Protein AF-0000000074579796 (afdb_homodimer)

Secondary structure (DSSP, 8-state):
----EEE---HHHHHHHHHHH-TT--HHHHHHHHHHHHHHHHHHHTTT--EEEEEEE-SS-EEEEEEE-SPEEEEEEEETTHHHHHHHHHHH-TT-EEEEEEEEE-TTT--EEEEEEE--S-GGGEEEEEE-SEESSSHHHHHHHHHHHHTT--EEEEEEEEE-HHHHHHHHHH-TT--EEEEEE-SEE-TT--EES--S-HHHHHHT--/----EEE---HHHHHHHHHHH-TT--HHHHHHHHHHHHHHHHHHHTTT--EEEEEEE-SS-EEEEEEE-SPEEEEEEEETTHHHHHHHHHHH-TT-EEEEEEEEE-TTT--EEEEEEE--S-GGGEEEEEE-SEESSSHHHHHHHHHHHHTT--EEEEEEEEE-HHHHHHHHHH-TT--EEEEEE-SEE-TT--EES--S-HHHHHHT--

Radius of gyration: 23.04 Å; Cα contacts (8 Å, |Δi|>4): 1011; chains: 2; bounding box: 49×74×50 Å

Organism: Dichelobacter nodosus (strain VCS1703A) (NCBI:txid246195)

InterPro domains:
  IPR000836 Phosphoribosyltransferase domain [PF14681] (9-209)
  IPR000836 Phosphoribosyltransferase domain [cd06223] (66-185)
  IPR005765 Uracil phosphoribosyl transferase [TIGR01091] (4-209)
  IPR029057 Phosphoribosyltransferase-like [G3DSA:3.40.50.2020] (1-210)
  IPR029057 Phosphoribosyltransferase-like [SSF53271] (5-208)
  IPR034332 Uracil phosphoribosyltransferase, bacterial-type [MF_01218_B] (4-210)
  IPR050054 Uracil phosphoribosyltransferase/Adenine phosphoribosyltransferase [PTHR32315] (7-188)

pLDDT: mean 94.68, std 7.66, range [44.38, 98.94]

Structure (mmCIF, N/CA/C/O backbone):
data_AF-0000000074579796-model_v1
#
loop_
_entity.id
_entity.type
_entity.pdbx_description
1 polymer 'Uracil phosphoribosyltransferase'
#
loop_
_atom_site.group_PDB
_atom_site.id
_atom_site.type_symbol
_atom_site.label_atom_id
_atom_site.label_alt_id
_atom_site.label_comp_id
_atom_site.label_asym_id
_atom_site.label_entity_id
_atom_site.label_seq_id
_atom_site.pdbx_PDB_ins_code
_atom_site.Cartn_x
_atom_site.Cartn_y
_atom_site.Cartn_z
_atom_site.occupancy
_atom_site.B_iso_or_equiv
_atom_site.auth_seq_id
_atom_site.auth_comp_id
_atom_site.auth_asym_id
_atom_site.auth_atom_id
_atom_site.pdbx_PDB_model_num
ATOM 1 N N . MET A 1 1 ? -7.875 8.625 27.797 1 44.38 1 MET A N 1
ATOM 2 C CA . MET A 1 1 ? -7.34 7.617 26.875 1 44.38 1 MET A CA 1
ATOM 3 C C . MET A 1 1 ? -6.348 8.234 25.906 1 44.38 1 MET A C 1
ATOM 5 O O . MET A 1 1 ? -6.512 9.383 25.484 1 44.38 1 MET A O 1
ATOM 9 N N . GLU A 1 2 ? -5.074 8.023 25.906 1 57.28 2 GLU A N 1
ATOM 10 C CA . GLU A 1 2 ? -4.059 8.641 25.062 1 57.28 2 GLU A CA 1
ATOM 11 C C . GLU A 1 2 ? -4.234 8.227 23.609 1 57.28 2 GLU A C 1
ATOM 13 O O . GLU A 1 2 ? -4.43 7.047 23.312 1 57.28 2 GLU A O 1
ATOM 18 N N . PRO A 1 3 ? -4.57 9.234 22.703 1 71.31 3 PRO A N 1
ATOM 19 C CA . PRO A 1 3 ? -4.703 8.883 21.281 1 71.31 3 PRO A CA 1
ATOM 20 C C . PRO A 1 3 ? -3.574 7.984 20.797 1 71.31 3 PRO A C 1
ATOM 22 O O . PRO A 1 3 ? -2.434 8.117 21.234 1 71.31 3 PRO A O 1
ATOM 25 N N . LYS A 1 4 ? -3.99 7.082 20.109 1 90.75 4 LYS A N 1
ATOM 26 C CA . LYS A 1 4 ? -2.994 6.184 19.531 1 90.75 4 LYS A CA 1
ATOM 27 C C . LYS A 1 4 ? -2.289 6.84 18.344 1 90.75 4 LYS A C 1
ATOM 29 O O . LYS A 1 4 ? -2.939 7.395 17.453 1 90.75 4 LYS A O 1
ATOM 34 N N . VAL A 1 5 ? -1.095 7.02 18.5 1 98.12 5 VAL A N 1
ATOM 35 C CA . VAL A 1 5 ? -0.278 7.543 17.422 1 98.12 5 VAL A CA 1
ATOM 36 C C . VAL A 1 5 ? 0.511 6.406 16.766 1 98.12 5 VAL A C 1
ATOM 38 O O . VAL A 1 5 ? 1.267 5.707 17.438 1 98.12 5 VAL A O 1
ATOM 41 N N . TYR A 1 6 ? 0.275 6.211 15.531 1 98.5 6 TYR A N 1
ATOM 42 C CA . TYR A 1 6 ? 0.993 5.215 14.742 1 98.5 6 TYR A CA 1
ATOM 43 C C . TYR A 1 6 ? 2.016 5.875 13.828 1 98.5 6 TYR A C 1
ATOM 45 O O . TYR A 1 6 ? 1.648 6.531 12.852 1 98.5 6 TYR A O 1
ATOM 53 N N . GLU A 1 7 ? 3.23 5.758 14.188 1 98.5 7 GLU A N 1
ATOM 54 C CA . GLU A 1 7 ? 4.305 6.203 13.305 1 98.5 7 GLU A CA 1
ATOM 55 C C . GLU A 1 7 ? 4.707 5.098 12.328 1 98.5 7 GLU A C 1
ATOM 57 O O . GLU A 1 7 ? 5.246 4.066 12.742 1 98.5 7 GLU A O 1
ATOM 62 N N . ILE A 1 8 ? 4.496 5.328 11.078 1 98.38 8 ILE A N 1
ATOM 63 C CA . ILE A 1 8 ? 4.746 4.32 10.055 1 98.38 8 ILE A CA 1
ATOM 64 C C . ILE A 1 8 ? 6.207 4.379 9.617 1 98.38 8 ILE A C 1
ATOM 66 O O . ILE A 1 8 ? 6.574 5.195 8.773 1 98.38 8 ILE A O 1
ATOM 70 N N . ASN A 1 9 ? 6.973 3.451 10.039 1 96.44 9 ASN A N 1
ATOM 71 C CA . ASN A 1 9 ? 8.414 3.465 9.836 1 96.44 9 ASN A CA 1
ATOM 72 C C . ASN A 1 9 ? 8.844 2.477 8.758 1 96.44 9 ASN A C 1
ATOM 74 O O . ASN A 1 9 ? 9.992 2.045 8.719 1 96.44 9 ASN A O 1
ATOM 78 N N . HIS A 1 10 ? 7.992 2.133 7.914 1 98.19 10 HIS A N 1
ATOM 79 C CA . HIS A 1 10 ? 8.336 1.27 6.789 1 98.19 10 HIS A CA 1
ATOM 80 C C . HIS A 1 10 ? 9.469 1.865 5.965 1 98.19 10 HIS A C 1
ATOM 82 O O . HIS A 1 10 ? 9.484 3.066 5.691 1 98.19 10 HIS A O 1
ATOM 88 N N . PRO A 1 11 ? 10.414 1.073 5.516 1 97.75 11 PRO A N 1
ATOM 89 C CA . PRO A 1 11 ? 11.586 1.584 4.793 1 97.75 11 PRO A CA 1
ATOM 90 C C . PRO A 1 11 ? 11.203 2.369 3.539 1 97.75 11 PRO A C 1
ATOM 92 O O . PRO A 1 11 ? 11.797 3.416 3.258 1 97.75 11 PRO A O 1
ATOM 95 N N . LEU A 1 12 ? 10.25 1.915 2.814 1 97.69 12 LEU A N 1
ATOM 96 C CA . LEU A 1 12 ? 9.836 2.621 1.608 1 97.69 12 LEU A CA 1
ATOM 97 C C . LEU A 1 12 ? 9.234 3.979 1.953 1 97.69 12 LEU A C 1
ATOM 99 O O . LEU A 1 12 ? 9.438 4.953 1.228 1 97.69 12 LEU A O 1
ATOM 103 N N . VAL A 1 13 ? 8.477 4.043 3.045 1 98.5 13 VAL A N 1
ATOM 104 C CA . VAL A 1 13 ? 7.898 5.301 3.496 1 98.5 13 VAL A CA 1
ATOM 105 C C . VAL A 1 13 ? 9.008 6.266 3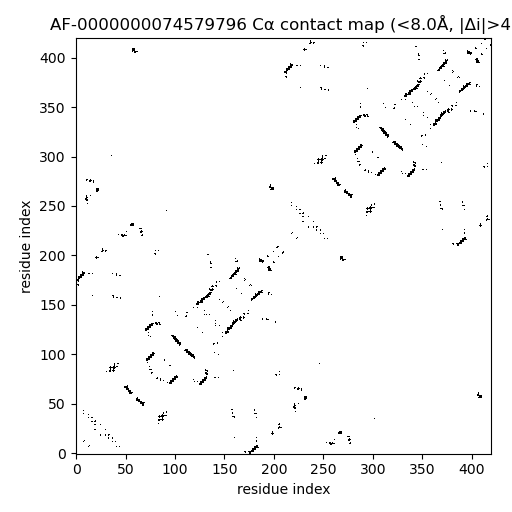.908 1 98.5 13 VAL A C 1
ATOM 107 O O . VAL A 1 13 ? 9 7.434 3.52 1 98.5 13 VAL A O 1
ATOM 110 N N . GLN A 1 14 ? 9.977 5.777 4.633 1 98.06 14 GLN A N 1
ATOM 111 C CA . GLN A 1 14 ? 11.086 6.609 5.086 1 98.06 14 GLN A CA 1
ATOM 112 C C . GLN A 1 14 ? 11.906 7.125 3.908 1 98.06 14 GLN A C 1
ATOM 114 O O . GLN A 1 14 ? 12.289 8.297 3.875 1 98.06 14 GLN A O 1
ATOM 119 N N . HIS A 1 15 ? 12.164 6.215 2.984 1 97.56 15 HIS A N 1
ATOM 120 C CA . HIS A 1 15 ? 12.898 6.605 1.784 1 97.56 15 HIS A CA 1
ATOM 121 C C . HIS A 1 15 ? 12.164 7.699 1.021 1 97.56 15 HIS A C 1
ATOM 123 O O . HIS A 1 15 ? 12.766 8.703 0.631 1 97.56 15 HIS A O 1
ATOM 129 N N . LYS A 1 16 ? 10.898 7.512 0.809 1 98.06 16 LYS A N 1
ATOM 130 C CA . LYS A 1 16 ? 10.07 8.469 0.079 1 98.06 16 LYS A CA 1
ATOM 131 C C . LYS A 1 16 ? 9.953 9.789 0.84 1 98.06 16 LYS A C 1
ATOM 133 O O . LYS A 1 16 ? 9.992 10.859 0.239 1 98.06 16 LYS A O 1
ATOM 138 N N . LEU A 1 17 ? 9.82 9.711 2.154 1 98.56 17 LEU A N 1
ATOM 139 C CA . LEU A 1 17 ? 9.75 10.914 2.977 1 98.56 17 LEU A CA 1
ATOM 140 C C . LEU A 1 17 ? 11.031 11.727 2.861 1 98.56 17 LEU A C 1
ATOM 142 O O . LEU A 1 17 ? 10.984 12.961 2.801 1 98.56 17 LEU A O 1
ATOM 146 N N . THR A 1 18 ? 12.164 11.055 2.85 1 98.44 18 THR A N 1
ATOM 147 C CA . THR A 1 18 ? 13.445 11.734 2.68 1 98.44 18 THR A CA 1
ATOM 148 C C . THR A 1 18 ? 13.469 12.531 1.381 1 98.44 18 THR A C 1
ATOM 150 O O . THR A 1 18 ? 13.938 13.672 1.355 1 98.44 18 THR A O 1
ATOM 153 N N . THR A 1 19 ? 12.961 11.922 0.329 1 97.94 19 THR A N 1
ATOM 154 C CA . THR A 1 19 ? 12.867 12.633 -0.943 1 97.94 19 THR A CA 1
ATOM 155 C C . THR A 1 19 ? 12.008 13.883 -0.807 1 97.94 19 THR A C 1
ATOM 157 O O . THR A 1 19 ? 12.359 14.945 -1.324 1 97.94 19 THR A O 1
ATOM 160 N N . LEU A 1 20 ? 10.945 13.844 -0.061 1 98.62 20 LEU A N 1
ATOM 161 C CA . LEU A 1 20 ? 10.047 14.977 0.138 1 98.62 20 LEU A CA 1
ATOM 162 C C . LEU A 1 20 ? 10.734 16.078 0.95 1 98.62 20 LEU A C 1
ATOM 164 O O . LEU A 1 20 ? 10.469 17.266 0.753 1 98.62 20 LEU A O 1
ATOM 168 N N . ARG A 1 21 ? 11.57 15.656 1.84 1 98.69 21 ARG A N 1
ATOM 169 C CA . ARG A 1 21 ? 12.242 16.594 2.73 1 98.69 21 ARG A CA 1
ATOM 170 C C . ARG A 1 21 ? 13.312 17.391 1.987 1 98.69 21 ARG A C 1
ATOM 172 O O . ARG A 1 21 ? 13.656 18.5 2.385 1 98.69 21 ARG A O 1
ATOM 179 N N . ARG A 1 22 ? 13.883 16.844 0.928 1 98.56 22 ARG A N 1
ATOM 180 C CA . ARG A 1 22 ? 14.914 17.531 0.156 1 98.56 22 ARG A CA 1
ATOM 181 C C . ARG A 1 22 ? 14.383 18.828 -0.425 1 98.56 22 ARG A C 1
ATOM 183 O O . ARG A 1 22 ? 13.367 18.844 -1.122 1 98.56 22 ARG A O 1
ATOM 190 N N . LYS A 1 23 ? 15.094 19.875 -0.191 1 97.62 23 LYS A N 1
ATOM 191 C CA . LYS A 1 23 ? 14.648 21.172 -0.68 1 97.62 23 LYS A CA 1
ATOM 192 C C . LYS A 1 23 ? 14.656 21.219 -2.205 1 97.62 23 LYS A C 1
ATOM 194 O O . LYS A 1 23 ? 13.914 22 -2.811 1 97.62 23 LYS A O 1
ATOM 199 N N . GLU A 1 24 ? 15.414 20.312 -2.859 1 97.19 24 GLU A N 1
ATOM 200 C CA . GLU A 1 24 ? 15.578 20.328 -4.309 1 97.19 24 GLU A CA 1
ATOM 201 C C . GLU A 1 24 ? 14.469 19.547 -5.004 1 97.19 24 GLU A C 1
ATOM 203 O O . GLU A 1 24 ? 14.352 19.578 -6.23 1 97.19 24 GLU A O 1
ATOM 208 N N . THR A 1 25 ? 13.664 18.781 -4.203 1 97.62 25 THR A N 1
ATOM 209 C CA . THR A 1 25 ? 12.594 18.016 -4.828 1 97.62 25 THR A CA 1
ATOM 210 C C . THR A 1 25 ? 11.602 18.938 -5.531 1 97.62 25 THR A C 1
ATOM 212 O O . THR A 1 25 ? 11.031 19.828 -4.906 1 97.62 25 THR A O 1
ATOM 215 N N . HIS A 1 26 ? 11.359 18.703 -6.797 1 96.44 26 HIS A N 1
ATOM 216 C CA . HIS A 1 26 ? 10.477 19.578 -7.578 1 96.44 26 HIS A CA 1
ATOM 217 C C . HIS A 1 26 ? 9.016 19.188 -7.387 1 96.44 26 HIS A C 1
ATOM 219 O O . HIS A 1 26 ? 8.711 18.094 -6.918 1 96.44 26 HIS A O 1
ATOM 225 N N . THR A 1 27 ? 8.164 20.047 -7.848 1 97 27 THR A N 1
ATOM 226 C CA . THR A 1 27 ? 6.727 19.984 -7.59 1 97 27 THR A CA 1
ATOM 227 C C . THR A 1 27 ? 6.145 18.656 -8.086 1 97 27 THR A C 1
ATOM 229 O O . THR A 1 27 ? 5.395 18 -7.371 1 97 27 THR A O 1
ATOM 232 N N . MET A 1 28 ? 6.5 18.281 -9.289 1 96.69 28 MET A N 1
ATOM 233 C CA . MET A 1 28 ? 5.953 17.047 -9.867 1 96.69 28 MET A CA 1
ATOM 234 C C . MET A 1 28 ? 6.32 15.836 -9.016 1 96.69 28 MET A C 1
ATOM 236 O O . MET A 1 28 ? 5.465 15.016 -8.703 1 96.69 28 MET A O 1
ATOM 240 N N . GLU A 1 29 ? 7.562 15.766 -8.68 1 97.31 29 GLU A N 1
ATOM 241 C CA . GLU A 1 29 ? 8.031 14.656 -7.855 1 97.31 29 GLU A CA 1
ATOM 242 C C . GLU A 1 29 ? 7.41 14.703 -6.461 1 97.31 29 GLU A C 1
ATOM 244 O O . GLU A 1 29 ? 7.043 13.672 -5.902 1 97.31 29 GLU A O 1
ATOM 249 N N . PHE A 1 30 ? 7.301 15.914 -5.898 1 98.19 30 PHE A N 1
ATOM 250 C CA . PHE A 1 30 ? 6.688 16.094 -4.59 1 98.19 30 PHE A CA 1
ATOM 251 C C . PHE A 1 30 ? 5.254 15.578 -4.59 1 98.19 30 PHE A C 1
ATOM 253 O O . PHE A 1 30 ? 4.855 14.836 -3.686 1 98.19 30 PHE A O 1
ATOM 260 N N . ARG A 1 31 ? 4.523 15.828 -5.633 1 97.62 31 ARG A N 1
ATOM 261 C CA . ARG A 1 31 ? 3.133 15.406 -5.754 1 97.62 31 ARG A CA 1
ATOM 262 C C . ARG A 1 31 ? 3.033 13.883 -5.867 1 97.62 31 ARG A C 1
ATOM 264 O O . ARG A 1 31 ? 2.205 13.258 -5.203 1 97.62 31 ARG A O 1
ATOM 271 N N . THR A 1 32 ? 3.877 13.367 -6.699 1 97.75 32 THR A N 1
ATOM 272 C CA . THR A 1 32 ? 3.863 11.93 -6.941 1 97.75 32 THR A CA 1
ATOM 273 C C . THR A 1 32 ? 4.16 11.164 -5.652 1 97.75 32 THR A C 1
ATOM 275 O O . THR A 1 32 ? 3.428 10.242 -5.293 1 97.75 32 THR A O 1
ATOM 278 N N . ILE A 1 33 ? 5.176 11.586 -4.992 1 98.19 33 ILE A N 1
ATOM 279 C CA . ILE A 1 33 ? 5.621 10.883 -3.795 1 98.19 33 ILE A CA 1
ATOM 280 C C . ILE A 1 33 ? 4.605 11.078 -2.67 1 98.19 33 ILE A C 1
ATOM 282 O O . ILE A 1 33 ? 4.348 10.156 -1.891 1 98.19 33 ILE A O 1
ATOM 286 N N . THR A 1 34 ? 4.016 12.273 -2.529 1 98.62 34 THR A N 1
ATOM 287 C CA . THR A 1 34 ? 2.977 12.516 -1.533 1 98.62 34 THR A CA 1
ATOM 288 C C . THR A 1 34 ? 1.798 11.57 -1.742 1 98.62 34 THR A C 1
ATOM 290 O O . THR A 1 34 ? 1.288 10.984 -0.784 1 98.62 34 THR A O 1
ATOM 293 N N . ARG A 1 35 ? 1.425 11.406 -2.99 1 98.06 35 ARG A N 1
ATOM 294 C CA . ARG A 1 35 ? 0.359 10.477 -3.346 1 98.06 35 ARG A CA 1
ATOM 295 C C . ARG A 1 35 ? 0.711 9.055 -2.928 1 98.06 35 ARG A C 1
ATOM 297 O O . ARG A 1 35 ? -0.113 8.352 -2.336 1 98.06 35 ARG A O 1
ATOM 304 N N . GLU A 1 36 ? 1.898 8.656 -3.207 1 98.12 36 GLU A N 1
ATOM 305 C CA . GLU A 1 36 ? 2.344 7.305 -2.879 1 98.12 36 GLU A CA 1
ATOM 306 C C . GLU A 1 36 ? 2.324 7.066 -1.373 1 98.12 36 GLU A C 1
ATOM 308 O O . GLU A 1 36 ? 1.849 6.027 -0.909 1 98.12 36 GLU A O 1
ATOM 313 N N . ILE A 1 37 ? 2.834 8 -0.606 1 98.62 37 ILE A N 1
ATOM 314 C CA . ILE A 1 37 ? 2.844 7.848 0.844 1 98.62 37 ILE A CA 1
ATOM 315 C C . ILE A 1 37 ? 1.412 7.844 1.374 1 98.62 37 ILE A C 1
ATOM 317 O O . ILE A 1 37 ? 1.092 7.105 2.309 1 98.62 37 ILE A O 1
ATOM 321 N N . GLY A 1 38 ? 0.537 8.703 0.749 1 98.62 38 GLY A N 1
ATOM 322 C CA . GLY A 1 38 ? -0.867 8.695 1.128 1 98.62 38 GLY A CA 1
ATOM 323 C C . GLY A 1 38 ? -1.51 7.324 1.016 1 98.62 38 GLY A C 1
ATOM 324 O O . GLY A 1 38 ? -2.248 6.902 1.908 1 98.62 38 GLY A O 1
ATOM 325 N N . LEU A 1 39 ? -1.219 6.672 -0.071 1 98.62 39 LEU A N 1
ATOM 326 C CA . LEU A 1 39 ? -1.728 5.32 -0.281 1 98.62 39 LEU A CA 1
ATOM 327 C C . LEU A 1 39 ? -1.242 4.383 0.818 1 98.62 39 LEU A C 1
ATOM 329 O O . LEU A 1 39 ? -2.035 3.633 1.394 1 98.62 39 LEU A O 1
ATOM 333 N N . LEU A 1 40 ? 0.022 4.426 1.167 1 98.75 40 LEU A N 1
ATOM 334 C CA . LEU A 1 40 ? 0.617 3.521 2.145 1 98.75 40 LEU A CA 1
ATOM 335 C C . LEU A 1 40 ? 0.104 3.824 3.549 1 98.75 40 LEU A C 1
ATOM 337 O O . LEU A 1 40 ? -0.139 2.906 4.336 1 98.75 40 LEU A O 1
ATOM 341 N N . LEU A 1 41 ? -0.086 5.09 3.877 1 98.81 41 LEU A N 1
ATOM 342 C CA . LEU A 1 41 ? -0.674 5.457 5.16 1 98.81 41 LEU A CA 1
ATOM 343 C C . LEU A 1 41 ? -2.102 4.934 5.273 1 98.81 41 LEU A C 1
ATOM 345 O O . LEU A 1 41 ? -2.504 4.438 6.328 1 98.81 41 LEU A O 1
ATOM 349 N N . ALA A 1 42 ? -2.844 5.094 4.199 1 98.69 42 ALA A N 1
ATOM 350 C CA . ALA A 1 42 ? -4.215 4.59 4.195 1 98.69 42 ALA A CA 1
ATOM 351 C C . ALA A 1 42 ? -4.242 3.08 4.414 1 98.69 42 ALA A C 1
ATOM 353 O O . ALA A 1 42 ? -5.098 2.566 5.141 1 98.69 42 ALA A O 1
ATOM 354 N N . TYR A 1 43 ? -3.32 2.396 3.799 1 98.75 43 TYR A N 1
ATOM 355 C CA . TYR A 1 43 ? -3.211 0.954 3.982 1 98.75 43 TYR A CA 1
ATOM 356 C C . TYR A 1 43 ? -3.016 0.605 5.453 1 98.75 43 TYR A C 1
ATOM 358 O O . TYR A 1 43 ? -3.658 -0.312 5.973 1 98.75 43 TYR A O 1
ATOM 366 N N . GLU A 1 44 ? -2.172 1.329 6.125 1 98.69 44 GLU A N 1
ATOM 367 C CA . GLU A 1 44 ? -1.928 1.119 7.547 1 98.69 44 GLU A CA 1
ATOM 368 C C . GLU A 1 44 ? -3.148 1.5 8.383 1 98.69 44 GLU A C 1
ATOM 370 O O . GLU A 1 44 ? -3.484 0.815 9.352 1 98.69 44 GLU A O 1
ATOM 375 N N . ALA A 1 45 ? -3.857 2.492 7.965 1 98.38 45 ALA A N 1
ATOM 376 C CA . ALA A 1 45 ? -4.984 3.025 8.727 1 98.38 45 ALA A CA 1
ATOM 377 C C . ALA A 1 45 ? -6.215 2.139 8.578 1 98.38 45 ALA A C 1
ATOM 379 O O . ALA A 1 45 ? -7.195 2.301 9.312 1 98.38 45 ALA A O 1
ATOM 380 N N . THR A 1 46 ? -6.18 1.181 7.691 1 97.88 46 THR A N 1
ATOM 381 C CA . THR A 1 46 ? -7.363 0.373 7.422 1 97.88 46 THR A CA 1
ATOM 382 C C . THR A 1 46 ? -7.133 -1.077 7.84 1 97.88 46 THR A C 1
ATOM 384 O O . THR A 1 46 ? -7.871 -1.972 7.418 1 97.88 46 THR A O 1
ATOM 387 N N . ARG A 1 47 ? -6.156 -1.339 8.625 1 97.38 47 ARG A N 1
ATOM 388 C CA . ARG A 1 47 ? -5.766 -2.686 9.023 1 97.38 47 ARG A CA 1
ATOM 389 C C . ARG A 1 47 ? -6.871 -3.355 9.844 1 97.38 47 ARG A C 1
ATOM 391 O O .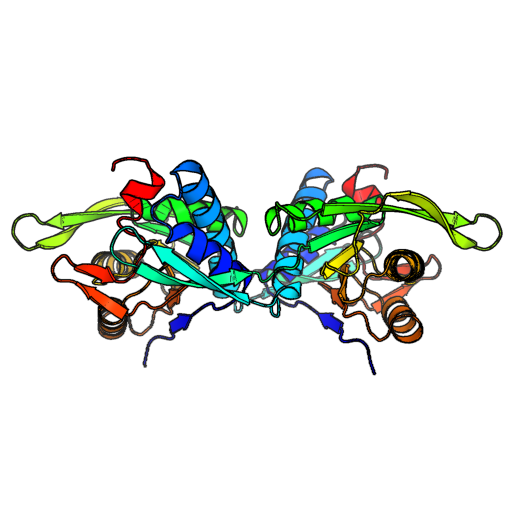 ARG A 1 47 ? -6.895 -4.582 9.977 1 97.38 47 ARG A O 1
ATOM 398 N N . ASP A 1 48 ? -7.781 -2.592 10.445 1 96.5 48 ASP A N 1
ATOM 399 C CA . ASP A 1 48 ? -8.789 -3.154 11.336 1 96.5 48 ASP A CA 1
ATOM 400 C C . ASP A 1 48 ? -10.195 -2.977 10.766 1 96.5 48 ASP A C 1
ATOM 402 O O . ASP A 1 48 ? -11.18 -3.066 11.492 1 96.5 48 ASP A O 1
ATOM 406 N N . PHE A 1 49 ? -10.25 -2.648 9.461 1 96.69 49 PHE A N 1
ATOM 407 C CA . PHE A 1 49 ? -11.562 -2.535 8.836 1 96.69 49 PHE A CA 1
ATOM 408 C C . PHE A 1 49 ? -12.383 -3.801 9.062 1 96.69 49 PHE A C 1
ATOM 410 O O . PHE A 1 49 ? -11.852 -4.91 8.977 1 96.69 49 PHE A O 1
ATOM 417 N N . PRO A 1 50 ? -13.594 -3.662 9.328 1 94.94 50 PRO A N 1
ATOM 418 C CA . PRO A 1 50 ? -14.438 -4.84 9.57 1 94.94 50 PRO A CA 1
ATOM 419 C C . PRO A 1 50 ? -14.781 -5.59 8.281 1 94.94 50 PRO A C 1
ATOM 421 O O . PRO A 1 50 ? -15.016 -4.969 7.246 1 94.94 50 PRO A O 1
ATOM 424 N N . LEU A 1 51 ? -14.781 -6.867 8.359 1 96.56 51 LEU A N 1
ATOM 425 C CA . LEU A 1 51 ? -15.164 -7.742 7.254 1 96.56 51 LEU A CA 1
ATOM 426 C C . LEU A 1 51 ? -16.453 -8.484 7.574 1 96.56 51 LEU A C 1
ATOM 428 O O . LEU A 1 51 ? -16.812 -8.648 8.742 1 96.56 51 LEU A O 1
ATOM 432 N N . GLN A 1 52 ? -17.188 -8.797 6.625 1 97 52 GLN A N 1
ATOM 433 C CA . GLN A 1 52 ? -18.359 -9.656 6.738 1 97 52 GLN A CA 1
ATOM 434 C C . GLN A 1 52 ? -18.297 -10.812 5.746 1 97 52 GLN A C 1
ATOM 436 O O . GLN A 1 52 ? -17.625 -10.711 4.715 1 97 52 GLN A O 1
ATOM 441 N N . ASP A 1 53 ? -19 -11.891 6.113 1 97.25 53 ASP A N 1
ATOM 442 C CA . ASP A 1 53 ? -19.047 -13.055 5.234 1 97.25 53 ASP A CA 1
ATOM 443 C C . ASP A 1 53 ? -19.984 -12.812 4.051 1 97.25 53 ASP A C 1
ATOM 445 O O . ASP A 1 53 ? -20.969 -12.086 4.168 1 97.25 53 ASP A O 1
ATOM 449 N N . CYS A 1 54 ? -19.594 -13.359 2.922 1 97.12 54 CYS A N 1
ATOM 450 C CA . CYS A 1 54 ? -20.453 -13.367 1.749 1 97.12 54 CYS A CA 1
ATOM 451 C C . CYS A 1 54 ? -20.297 -14.664 0.967 1 97.12 54 CYS A C 1
ATOM 453 O O . CYS A 1 54 ? -19.281 -15.344 1.083 1 97.12 54 CYS A O 1
ATOM 455 N N . GLU A 1 55 ? -21.328 -15.047 0.316 1 98.25 55 GLU A N 1
ATOM 456 C CA . GLU A 1 55 ? -21.281 -16.219 -0.556 1 98.25 55 GLU A CA 1
ATOM 457 C C . GLU A 1 55 ? -21 -15.82 -2.002 1 98.25 55 GLU A C 1
ATOM 459 O O . GLU A 1 55 ? -21.672 -14.938 -2.549 1 98.25 55 GLU A O 1
ATOM 464 N N . ILE A 1 56 ? -20.031 -16.484 -2.545 1 98.44 56 ILE A N 1
ATOM 465 C CA . ILE A 1 56 ? -19.719 -16.219 -3.941 1 98.44 56 ILE A CA 1
ATOM 466 C C . ILE A 1 56 ? -19.469 -17.531 -4.684 1 98.44 56 ILE A C 1
ATOM 468 O O . ILE A 1 56 ? -19.422 -18.594 -4.07 1 98.44 56 ILE A O 1
ATOM 472 N N . GLU A 1 57 ? -19.391 -17.391 -5.953 1 98.62 57 GLU A N 1
ATOM 473 C CA . GLU A 1 57 ? -19 -18.516 -6.805 1 98.62 57 GLU A CA 1
ATOM 474 C C . GLU A 1 57 ? -17.703 -18.203 -7.562 1 98.62 57 GLU A C 1
ATOM 476 O O . GLU A 1 57 ? -17.641 -17.203 -8.297 1 98.62 57 GLU A O 1
ATOM 481 N N . THR A 1 58 ? -16.719 -19.047 -7.297 1 98.5 58 THR A N 1
ATOM 482 C CA . THR A 1 58 ? -15.531 -18.969 -8.133 1 98.5 58 THR A CA 1
ATOM 483 C C . THR A 1 58 ? -15.742 -19.703 -9.453 1 98.5 58 THR A C 1
ATOM 485 O O . THR A 1 58 ? -16.766 -20.359 -9.648 1 98.5 58 THR A O 1
ATOM 488 N N . PRO A 1 59 ? -14.828 -19.594 -10.375 1 97.38 59 PRO A N 1
ATOM 489 C CA . PRO A 1 59 ? -14.953 -20.406 -11.586 1 97.38 59 PRO A CA 1
ATOM 490 C C . PRO A 1 59 ? -14.984 -21.906 -11.289 1 97.38 59 PRO A C 1
ATOM 492 O O . PRO A 1 59 ? -15.359 -22.703 -12.156 1 97.38 59 PRO A O 1
ATOM 495 N N . LEU A 1 60 ? -14.719 -22.359 -10.039 1 97.44 60 LEU A N 1
ATOM 496 C CA . LEU A 1 60 ? -14.523 -23.781 -9.758 1 97.44 60 LEU A CA 1
ATOM 497 C C . LEU A 1 60 ? -15.586 -24.281 -8.789 1 97.44 60 LEU A C 1
ATOM 499 O O . LEU A 1 60 ? -15.961 -25.469 -8.836 1 97.44 60 LEU A O 1
ATOM 503 N N . GLU A 1 61 ? -16.047 -23.391 -7.855 1 98.12 61 GLU A N 1
ATOM 504 C CA . GLU A 1 61 ? -17 -23.844 -6.848 1 98.12 61 GLU A CA 1
ATOM 505 C C . GLU A 1 61 ? -17.594 -22.672 -6.078 1 98.12 61 GLU A C 1
ATOM 507 O O . GLU A 1 61 ? -17.078 -21.547 -6.164 1 98.12 61 GLU A O 1
ATOM 512 N N . LYS A 1 62 ? -18.656 -22.938 -5.336 1 98.38 62 LYS A N 1
ATOM 513 C CA . LYS A 1 62 ? -19.25 -21.984 -4.406 1 98.38 62 LYS A CA 1
ATOM 514 C C . LYS A 1 62 ? -18.469 -21.953 -3.09 1 98.38 62 LYS A C 1
ATOM 516 O O . LYS A 1 62 ? -18.094 -23 -2.564 1 98.38 62 LYS A O 1
ATOM 521 N N . ILE A 1 63 ? -18.281 -20.719 -2.641 1 98.25 63 ILE A N 1
ATOM 522 C CA . ILE A 1 63 ? -17.547 -20.625 -1.389 1 98.25 63 ILE A CA 1
ATOM 523 C C . ILE A 1 63 ? -18.109 -19.469 -0.548 1 98.25 63 ILE A C 1
ATOM 525 O O . ILE A 1 63 ? -18.812 -18.609 -1.063 1 98.25 63 ILE A O 1
ATOM 529 N N . ARG A 1 64 ? -17.797 -19.531 0.744 1 97.69 64 ARG A N 1
ATOM 530 C CA . ARG A 1 64 ? -17.906 -18.359 1.612 1 97.69 64 ARG A CA 1
ATOM 531 C C . ARG A 1 64 ? -16.609 -17.562 1.639 1 97.69 64 ARG A C 1
ATOM 533 O O . ARG A 1 64 ? -15.523 -18.141 1.768 1 97.69 64 ARG A O 1
ATOM 540 N N . SER A 1 65 ? -16.672 -16.281 1.386 1 97.44 65 SER A N 1
ATOM 541 C CA . SER A 1 65 ? -15.523 -15.375 1.379 1 97.44 65 SER A CA 1
ATOM 542 C C . SER A 1 65 ? -15.773 -14.164 2.275 1 97.44 65 SER A C 1
ATOM 544 O O . SER A 1 65 ? -16.703 -14.172 3.092 1 97.44 65 SER A O 1
ATOM 546 N N . LYS A 1 66 ? -14.781 -13.289 2.277 1 97.19 66 LYS A N 1
ATOM 547 C CA . LYS A 1 66 ? -14.883 -12.102 3.127 1 97.19 66 LYS A CA 1
ATOM 548 C C . LYS A 1 66 ? -14.891 -10.828 2.293 1 97.19 66 LYS A C 1
ATOM 550 O O . LYS A 1 66 ? -14.156 -10.727 1.304 1 97.19 66 LYS A O 1
ATOM 555 N N . GLU A 1 67 ? -15.711 -9.938 2.578 1 96 67 GLU A N 1
ATOM 556 C CA . GLU A 1 67 ? -15.734 -8.609 1.978 1 96 67 GLU A CA 1
ATOM 557 C C . GLU A 1 67 ? -15.891 -7.523 3.041 1 96 67 GLU A C 1
ATOM 559 O O . GLU A 1 67 ? -16.281 -7.812 4.176 1 96 67 GLU A O 1
ATOM 564 N N . LEU A 1 68 ? -15.531 -6.344 2.748 1 94.94 68 LEU A N 1
ATOM 565 C CA . LEU A 1 68 ? -15.68 -5.238 3.691 1 94.94 68 LEU A CA 1
ATOM 566 C C . LEU A 1 68 ? -17.125 -5.109 4.152 1 94.94 68 LEU A C 1
ATOM 568 O O . LEU A 1 68 ? -18.047 -5.234 3.344 1 94.94 68 LEU A O 1
ATOM 572 N N . GLN A 1 69 ? -17.281 -4.938 5.367 1 91.19 69 GLN A N 1
ATOM 573 C CA . GLN A 1 69 ? -18.609 -4.812 5.953 1 91.19 69 GLN A CA 1
ATOM 574 C C . GLN A 1 69 ? -19.172 -3.408 5.742 1 91.19 69 GLN A C 1
ATOM 576 O O . GLN A 1 69 ? -18.562 -2.42 6.156 1 91.19 69 GLN A O 1
ATOM 581 N N . GLY A 1 70 ? -20.5 -3.57 5.215 1 65.19 70 GLY A N 1
ATOM 582 C CA . GLY A 1 70 ? -21.422 -2.445 5.324 1 65.19 70 GLY A CA 1
ATOM 583 C C . GLY A 1 70 ? -20.797 -1.129 4.895 1 65.19 70 GLY A C 1
ATOM 584 O O . GLY A 1 70 ? -21.297 -0.473 3.977 1 65.19 70 GLY A O 1
ATOM 585 N N . LYS A 1 71 ? -19.812 -0.701 5.742 1 63.12 71 LYS A N 1
ATOM 586 C CA . LYS A 1 71 ? -19.484 0.705 5.953 1 63.12 71 LYS A CA 1
ATOM 587 C C . LYS A 1 71 ? -18.719 1.276 4.766 1 63.12 71 LYS A C 1
ATOM 589 O O . LYS A 1 71 ? -17.766 0.67 4.289 1 63.12 71 LYS A O 1
ATOM 594 N N . LYS A 1 72 ? -19.25 2.396 4.395 1 85.31 72 LYS A N 1
ATOM 595 C CA . LYS A 1 72 ? -18.594 3.225 3.385 1 85.31 72 LYS A CA 1
ATOM 596 C C . LYS A 1 72 ? -17.484 4.082 4 1 85.31 72 LYS A C 1
ATOM 598 O O . LYS A 1 72 ? -17.391 4.184 5.227 1 85.31 72 LYS A O 1
ATOM 603 N N . THR A 1 73 ? -16.578 4.309 3.406 1 95.62 73 THR A N 1
ATOM 604 C CA . THR A 1 73 ? -15.484 5.188 3.822 1 95.62 73 THR A CA 1
ATOM 605 C C . THR A 1 73 ? -15.68 6.594 3.266 1 95.62 73 THR A C 1
ATOM 607 O O . THR A 1 73 ? -16.281 6.77 2.201 1 95.62 73 THR A O 1
ATOM 610 N N . CYS A 1 74 ? -15.352 7.512 4.074 1 96.75 74 CYS A N 1
ATOM 611 C CA . CYS A 1 74 ? -15.297 8.898 3.631 1 96.75 74 CYS A CA 1
ATOM 612 C C . CYS A 1 74 ? -13.922 9.5 3.887 1 96.75 74 CYS A C 1
ATOM 614 O O . CYS A 1 74 ? -13.297 9.219 4.91 1 96.75 74 CYS A O 1
ATOM 616 N N . ILE A 1 75 ? -13.422 10.211 2.916 1 98.5 75 ILE A N 1
ATOM 617 C CA . ILE A 1 75 ? -12.141 10.898 3.037 1 98.5 75 ILE A CA 1
ATOM 618 C C . ILE A 1 75 ? -12.367 12.406 3.062 1 98.5 75 ILE A C 1
ATOM 620 O O . ILE A 1 75 ? -13.008 12.961 2.168 1 98.5 75 ILE A O 1
ATOM 624 N N . ILE A 1 76 ? -11.906 13.047 4.074 1 98.62 76 ILE A N 1
ATOM 625 C CA . ILE A 1 76 ? -12.016 14.5 4.207 1 98.62 76 ILE A CA 1
ATOM 626 C C . ILE A 1 76 ? -10.656 15.148 3.971 1 98.62 76 ILE A C 1
ATOM 628 O O . ILE A 1 76 ? -9.719 14.93 4.738 1 98.62 76 ILE A O 1
ATOM 632 N N . SER A 1 77 ? -10.586 15.891 2.979 1 98.69 77 SER A N 1
ATOM 633 C CA . SER A 1 77 ? -9.352 16.594 2.646 1 98.69 77 SER A CA 1
ATOM 634 C C . SER A 1 77 ? -9.352 18 3.234 1 98.69 77 SER A C 1
ATOM 636 O O . SER A 1 77 ? -10.258 18.797 2.975 1 98.69 77 SER A O 1
ATOM 638 N N . ILE A 1 78 ? -8.398 18.297 4.055 1 97.88 78 ILE A N 1
ATOM 639 C CA . ILE A 1 78 ? -8.211 19.656 4.52 1 97.88 78 ILE A CA 1
ATOM 640 C C . ILE A 1 78 ? -7.426 20.453 3.48 1 97.88 78 ILE A C 1
ATOM 642 O O . ILE A 1 78 ? -6.23 20.219 3.291 1 97.88 78 ILE A O 1
ATOM 646 N N . LEU A 1 79 ? -8.039 21.344 2.859 1 95.06 79 LEU A N 1
ATOM 647 C CA . LEU A 1 79 ? -7.48 22.094 1.747 1 95.06 79 LEU A CA 1
ATOM 648 C C . LEU A 1 79 ? -6.41 23.062 2.236 1 95.06 79 LEU A C 1
ATOM 650 O O . LEU A 1 79 ? -6.52 23.625 3.332 1 95.06 79 LEU A O 1
ATOM 654 N N . ARG A 1 80 ? -5.363 23.266 1.325 1 92.94 80 ARG A N 1
ATOM 655 C CA . ARG A 1 80 ? -5.203 22.75 -0.031 1 92.94 80 ARG A CA 1
ATOM 656 C C . ARG A 1 80 ? -4.355 21.484 -0.039 1 92.94 80 ARG A C 1
ATOM 658 O O . ARG A 1 80 ? -4.637 20.547 -0.785 1 92.94 80 ARG A O 1
ATOM 665 N N . ALA A 1 81 ? -3.479 21.359 0.901 1 94.94 81 ALA A N 1
ATOM 666 C CA . ALA A 1 81 ? -2.414 20.359 0.856 1 94.94 81 ALA A CA 1
ATOM 667 C C . ALA A 1 81 ? -2.967 18.969 1.083 1 94.94 81 ALA A C 1
ATOM 669 O O . ALA A 1 81 ? -2.375 17.969 0.639 1 94.94 81 ALA A O 1
ATOM 670 N N . GLY A 1 82 ? -4.145 18.891 1.702 1 97.81 82 GLY A N 1
ATOM 671 C CA . GLY A 1 82 ? -4.754 17.578 1.936 1 97.81 82 GLY A CA 1
ATOM 672 C C . GLY A 1 82 ? -5 16.797 0.659 1 97.81 82 GLY A C 1
ATOM 673 O O . GLY A 1 82 ? -5.023 15.57 0.673 1 97.81 82 GLY A O 1
ATOM 674 N N . ASN A 1 83 ? -5.191 17.484 -0.473 1 97 83 ASN A N 1
ATOM 675 C CA . ASN A 1 83 ? -5.457 16.859 -1.761 1 97 83 ASN A CA 1
ATOM 676 C C . ASN A 1 83 ? -4.285 15.984 -2.211 1 97 83 ASN A C 1
ATOM 678 O O . ASN A 1 83 ? -4.477 14.992 -2.924 1 97 83 ASN A O 1
ATOM 682 N N . GLY A 1 84 ? -3.111 16.422 -1.802 1 97.19 84 GLY A N 1
ATOM 683 C CA . GLY A 1 84 ? -1.95 15.617 -2.145 1 97.19 84 GLY A CA 1
ATOM 684 C C . GLY A 1 84 ? -2.029 14.203 -1.614 1 97.19 84 GLY A C 1
ATOM 685 O O . GLY A 1 84 ? -1.623 13.258 -2.293 1 97.19 84 GLY A O 1
ATOM 686 N N . LEU A 1 85 ? -2.531 14.07 -0.413 1 98.56 85 LEU A N 1
ATOM 687 C CA . LEU A 1 85 ? -2.701 12.758 0.199 1 98.56 85 LEU A CA 1
ATOM 688 C C . LEU A 1 85 ? -3.971 12.086 -0.308 1 98.56 85 LEU A C 1
ATOM 690 O O . LEU A 1 85 ? -3.994 10.867 -0.502 1 98.56 85 LEU A O 1
ATOM 694 N N . LEU A 1 86 ? -4.988 12.891 -0.523 1 98.5 86 LEU A N 1
ATOM 695 C CA . LEU A 1 86 ? -6.305 12.406 -0.917 1 98.5 86 LEU A CA 1
ATOM 696 C C . LEU A 1 86 ? -6.207 11.484 -2.129 1 98.5 86 LEU A C 1
ATOM 698 O O . LEU A 1 86 ? -6.812 10.406 -2.148 1 98.5 86 LEU A O 1
ATOM 702 N N . ASP A 1 87 ? -5.414 11.867 -3.074 1 96.69 87 ASP A N 1
ATOM 703 C CA . ASP A 1 87 ? -5.305 11.102 -4.316 1 96.69 87 ASP A CA 1
ATOM 704 C C . ASP A 1 87 ? -4.805 9.688 -4.047 1 96.69 87 ASP A C 1
ATOM 706 O O . ASP A 1 87 ? -5.324 8.727 -4.613 1 96.69 87 ASP A O 1
ATOM 710 N N . GLY A 1 88 ? -3.83 9.578 -3.232 1 97.75 88 GLY A N 1
ATOM 711 C CA . GLY A 1 88 ? -3.307 8.266 -2.881 1 97.75 88 GLY A CA 1
ATOM 712 C C . GLY A 1 88 ? -4.293 7.418 -2.102 1 97.75 88 GLY A C 1
ATOM 713 O O . GLY A 1 88 ? -4.418 6.215 -2.346 1 97.75 88 GLY A O 1
ATOM 714 N N . VAL A 1 89 ? -4.992 8.039 -1.192 1 98.62 89 VAL A N 1
ATOM 715 C CA . VAL A 1 89 ? -5.984 7.328 -0.386 1 98.62 89 VAL A CA 1
ATOM 716 C C . VAL A 1 89 ? -7.109 6.82 -1.281 1 98.62 89 VAL A C 1
ATOM 718 O O . VAL A 1 89 ? -7.566 5.688 -1.133 1 98.62 89 VAL A O 1
ATOM 721 N N . LEU A 1 90 ? -7.523 7.609 -2.277 1 97.25 90 LEU A N 1
ATOM 722 C CA . LEU A 1 90 ? -8.609 7.254 -3.189 1 97.25 90 LEU A CA 1
ATOM 723 C C . LEU A 1 90 ? -8.203 6.082 -4.078 1 97.25 90 LEU A C 1
ATOM 725 O O . LEU A 1 90 ? -9.055 5.273 -4.465 1 97.25 90 LEU A O 1
ATOM 729 N N . GLU A 1 91 ? -6.965 6.027 -4.391 1 95.12 91 GLU A N 1
ATOM 730 C CA . GLU A 1 91 ? -6.496 4.887 -5.176 1 9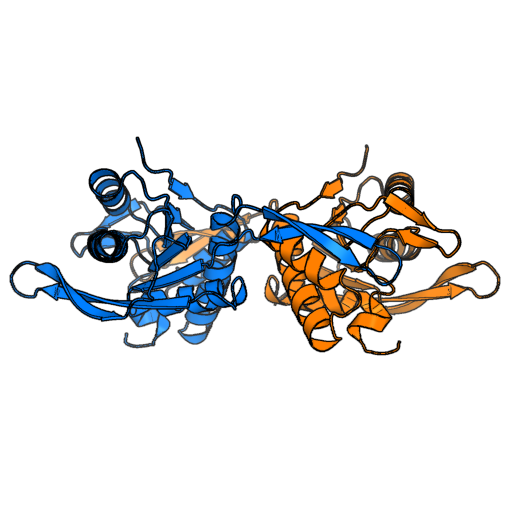5.12 91 GLU A CA 1
ATOM 731 C C . GLU A 1 91 ? -6.734 3.574 -4.438 1 95.12 91 GLU A C 1
ATOM 733 O O . GLU A 1 91 ? -7.066 2.559 -5.055 1 95.12 91 GLU A O 1
ATOM 738 N N . LEU A 1 92 ? -6.535 3.615 -3.178 1 95.94 92 LEU A N 1
ATOM 739 C CA . LEU A 1 92 ? -6.73 2.43 -2.352 1 95.94 92 LEU A CA 1
ATOM 740 C C . LEU A 1 92 ? -8.211 2.184 -2.096 1 95.94 92 LEU A C 1
ATOM 742 O O . LEU A 1 92 ? -8.648 1.035 -1.999 1 95.94 92 LEU A O 1
ATOM 746 N N . LEU A 1 93 ? -8.984 3.277 -1.966 1 96.19 93 LEU A N 1
ATOM 747 C CA . LEU A 1 93 ? -10.406 3.246 -1.646 1 96.19 93 LEU A CA 1
ATOM 748 C C . LEU A 1 93 ? -11.219 4.012 -2.689 1 96.19 93 LEU A C 1
ATOM 750 O O . LEU A 1 93 ? -11.82 5.039 -2.383 1 96.19 93 LEU A O 1
ATOM 754 N N . PRO A 1 94 ? -11.367 3.461 -3.838 1 92.56 94 PRO A N 1
ATOM 755 C CA . PRO A 1 94 ? -11.93 4.219 -4.961 1 92.56 94 PRO A CA 1
ATOM 756 C C . PRO A 1 94 ? -13.414 4.523 -4.781 1 92.56 94 PRO A C 1
ATOM 758 O O . PRO A 1 94 ? -13.93 5.461 -5.395 1 92.56 94 PRO A O 1
ATOM 761 N N . ALA A 1 95 ? -14.102 3.848 -3.961 1 91.81 95 ALA A N 1
ATOM 762 C CA . ALA A 1 95 ? -15.539 4.039 -3.791 1 91.81 95 ALA A CA 1
ATOM 763 C C . ALA A 1 95 ? -15.836 5.023 -2.664 1 91.81 95 ALA A C 1
ATOM 765 O O . ALA A 1 95 ? -17 5.348 -2.4 1 91.81 95 ALA A O 1
ATOM 766 N N . ALA A 1 96 ? -14.797 5.496 -1.973 1 95.5 96 ALA A N 1
ATOM 767 C CA . ALA A 1 96 ? -14.984 6.379 -0.823 1 95.5 96 ALA A CA 1
ATOM 768 C C . ALA A 1 96 ? -15.609 7.703 -1.244 1 95.5 96 ALA A C 1
ATOM 770 O O . ALA A 1 96 ? -15.273 8.25 -2.297 1 95.5 96 ALA A O 1
ATOM 771 N N . LYS A 1 97 ? -16.484 8.227 -0.432 1 96.19 97 LYS A N 1
ATOM 772 C CA . LYS A 1 97 ? -16.969 9.594 -0.607 1 96.19 97 LYS A CA 1
ATOM 773 C C . LYS A 1 97 ? -15.906 10.602 -0.17 1 96.19 97 LYS A C 1
ATOM 775 O O . LYS A 1 97 ? -15.078 10.312 0.694 1 96.19 97 LYS A O 1
ATOM 780 N N . VAL A 1 98 ? -16 11.734 -0.8 1 97.69 98 VAL A N 1
ATOM 781 C CA . VAL A 1 98 ? -14.969 12.727 -0.516 1 97.69 98 VAL A CA 1
ATOM 782 C C . VAL A 1 98 ? -15.617 14.023 -0.032 1 97.69 98 VAL A C 1
ATOM 784 O O . VAL A 1 98 ? -16.641 14.453 -0.569 1 97.69 98 VAL A O 1
ATOM 787 N N . GLY A 1 99 ? -15.125 14.555 1.02 1 97.81 99 GLY A N 1
ATOM 788 C CA . GLY A 1 99 ? -15.461 15.891 1.497 1 97.81 99 GLY A CA 1
ATOM 789 C C . GLY A 1 99 ? -14.25 16.812 1.591 1 97.81 99 GLY A C 1
ATOM 790 O O . GLY A 1 99 ? -13.109 16.344 1.594 1 97.81 99 GLY A O 1
ATOM 791 N N . TYR A 1 100 ? -14.547 18.078 1.666 1 98.06 100 TYR A N 1
ATOM 792 C CA . TYR A 1 100 ? -13.492 19.078 1.703 1 98.06 100 TYR A CA 1
ATOM 793 C C . TYR A 1 100 ? -13.742 20.094 2.809 1 98.06 100 TYR A C 1
ATOM 795 O O . TYR A 1 100 ? -14.883 20.516 3.023 1 98.06 100 TYR A O 1
ATOM 803 N N . ILE A 1 101 ? -12.68 20.422 3.465 1 97.56 101 ILE A N 1
ATOM 804 C CA . ILE A 1 101 ? -12.711 21.531 4.41 1 97.56 101 ILE A CA 1
ATOM 805 C C . ILE A 1 101 ? -11.555 22.5 4.133 1 97.56 101 ILE A C 1
ATOM 807 O O . ILE A 1 101 ? -10.391 22.109 4.215 1 97.56 101 ILE A O 1
ATOM 811 N N . GLY A 1 102 ? -11.914 23.719 3.801 1 95.81 102 GLY A N 1
ATOM 812 C CA . GLY A 1 102 ? -10.922 24.781 3.678 1 95.81 102 GLY A CA 1
ATOM 813 C C . GLY A 1 102 ? -10.711 25.547 4.965 1 95.81 102 GLY A C 1
ATOM 814 O O . GLY A 1 102 ? -11.656 26.109 5.516 1 95.81 102 GLY A O 1
ATOM 815 N N . MET A 1 103 ? -9.516 25.562 5.418 1 91.25 103 MET A N 1
ATOM 816 C CA . MET A 1 103 ? -9.203 26.219 6.684 1 91.25 103 MET A CA 1
ATOM 817 C C . MET A 1 103 ? -8.281 27.422 6.465 1 91.25 103 MET A C 1
ATOM 819 O O . MET A 1 103 ? -7.367 27.359 5.641 1 91.25 103 MET A O 1
ATOM 823 N N . GLU A 1 104 ? -8.547 28.469 7.07 1 85.88 104 GLU A N 1
ATOM 824 C CA . GLU A 1 104 ? -7.672 29.641 7.094 1 85.88 104 GLU A CA 1
ATOM 825 C C . GLU A 1 104 ? -7.559 30.219 8.508 1 85.88 104 GLU A C 1
ATOM 827 O O . GLU A 1 104 ? -8.383 29.906 9.375 1 85.88 104 GLU A O 1
ATOM 832 N N . ARG A 1 105 ? -6.465 30.828 8.695 1 77.88 105 ARG A N 1
ATOM 833 C CA . ARG A 1 105 ? -6.328 31.5 9.992 1 77.88 105 ARG A CA 1
ATOM 834 C C . ARG A 1 105 ? -6.945 32.906 9.961 1 77.88 105 ARG A C 1
ATOM 836 O O . ARG A 1 105 ? -6.805 33.625 8.977 1 77.88 105 ARG A O 1
ATOM 843 N N . ASP A 1 106 ? -7.703 33 11 1 76.19 106 ASP A N 1
ATOM 844 C CA . ASP A 1 106 ? -8.242 34.344 11.117 1 76.19 106 ASP A CA 1
ATOM 845 C C . ASP A 1 106 ? -7.117 35.375 11.281 1 76.19 106 ASP A C 1
ATOM 847 O O . ASP A 1 106 ? -6.203 35.188 12.086 1 76.19 106 ASP A O 1
ATOM 851 N N . GLU A 1 107 ? -7.082 36.375 10.484 1 69.88 107 GLU A N 1
ATOM 852 C CA . GLU A 1 107 ? -6.02 37.406 10.492 1 69.88 107 GLU A CA 1
ATOM 853 C C . GLU A 1 107 ? -5.938 38.094 11.844 1 69.88 107 GLU A C 1
ATOM 855 O O . GLU A 1 107 ? -4.871 38.562 12.242 1 69.88 107 GLU A O 1
ATOM 860 N N . VAL A 1 108 ? -7.008 38.25 12.602 1 73.81 108 VAL A N 1
ATOM 861 C CA . VAL A 1 108 ? -7.082 39 13.844 1 73.81 108 VAL A CA 1
ATOM 862 C C . VAL A 1 108 ? -6.855 38.062 15.031 1 73.81 108 VAL A C 1
ATOM 864 O O . VAL A 1 108 ? -5.938 38.281 15.828 1 73.81 108 VAL A O 1
ATOM 867 N N . THR A 1 109 ? -7.551 36.969 15.156 1 73.5 109 THR A N 1
ATOM 868 C CA . THR A 1 109 ? -7.551 36.094 16.328 1 73.5 109 THR A CA 1
ATOM 869 C C . THR A 1 109 ? -6.547 34.938 16.156 1 73.5 109 THR A C 1
ATOM 871 O O . THR A 1 109 ? -6.191 34.281 17.109 1 73.5 109 THR A O 1
ATOM 874 N N . HIS A 1 110 ? -6.176 34.719 14.961 1 72.75 110 HIS A N 1
ATOM 875 C CA . HIS A 1 110 ? -5.234 33.688 14.578 1 72.75 110 HIS A CA 1
ATOM 876 C C . HIS A 1 110 ? -5.836 32.312 14.773 1 72.75 110 HIS A C 1
ATOM 878 O O . HIS A 1 110 ? -5.133 31.297 14.68 1 72.75 110 HIS A O 1
ATOM 884 N N . LYS A 1 111 ? -7.195 32.375 15.016 1 77 111 LYS A N 1
ATOM 885 C CA . LYS A 1 111 ? -7.887 31.094 15.156 1 77 111 LYS A CA 1
ATOM 886 C C . LYS A 1 111 ? -8.289 30.531 13.797 1 77 111 LYS A C 1
ATOM 888 O O . LYS A 1 111 ? -8.633 31.281 12.883 1 77 111 LYS A O 1
ATOM 893 N N . PRO A 1 112 ? -8.227 29.172 13.75 1 82.19 112 PRO A N 1
ATOM 894 C CA . PRO A 1 112 ? -8.633 28.562 12.477 1 82.19 112 PRO A CA 1
ATOM 895 C C . PRO A 1 112 ? -10.117 28.766 12.18 1 82.19 112 PRO A C 1
ATOM 897 O O . PRO A 1 112 ? -10.945 28.719 13.086 1 82.19 112 PRO A O 1
ATOM 900 N N . ARG A 1 113 ? -10.414 29.203 10.938 1 84.44 113 ARG A N 1
ATOM 901 C CA . ARG A 1 113 ? -11.773 29.344 10.43 1 84.44 113 ARG A CA 1
ATOM 902 C C . ARG A 1 113 ? -11.945 28.625 9.102 1 84.44 113 ARG A C 1
ATOM 904 O O . ARG A 1 113 ? -11.07 28.703 8.227 1 84.44 113 ARG A O 1
ATOM 911 N N . ALA A 1 114 ? -13.062 27.984 8.992 1 87.94 114 ALA A N 1
ATOM 912 C CA . ALA A 1 114 ? -13.336 27.297 7.734 1 87.94 114 ALA A CA 1
ATOM 913 C C . ALA A 1 114 ? -13.875 28.266 6.684 1 87.94 114 ALA A C 1
ATOM 915 O O . ALA A 1 114 ? -14.883 28.938 6.91 1 87.94 114 ALA A O 1
ATOM 916 N N . TYR A 1 115 ? -13.211 28.391 5.586 1 88.69 115 TYR A N 1
ATOM 917 C CA . TYR A 1 115 ? -13.711 29.234 4.504 1 88.69 115 TYR A CA 1
ATOM 918 C C . TYR A 1 115 ? -14.523 28.406 3.508 1 88.69 115 TYR A C 1
ATOM 920 O O . TYR A 1 115 ? -15.227 28.969 2.666 1 88.69 115 TYR A O 1
ATOM 928 N N . TYR A 1 116 ? -14.398 27.094 3.605 1 90.38 116 TYR A N 1
ATOM 929 C CA . TYR A 1 116 ? -15.094 26.141 2.752 1 90.38 116 TYR A CA 1
ATOM 930 C C . TYR A 1 116 ? -15.375 24.844 3.502 1 90.38 116 TYR A C 1
ATOM 932 O O . TYR A 1 116 ? -14.531 24.375 4.266 1 90.38 116 TYR A O 1
ATOM 940 N N . CYS A 1 117 ? -16.562 24.312 3.365 1 94.25 117 CYS A N 1
ATOM 941 C CA . CYS A 1 117 ? -16.922 23.062 4.02 1 94.25 117 CYS A CA 1
ATOM 942 C C . CYS A 1 117 ? -18.016 22.328 3.232 1 94.25 117 CYS A C 1
ATOM 944 O O . CYS A 1 117 ? -19.156 22.781 3.184 1 94.25 117 CYS A O 1
ATOM 946 N N . LYS A 1 118 ? -17.641 21.344 2.531 1 95.44 118 LYS A N 1
ATOM 947 C CA . LYS A 1 118 ? -18.547 20.438 1.827 1 95.44 118 LYS A CA 1
ATOM 948 C C . LYS A 1 118 ? -18.281 18.984 2.215 1 95.44 118 LYS A C 1
ATOM 950 O O . LYS A 1 118 ? -17.266 18.406 1.816 1 95.44 118 LYS A O 1
ATOM 955 N N . LEU A 1 119 ? -19.203 18.469 2.936 1 95.19 119 LEU A N 1
ATOM 956 C CA . LEU A 1 119 ? -19.031 17.141 3.514 1 95.19 119 LEU A CA 1
ATOM 957 C C . LEU A 1 119 ? -20.125 16.188 3.061 1 95.19 119 LEU A C 1
ATOM 959 O O . LEU A 1 119 ? -21.25 16.625 2.77 1 95.19 119 LEU A O 1
ATOM 963 N N . PRO A 1 120 ? -19.828 14.914 3.016 1 92.62 120 PRO A N 1
ATOM 964 C CA . PRO A 1 120 ? -20.859 13.938 2.664 1 92.62 120 PRO A CA 1
ATOM 965 C C . PRO A 1 120 ? -21.938 13.812 3.729 1 92.62 120 PRO A C 1
ATOM 967 O O . PRO A 1 120 ? -21.781 14.328 4.836 1 92.62 120 PRO A O 1
ATOM 970 N N . LYS A 1 121 ? -22.969 13.148 3.264 1 89.69 121 LYS A N 1
ATOM 971 C CA . LYS A 1 121 ? -24.062 12.867 4.191 1 89.69 121 LYS A CA 1
ATOM 972 C C . LYS A 1 121 ? -23.844 11.539 4.91 1 89.69 121 LYS A C 1
ATOM 974 O O . LYS A 1 121 ? -22.969 10.75 4.527 1 89.69 121 LYS A O 1
ATOM 979 N N . ALA A 1 122 ? -24.5 11.289 6.004 1 89.12 122 ALA A N 1
ATOM 980 C CA . ALA A 1 122 ? -24.547 10.031 6.738 1 89.12 122 ALA A CA 1
ATOM 981 C C . ALA A 1 122 ? -23.156 9.633 7.234 1 89.12 122 ALA A C 1
ATOM 983 O O . ALA A 1 122 ? -22.719 8.5 7.027 1 89.12 122 ALA A O 1
ATOM 984 N N . MET A 1 123 ? -22.516 10.539 7.832 1 90.94 123 MET A N 1
ATOM 985 C CA . MET A 1 123 ? -21.156 10.336 8.305 1 90.94 123 MET A CA 1
ATOM 986 C C . MET A 1 123 ? -21.109 9.32 9.438 1 90.94 123 MET A C 1
ATOM 988 O O . MET A 1 123 ? -20.078 8.719 9.703 1 90.94 123 MET A O 1
ATOM 992 N N . ASP A 1 124 ? -22.219 9.07 10.062 1 90.56 124 ASP A N 1
ATOM 993 C CA . ASP A 1 124 ? -22.312 8.125 11.172 1 90.56 124 ASP A CA 1
ATOM 994 C C . ASP A 1 124 ? -22.203 6.684 10.68 1 90.56 124 ASP A C 1
ATOM 996 O O . ASP A 1 124 ? -21.938 5.77 11.461 1 90.56 124 ASP A O 1
ATOM 1000 N N . GLU A 1 125 ? -22.344 6.531 9.438 1 89.94 125 GLU A N 1
ATOM 1001 C CA . GLU A 1 125 ? -22.312 5.188 8.859 1 89.94 125 GLU A CA 1
ATOM 1002 C C . GLU A 1 125 ? -20.969 4.898 8.195 1 89.94 125 GLU A C 1
ATOM 1004 O O . GLU A 1 125 ? -20.797 3.848 7.582 1 89.94 125 GLU A O 1
ATOM 1009 N N . ARG A 1 126 ? -20.016 5.801 8.367 1 92.19 126 ARG A N 1
ATOM 1010 C CA . ARG A 1 126 ? -18.781 5.703 7.605 1 92.19 126 ARG A CA 1
ATOM 1011 C C . ARG A 1 126 ? -17.562 5.824 8.516 1 92.19 126 ARG A C 1
ATOM 1013 O O . ARG A 1 126 ? -17.578 6.555 9.508 1 92.19 126 ARG A O 1
ATOM 1020 N N . ILE A 1 127 ? -16.562 5.09 8.164 1 95.88 127 ILE A N 1
ATOM 1021 C CA . ILE A 1 127 ? -15.242 5.391 8.719 1 95.88 127 ILE A CA 1
ATOM 1022 C C . ILE A 1 127 ? -14.648 6.602 8.008 1 95.88 127 ILE A C 1
ATOM 1024 O O . ILE A 1 127 ? -14.617 6.656 6.773 1 95.88 127 ILE A O 1
ATOM 1028 N N . THR A 1 128 ? -14.172 7.574 8.781 1 97.81 128 THR A N 1
ATOM 1029 C CA . THR A 1 128 ? -13.742 8.844 8.203 1 97.81 128 THR A CA 1
ATOM 1030 C C . THR A 1 128 ? -12.227 9 8.32 1 97.81 128 THR A C 1
ATOM 1032 O O . THR A 1 128 ? -11.68 9.008 9.422 1 97.81 128 THR A O 1
ATOM 1035 N N . LEU A 1 129 ? -11.602 9.117 7.184 1 98.62 129 LEU A N 1
ATOM 1036 C CA . LEU A 1 129 ? -10.18 9.445 7.125 1 98.62 129 LEU A CA 1
ATOM 1037 C C . LEU A 1 129 ? -9.977 10.922 6.832 1 98.62 129 LEU A C 1
ATOM 1039 O O . LEU A 1 129 ? -10.359 11.406 5.762 1 98.62 129 LEU A O 1
ATOM 1043 N N . VAL A 1 130 ? -9.445 11.641 7.781 1 98.88 130 VAL A N 1
ATOM 1044 C CA . VAL A 1 130 ? -9.109 13.047 7.586 1 98.88 130 VAL A CA 1
ATOM 1045 C C . VAL A 1 130 ? -7.641 13.188 7.203 1 98.88 130 VAL A C 1
ATOM 1047 O O . VAL A 1 130 ? -6.762 12.656 7.887 1 98.88 130 VAL A O 1
ATOM 1050 N N . VAL A 1 131 ? -7.414 13.945 6.102 1 98.88 131 VAL A N 1
ATOM 1051 C CA . VAL A 1 131 ? -6.047 13.961 5.594 1 98.88 131 VAL A CA 1
ATOM 1052 C C . VAL A 1 131 ? -5.543 15.398 5.504 1 98.88 131 VAL A C 1
ATOM 1054 O O . VAL A 1 131 ? -6.25 16.281 5.02 1 98.88 131 VAL A O 1
ATOM 1057 N N . ASP A 1 132 ? -4.367 15.617 5.984 1 98.44 132 ASP A N 1
ATOM 1058 C CA . ASP A 1 132 ? -3.58 16.844 5.91 1 98.44 132 ASP A CA 1
ATOM 1059 C C . ASP A 1 132 ? -2.09 16.547 6.074 1 98.44 132 ASP A C 1
ATOM 1061 O O . ASP A 1 132 ? -1.657 16.078 7.129 1 98.44 132 ASP A O 1
ATOM 1065 N N . PRO A 1 133 ? -1.275 16.906 5.117 1 98.5 133 PRO A N 1
ATOM 1066 C CA . PRO A 1 133 ? 0.125 16.484 5.16 1 98.5 133 PRO A CA 1
ATOM 1067 C C . PRO A 1 133 ? 0.824 16.875 6.461 1 98.5 133 PRO A C 1
ATOM 1069 O O . PRO A 1 133 ? 1.699 16.141 6.938 1 98.5 133 PRO A O 1
ATOM 1072 N N . MET A 1 134 ? 0.421 17.969 7.016 1 97.94 134 MET A N 1
ATOM 1073 C CA . MET A 1 134 ? 1.188 18.516 8.141 1 97.94 134 MET A CA 1
ATOM 1074 C C . MET A 1 134 ? 0.316 18.641 9.383 1 97.94 134 MET A C 1
ATOM 1076 O O . MET A 1 134 ? -0.721 19.297 9.352 1 97.94 134 MET A O 1
ATOM 1080 N N . LEU A 1 135 ? 0.707 18 10.438 1 98.06 135 LEU A N 1
ATOM 1081 C CA . LEU A 1 135 ? 0.143 18.25 11.758 1 98.06 135 LEU A CA 1
ATOM 1082 C C . LEU A 1 135 ? 1.085 19.094 12.602 1 98.06 135 LEU A C 1
ATOM 1084 O O . LEU A 1 135 ? 1.778 18.578 13.477 1 98.06 135 LEU A O 1
ATOM 1088 N N . ALA A 1 136 ? 1.011 20.344 12.328 1 96.5 136 ALA A N 1
ATOM 1089 C CA . ALA A 1 136 ? 1.897 21.297 12.992 1 96.5 136 ALA A CA 1
ATOM 1090 C C . ALA A 1 136 ? 1.339 21.703 14.344 1 96.5 136 ALA A C 1
ATOM 1092 O O . ALA A 1 136 ? 1.593 21.047 15.359 1 96.5 136 ALA A O 1
ATOM 1093 N N . THR A 1 137 ? 0.566 22.797 14.367 1 94.69 137 THR A N 1
ATOM 1094 C CA . THR A 1 137 ? -0.022 23.25 15.625 1 94.69 137 THR A CA 1
ATOM 1095 C C . THR A 1 137 ? -1.219 22.375 16 1 94.69 137 THR A C 1
ATOM 1097 O O . THR A 1 137 ? -1.599 22.312 17.172 1 94.69 137 THR A O 1
ATOM 1100 N N . GLY A 1 138 ? -1.829 21.781 15.023 1 95.31 138 GLY A N 1
ATOM 1101 C CA . GLY A 1 138 ? -2.971 20.906 15.219 1 95.31 138 GLY A CA 1
ATOM 1102 C C . GLY A 1 138 ? -4.301 21.609 15.062 1 95.31 138 GLY A C 1
ATOM 1103 O O . GLY A 1 138 ? -5.348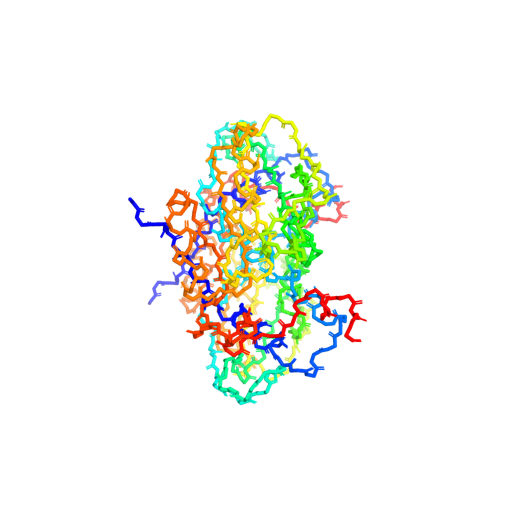 20.969 14.977 1 95.31 138 GLY A O 1
ATOM 1104 N N . PHE A 1 139 ? -4.32 22.891 14.898 1 93.25 139 PHE A N 1
ATOM 1105 C CA . PHE A 1 139 ? -5.555 23.656 14.953 1 93.25 139 PHE A CA 1
ATOM 1106 C C . PHE A 1 139 ? -6.445 23.344 13.758 1 93.25 139 PHE A C 1
ATOM 1108 O O . PHE A 1 139 ? -7.656 23.188 13.906 1 93.25 139 PHE A O 1
ATOM 1115 N N . SER A 1 140 ? -5.848 23.281 12.547 1 94.19 140 SER A N 1
ATOM 1116 C CA . SER A 1 140 ? -6.645 22.953 11.367 1 94.19 140 SER A CA 1
ATOM 1117 C C . SER A 1 140 ? -7.293 21.578 11.508 1 94.19 140 SER A C 1
ATOM 1119 O O . SER A 1 140 ? -8.477 21.406 11.203 1 94.19 140 SER A O 1
ATOM 1121 N N . ALA A 1 141 ? -6.504 20.625 11.953 1 96.81 141 ALA A N 1
ATOM 1122 C CA . ALA A 1 141 ? -7.008 19.266 12.141 1 96.81 141 ALA A CA 1
ATOM 1123 C C . ALA A 1 141 ? -8.117 19.234 13.188 1 96.81 141 ALA A C 1
ATOM 1125 O O . ALA A 1 141 ? -9.172 18.641 12.969 1 96.81 141 ALA A O 1
ATOM 1126 N N . ILE A 1 142 ? -7.895 19.875 14.312 1 97.31 142 ILE A N 1
ATOM 1127 C CA . ILE A 1 142 ? -8.82 19.859 15.438 1 97.31 142 ILE A CA 1
ATOM 1128 C C . ILE A 1 142 ? -10.164 20.453 15 1 97.31 142 ILE A C 1
ATOM 1130 O O . ILE A 1 142 ? -11.211 19.844 15.211 1 97.31 142 ILE A O 1
ATOM 1134 N N . GLU A 1 143 ? -10.109 21.641 14.391 1 96.31 143 GLU A N 1
ATOM 1135 C CA . GLU A 1 143 ? -11.336 22.281 13.945 1 96.31 143 GLU A CA 1
ATOM 1136 C C . GLU A 1 143 ? -12.062 21.438 12.906 1 96.31 143 GLU A C 1
ATOM 1138 O O . GLU A 1 143 ? -13.297 21.344 12.93 1 96.31 143 GLU A O 1
ATOM 1143 N N . SER A 1 144 ? -11.344 20.828 11.992 1 97.19 144 SER A N 1
ATOM 1144 C CA . SER A 1 144 ? -11.945 19.984 10.969 1 97.19 144 SER A CA 1
ATOM 1145 C C . SER A 1 144 ? -12.633 18.766 11.586 1 97.19 144 SER A C 1
ATOM 1147 O O . SER A 1 144 ? -13.742 18.406 11.188 1 97.19 144 SER A O 1
ATOM 1149 N N . ILE A 1 145 ? -11.977 18.172 12.516 1 97.75 145 ILE A N 1
ATOM 1150 C CA . ILE A 1 145 ? -12.523 16.969 13.148 1 97.75 145 ILE A CA 1
ATOM 1151 C C . ILE A 1 145 ? -13.758 17.344 13.969 1 97.75 145 ILE A C 1
ATOM 1153 O O . ILE A 1 145 ? -14.734 16.578 14.008 1 97.75 145 ILE A O 1
ATOM 1157 N N . TYR A 1 146 ? -13.719 18.547 14.625 1 96.94 146 TYR A N 1
ATOM 1158 C CA . TYR A 1 146 ? -14.938 19.016 15.281 1 96.94 146 TYR A CA 1
ATOM 1159 C C . TYR A 1 146 ? -16.094 19.094 14.297 1 96.94 146 TYR A C 1
ATOM 1161 O O . TYR A 1 146 ? -17.219 18.688 14.617 1 96.94 146 TYR A O 1
ATOM 1169 N N . LYS A 1 147 ? -15.852 19.625 13.133 1 95.38 147 LYS A N 1
ATOM 1170 C CA . LYS A 1 147 ? -16.891 19.781 12.117 1 95.38 147 LYS A CA 1
ATOM 1171 C C . LYS A 1 147 ? -17.422 18.422 11.664 1 95.38 147 LYS A C 1
ATOM 1173 O O . LYS A 1 147 ? -18.625 18.234 11.492 1 95.38 147 LYS A O 1
ATOM 1178 N N . VAL A 1 148 ? -16.516 17.5 11.469 1 96.25 148 VAL A N 1
ATOM 1179 C CA . VAL A 1 148 ? -16.891 16.172 11.016 1 96.25 148 VAL A CA 1
ATOM 1180 C C . VAL A 1 148 ? -17.688 15.453 12.109 1 96.25 148 VAL A C 1
ATOM 1182 O O . VAL A 1 148 ? -18.672 14.766 11.828 1 96.25 148 VAL A O 1
ATOM 1185 N N . LYS A 1 149 ? -17.297 15.625 13.344 1 97.06 149 LYS A N 1
ATOM 1186 C CA . LYS A 1 149 ? -18.016 15.039 14.477 1 97.06 149 LYS A CA 1
ATOM 1187 C C . LYS A 1 149 ? -19.406 15.633 14.625 1 97.06 149 LYS A C 1
ATOM 1189 O O . LYS A 1 149 ? -20.359 14.93 14.977 1 97.06 149 LYS A O 1
ATOM 1194 N N . ALA A 1 150 ? -19.484 16.906 14.383 1 95.19 150 ALA A N 1
ATOM 1195 C CA . ALA A 1 150 ? -20.781 17.594 14.484 1 95.19 150 ALA A CA 1
ATOM 1196 C C . ALA A 1 150 ? -21.781 17 13.5 1 95.19 150 ALA A C 1
ATOM 1198 O O . ALA A 1 150 ? -23 17.078 13.719 1 95.19 150 ALA A O 1
ATOM 1199 N N . LEU A 1 151 ? -21.297 16.328 12.453 1 93.88 151 LEU A N 1
ATOM 1200 C CA . LEU A 1 151 ? -22.156 15.727 11.445 1 93.88 151 LEU A CA 1
ATOM 1201 C C . LEU A 1 151 ? -22.375 14.242 11.727 1 93.88 151 LEU A C 1
ATOM 1203 O O . LEU A 1 151 ? -22.984 13.539 10.922 1 93.88 151 LEU A O 1
ATOM 1207 N N . GLY A 1 152 ? -21.797 13.773 12.828 1 95.06 152 GLY A N 1
ATOM 1208 C CA . GLY A 1 152 ? -22.156 12.438 13.297 1 95.06 152 GLY A CA 1
ATOM 1209 C C . GLY A 1 152 ? -21.031 11.422 13.109 1 95.06 152 GLY A C 1
ATOM 1210 O O . GLY A 1 152 ? -21.203 10.25 13.445 1 95.06 152 GLY A O 1
ATOM 1211 N N . ALA A 1 153 ? -19.906 11.859 12.602 1 95.88 153 ALA A N 1
ATOM 1212 C CA . ALA A 1 153 ? -18.812 10.906 12.406 1 95.88 153 ALA A CA 1
ATOM 1213 C C . ALA A 1 153 ? -18.359 10.312 13.734 1 95.88 153 ALA A C 1
ATOM 1215 O O . ALA A 1 153 ? -18.172 11.039 14.711 1 95.88 153 ALA A O 1
ATOM 1216 N N . ILE A 1 154 ? -18.172 9.062 13.742 1 95 154 ILE A N 1
ATOM 1217 C CA . ILE A 1 154 ? -17.812 8.359 14.977 1 95 154 ILE A CA 1
ATOM 1218 C C . ILE A 1 154 ? -16.391 7.812 14.875 1 95 154 ILE A C 1
ATOM 1220 O O . ILE A 1 154 ? -15.555 8.094 15.734 1 95 154 ILE A O 1
ATOM 1224 N N . ASP A 1 155 ? -16.109 7.016 13.836 1 96.25 155 ASP A N 1
ATOM 1225 C CA . ASP A 1 155 ? -14.773 6.469 13.609 1 96.25 155 ASP A CA 1
ATOM 1226 C C . ASP A 1 155 ? -13.945 7.387 12.711 1 96.25 155 ASP A C 1
ATOM 1228 O O . ASP A 1 155 ? -14.055 7.324 11.484 1 96.25 155 ASP A O 1
ATOM 1232 N N . ILE A 1 156 ? -13.141 8.211 13.352 1 98.06 156 ILE A N 1
ATOM 1233 C CA . ILE A 1 156 ? -12.312 9.188 12.641 1 98.06 156 ILE A CA 1
ATOM 1234 C C . ILE A 1 156 ? -10.836 8.836 12.812 1 98.06 156 ILE A C 1
ATOM 1236 O O . ILE A 1 156 ? -10.398 8.5 13.914 1 98.06 156 ILE A O 1
ATOM 1240 N N . ARG A 1 157 ? -10.109 8.914 11.75 1 98.56 157 ARG A N 1
ATOM 1241 C CA . ARG A 1 157 ? -8.672 8.68 11.734 1 98.56 157 ARG A CA 1
ATOM 1242 C C . ARG A 1 157 ? -7.949 9.797 10.977 1 98.56 157 ARG A C 1
ATOM 1244 O O . ARG A 1 157 ? -8.406 10.227 9.914 1 98.56 157 ARG A O 1
ATOM 1251 N N . PHE A 1 158 ? -6.887 10.266 11.547 1 98.81 158 PHE A N 1
ATOM 1252 C CA . PHE A 1 158 ? -6.152 11.375 10.938 1 98.81 158 PHE A CA 1
ATOM 1253 C C . PHE A 1 158 ? -4.852 10.883 10.312 1 98.81 158 PHE A C 1
ATOM 1255 O O . PHE A 1 158 ? -4.074 10.18 10.961 1 98.81 158 PHE A O 1
ATOM 1262 N N . LEU A 1 159 ? -4.621 11.18 9.023 1 98.94 159 LEU A N 1
ATOM 1263 C CA . LEU A 1 159 ? -3.426 10.781 8.281 1 98.94 159 LEU A CA 1
ATOM 1264 C C . LEU A 1 159 ? -2.602 12.008 7.895 1 98.94 159 LEU A C 1
ATOM 1266 O O . LEU A 1 159 ? -3.145 12.984 7.379 1 98.94 159 LEU A O 1
ATOM 1270 N N . CYS A 1 160 ? -1.299 11.938 8.102 1 98.88 160 CYS A N 1
ATOM 1271 C CA . CYS A 1 160 ? -0.432 13.039 7.703 1 98.88 160 CYS A CA 1
ATOM 1272 C C . CYS A 1 160 ? 0.975 12.547 7.391 1 98.88 160 CYS A C 1
ATOM 1274 O O . CYS A 1 160 ? 1.325 11.414 7.727 1 98.88 160 CYS A O 1
ATOM 1276 N N . LEU A 1 161 ? 1.741 13.359 6.719 1 98.75 161 LEU A N 1
ATOM 1277 C CA . LEU A 1 161 ? 3.143 13.055 6.453 1 98.75 161 LEU A CA 1
ATOM 1278 C C . LEU A 1 161 ? 3.994 13.273 7.699 1 98.75 161 LEU A C 1
ATOM 1280 O O . LEU A 1 161 ? 4.75 12.391 8.109 1 98.75 161 LEU A O 1
ATOM 1284 N N . LEU A 1 162 ? 3.84 14.469 8.281 1 98.75 162 LEU A N 1
ATOM 1285 C CA . LEU A 1 162 ? 4.66 14.867 9.414 1 98.75 162 LEU A CA 1
ATOM 1286 C C . LEU A 1 162 ? 3.795 15.367 10.57 1 98.75 162 LEU A C 1
ATOM 1288 O O . LEU A 1 162 ? 2.799 16.062 10.344 1 98.75 162 LEU A O 1
ATOM 1292 N N . SER A 1 163 ? 4.227 15.086 11.695 1 98.62 163 SER A N 1
ATOM 1293 C CA . SER A 1 163 ? 3.617 15.641 12.898 1 98.62 163 SER A CA 1
ATOM 1294 C C . SER A 1 163 ? 4.672 16.234 13.828 1 98.62 163 SER A C 1
ATOM 1296 O O . SER A 1 163 ? 5.824 15.797 13.828 1 98.62 163 SER A O 1
ATOM 1298 N N . ALA A 1 164 ? 4.305 17.219 14.492 1 98.5 164 ALA A N 1
ATOM 1299 C CA . ALA A 1 164 ? 5.117 17.797 15.562 1 98.5 164 ALA A CA 1
ATOM 1300 C C . ALA A 1 164 ? 4.543 17.438 16.938 1 98.5 164 ALA A C 1
ATOM 1302 O O . ALA A 1 164 ? 3.334 17.25 17.078 1 98.5 164 ALA A O 1
ATOM 1303 N N . PRO A 1 165 ? 5.391 17.328 17.969 1 98.31 165 PRO A N 1
ATOM 1304 C CA . PRO A 1 165 ? 4.895 17.031 19.312 1 98.31 165 PRO A CA 1
ATOM 1305 C C . PRO A 1 165 ? 3.783 17.984 19.75 1 98.31 165 PRO A C 1
ATOM 1307 O O . PRO A 1 165 ? 2.834 17.562 20.422 1 98.31 165 PRO A O 1
ATOM 1310 N N . GLU A 1 166 ? 3.883 19.234 19.422 1 97.56 166 GLU A N 1
ATOM 1311 C CA . GLU A 1 166 ? 2.871 20.219 19.766 1 97.56 166 GLU A CA 1
ATOM 1312 C C . GLU A 1 166 ? 1.517 19.875 19.156 1 97.56 166 GLU A C 1
ATOM 1314 O O . GLU A 1 166 ? 0.489 19.938 19.844 1 97.56 166 GLU A O 1
ATOM 1319 N N . GLY A 1 167 ? 1.543 19.5 17.875 1 97.69 167 GLY A N 1
ATOM 1320 C CA . GLY A 1 167 ? 0.312 19.094 17.219 1 97.69 167 GLY A CA 1
ATOM 1321 C C . GLY A 1 167 ? -0.282 17.828 17.812 1 97.69 167 GLY A C 1
ATOM 1322 O O . GLY A 1 167 ? -1.499 17.719 17.984 1 97.69 167 GLY A O 1
ATOM 1323 N N . LEU A 1 168 ? 0.562 16.859 18.062 1 98.38 168 LEU A N 1
ATOM 1324 C CA . LEU A 1 168 ? 0.116 15.617 18.672 1 98.38 168 LEU A CA 1
ATOM 1325 C C . LEU A 1 168 ? -0.52 15.867 20.031 1 98.38 168 LEU A C 1
ATOM 1327 O O . LEU A 1 168 ? -1.561 15.289 20.344 1 98.38 168 LEU A O 1
ATOM 1331 N N . LYS A 1 169 ? 0.111 16.688 20.812 1 97.62 169 LYS A N 1
ATOM 1332 C CA . LYS A 1 169 ? -0.429 17.031 22.109 1 97.62 169 LYS A CA 1
ATOM 1333 C C . LYS A 1 169 ? -1.796 17.703 21.984 1 97.62 169 LYS A C 1
ATOM 1335 O O . LYS A 1 169 ? -2.727 17.375 22.719 1 97.62 169 LYS A O 1
ATOM 1340 N N . ALA A 1 170 ? -1.866 18.688 21.094 1 96.56 170 ALA A N 1
ATOM 1341 C CA . ALA A 1 170 ? -3.131 19.375 20.859 1 96.56 170 ALA A CA 1
ATOM 1342 C C . ALA A 1 170 ? -4.23 18.406 20.469 1 96.56 170 ALA A C 1
ATOM 1344 O O . ALA A 1 170 ? -5.352 18.484 20.984 1 96.56 170 ALA A O 1
ATOM 1345 N N . MET A 1 171 ? -3.936 17.484 19.578 1 97.81 171 MET A N 1
ATOM 1346 C CA . MET A 1 171 ? -4.898 16.484 19.141 1 97.81 171 MET A CA 1
ATOM 1347 C C . MET A 1 171 ? -5.328 15.602 20.312 1 97.81 171 MET A C 1
ATOM 1349 O O . MET A 1 171 ? -6.508 15.258 20.438 1 97.81 171 MET A O 1
ATOM 1353 N N . ARG A 1 172 ? -4.395 15.211 21.094 1 97.12 172 ARG A N 1
ATOM 1354 C CA . ARG A 1 172 ? -4.691 14.383 22.25 1 97.12 172 ARG A CA 1
ATOM 1355 C C . ARG A 1 172 ? -5.648 15.094 23.203 1 97.12 172 ARG A C 1
ATOM 1357 O O . ARG A 1 172 ? -6.531 14.461 23.781 1 97.12 172 ARG A O 1
ATOM 1364 N N . GLU A 1 173 ? -5.477 16.328 23.391 1 97.19 173 GLU A N 1
ATOM 1365 C CA . GLU A 1 173 ? -6.289 17.125 24.312 1 97.19 173 GLU A CA 1
ATOM 1366 C C . GLU A 1 173 ? -7.707 17.312 23.781 1 97.19 173 GLU A C 1
ATOM 1368 O O . GLU A 1 173 ? -8.672 17.281 24.547 1 97.19 173 GLU A O 1
ATOM 1373 N N . HIS A 1 174 ? -7.824 17.484 22.547 1 97.19 174 HIS A N 1
ATOM 1374 C CA . HIS A 1 174 ? -9.117 17.859 21.984 1 97.19 174 HIS A CA 1
ATOM 1375 C C . HIS A 1 174 ? -9.852 16.656 21.406 1 97.19 174 HIS A C 1
ATOM 1377 O O . HIS A 1 174 ? -11.078 16.625 21.391 1 97.19 174 HIS A O 1
ATOM 1383 N N . HIS A 1 175 ? -9.125 15.758 20.812 1 97.88 175 HIS A N 1
ATOM 1384 C CA . HIS A 1 175 ? -9.703 14.57 20.188 1 97.88 175 HIS A CA 1
ATOM 1385 C C . HIS A 1 175 ? -8.93 13.312 20.562 1 97.88 175 HIS A C 1
ATOM 1387 O O . HIS A 1 175 ? -8.359 12.641 19.703 1 97.88 175 HIS A O 1
ATOM 1393 N N . PRO A 1 176 ? -8.984 12.922 21.844 1 97.31 176 PRO A N 1
ATOM 1394 C CA . PRO A 1 176 ? -8.227 11.758 22.312 1 97.31 176 PRO A CA 1
ATOM 1395 C C . PRO A 1 176 ? -8.688 10.453 21.656 1 97.31 176 PRO A C 1
ATOM 1397 O O . PRO A 1 176 ? -7.992 9.438 21.734 1 97.31 176 PRO A O 1
ATOM 1400 N N . ASP A 1 177 ? -9.805 10.492 21.047 1 97.31 177 ASP A N 1
ATOM 1401 C CA . ASP A 1 177 ? -10.414 9.297 20.469 1 97.31 177 ASP A CA 1
ATOM 1402 C C . ASP A 1 177 ? -9.984 9.109 19.016 1 97.31 177 ASP A C 1
ATOM 1404 O O . ASP A 1 177 ? -10.344 8.117 18.375 1 97.31 177 ASP A O 1
ATOM 1408 N N . VAL A 1 178 ? -9.211 10.008 18.453 1 98.19 178 VAL A N 1
ATOM 1409 C CA . VAL A 1 178 ? -8.859 9.969 17.031 1 98.19 178 VAL A CA 1
ATOM 1410 C C . VAL A 1 178 ? -7.422 9.469 16.875 1 98.19 178 VAL A C 1
ATOM 1412 O O . VAL A 1 178 ? -6.469 10.164 17.234 1 98.19 178 VAL A O 1
ATOM 1415 N N . PRO A 1 179 ? -7.254 8.266 16.375 1 98.56 179 PRO A N 1
ATOM 1416 C CA . PRO A 1 179 ? -5.891 7.809 16.094 1 98.56 179 PRO A CA 1
ATOM 1417 C C . PRO A 1 179 ? -5.215 8.617 14.984 1 98.56 179 PRO A C 1
ATOM 1419 O O . PRO A 1 179 ? -5.887 9.094 14.07 1 98.56 179 PRO A O 1
ATOM 1422 N N . ILE A 1 180 ? -3.936 8.734 15.125 1 98.75 180 ILE A N 1
ATOM 1423 C CA . ILE A 1 180 ? -3.135 9.484 14.164 1 98.75 180 ILE A CA 1
ATOM 1424 C C . ILE A 1 180 ? -2.141 8.555 13.484 1 98.75 180 ILE A C 1
ATOM 1426 O O . ILE A 1 180 ? -1.428 7.801 14.148 1 98.75 180 ILE A O 1
ATOM 1430 N N . PHE A 1 181 ? -2.148 8.555 12.18 1 98.88 181 PHE A N 1
ATOM 1431 C CA . PHE A 1 181 ? -1.172 7.852 11.352 1 98.88 181 PHE A CA 1
ATOM 1432 C C . PHE A 1 181 ? -0.236 8.836 10.664 1 98.88 181 PHE A C 1
ATOM 1434 O O . PHE A 1 181 ? -0.681 9.68 9.875 1 98.88 181 PHE A O 1
ATOM 1441 N N . THR A 1 182 ? 1.023 8.75 11.023 1 98.88 182 THR A N 1
ATOM 1442 C CA . THR A 1 182 ? 1.997 9.711 10.516 1 98.88 182 THR A CA 1
ATOM 1443 C C . THR A 1 182 ? 3.25 9 10.016 1 98.88 182 THR A C 1
ATOM 1445 O O . THR A 1 182 ? 3.66 7.984 10.578 1 98.88 182 THR A O 1
ATOM 1448 N N . ALA A 1 183 ? 3.834 9.555 8.93 1 98.69 183 ALA A N 1
ATOM 1449 C CA . ALA A 1 183 ? 5.059 8.953 8.414 1 98.69 183 ALA A CA 1
ATOM 1450 C C . ALA A 1 183 ? 6.254 9.289 9.297 1 98.69 183 ALA A C 1
ATOM 1452 O O . ALA A 1 183 ? 7.238 8.547 9.328 1 98.69 183 ALA A O 1
ATOM 1453 N N . ALA A 1 184 ? 6.145 10.453 10.039 1 98.69 184 ALA A N 1
ATOM 1454 C CA . ALA A 1 184 ? 7.227 10.812 10.953 1 98.69 184 ALA A CA 1
ATOM 1455 C C . ALA A 1 184 ? 6.754 11.812 12 1 98.69 184 ALA A C 1
ATOM 1457 O O . ALA A 1 184 ? 5.852 12.609 11.742 1 98.69 184 ALA A O 1
ATOM 1458 N N . ILE A 1 185 ? 7.355 11.75 13.125 1 98.62 185 ILE A N 1
ATOM 1459 C CA . ILE A 1 185 ? 7.223 12.758 14.172 1 98.62 185 ILE A CA 1
ATOM 1460 C C . ILE A 1 185 ? 8.508 13.578 14.258 1 98.62 185 ILE A C 1
ATOM 1462 O O . ILE A 1 185 ? 9.555 13.07 14.648 1 98.62 185 ILE A O 1
ATOM 1466 N N . ASP A 1 186 ? 8.383 14.805 13.906 1 98.56 186 ASP A N 1
ATOM 1467 C CA . ASP A 1 186 ? 9.555 15.672 13.883 1 98.56 186 ASP A CA 1
ATOM 1468 C C . ASP A 1 186 ? 9.781 16.328 15.242 1 98.56 186 ASP A C 1
ATOM 1470 O O . ASP A 1 186 ? 9.008 16.109 16.172 1 98.56 186 ASP A O 1
ATOM 1474 N N . ARG A 1 187 ? 10.773 17.109 15.297 1 98.44 187 ARG A N 1
ATOM 1475 C CA . ARG A 1 187 ? 11.367 17.531 16.562 1 98.44 187 ARG A CA 1
ATOM 1476 C C . ARG A 1 187 ? 10.469 18.547 17.266 1 98.44 187 ARG A C 1
ATOM 1478 O O . ARG A 1 187 ? 10.281 18.469 18.484 1 98.44 187 ARG A O 1
ATOM 1485 N N . GLU A 1 188 ? 10.039 19.562 16.516 1 98.31 188 GLU A N 1
ATOM 1486 C CA . GLU A 1 188 ? 9.359 20.672 17.156 1 98.31 188 GLU A CA 1
ATOM 1487 C C . GLU A 1 188 ? 8.742 21.609 16.109 1 98.31 188 GLU A C 1
ATOM 1489 O O . GLU A 1 188 ? 8.961 21.453 14.914 1 98.31 188 GLU A O 1
ATOM 1494 N N . LEU A 1 189 ? 8.023 22.578 16.641 1 97.69 189 LEU A N 1
ATOM 1495 C CA . LEU A 1 189 ? 7.645 23.766 15.867 1 97.69 189 LEU A CA 1
ATOM 1496 C C . LEU A 1 189 ? 8.602 24.922 16.141 1 97.69 189 LEU A C 1
ATOM 1498 O O . LEU A 1 189 ? 9.031 25.125 17.266 1 97.69 189 LEU A O 1
ATOM 1502 N N . ASP A 1 190 ? 8.906 25.625 15.148 1 96.69 190 ASP A N 1
ATOM 1503 C CA . ASP A 1 190 ? 9.727 26.812 15.367 1 96.69 190 ASP A CA 1
ATOM 1504 C C . ASP A 1 190 ? 8.852 28.031 15.641 1 96.69 190 ASP A C 1
ATOM 1506 O O . ASP A 1 190 ? 7.645 27.906 15.867 1 96.69 190 ASP A O 1
ATOM 1510 N N . GLU A 1 191 ? 9.43 29.172 15.664 1 94.5 191 GLU A N 1
ATOM 1511 C CA . GLU A 1 191 ? 8.742 30.406 16.062 1 94.5 191 GLU A CA 1
ATOM 1512 C C . GLU A 1 191 ? 7.648 30.766 15.062 1 94.5 191 GLU A C 1
ATOM 1514 O O . GLU A 1 191 ? 6.684 31.453 15.406 1 94.5 191 GLU A O 1
ATOM 1519 N N . ASN A 1 192 ? 7.793 30.312 13.836 1 92.31 192 ASN A N 1
ATOM 1520 C CA . ASN A 1 192 ? 6.805 30.578 12.797 1 92.31 192 ASN A CA 1
ATOM 1521 C C . ASN A 1 192 ? 5.824 29.422 12.648 1 92.31 192 ASN A C 1
ATOM 1523 O O . ASN A 1 192 ? 5.086 29.344 11.664 1 92.31 192 ASN A O 1
ATOM 1527 N N . ALA A 1 193 ? 5.883 28.375 13.531 1 92.69 193 ALA A N 1
ATOM 1528 C CA . ALA A 1 193 ? 4.992 27.219 13.57 1 92.69 193 ALA A CA 1
ATOM 1529 C C . ALA A 1 193 ? 5.281 26.25 12.414 1 92.69 193 ALA A C 1
ATOM 1531 O O . ALA A 1 193 ? 4.387 25.547 11.953 1 92.69 193 ALA A O 1
ATOM 1532 N N . TYR A 1 194 ? 6.48 26.406 11.883 1 95.62 194 TYR A N 1
ATOM 1533 C CA . TYR A 1 194 ? 6.938 25.375 10.953 1 95.62 194 TYR A CA 1
ATOM 1534 C C . TYR A 1 194 ? 7.438 24.141 11.703 1 95.62 194 TYR A C 1
ATOM 1536 O O . TYR A 1 194 ? 8.086 24.266 12.742 1 95.62 194 TYR A O 1
ATOM 1544 N N . ILE A 1 195 ? 7.105 23.047 11.117 1 97.88 195 ILE A N 1
ATOM 1545 C CA . ILE A 1 195 ? 7.648 21.812 11.664 1 97.88 195 ILE A CA 1
ATOM 1546 C C . ILE A 1 195 ? 9.133 21.703 11.336 1 97.88 195 ILE A C 1
ATOM 1548 O O . ILE A 1 195 ? 9.539 21.891 10.188 1 97.88 195 ILE A O 1
ATOM 1552 N N . ARG A 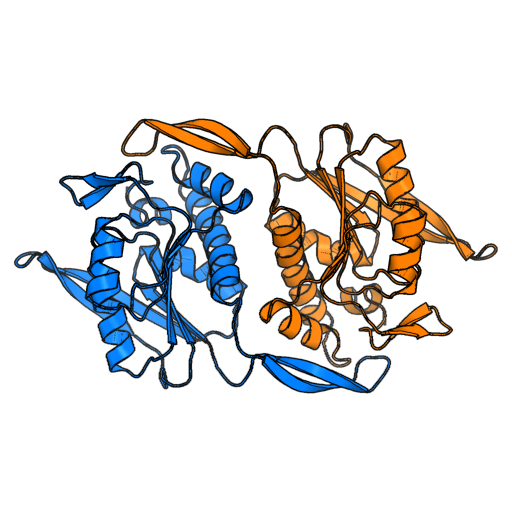1 196 ? 9.945 21.469 12.32 1 98.31 196 ARG A N 1
ATOM 1553 C CA . ARG A 1 196 ? 11.383 21.281 12.148 1 98.31 196 ARG A CA 1
ATOM 1554 C C . ARG A 1 196 ? 11.781 19.828 12.438 1 98.31 196 ARG A C 1
ATOM 1556 O O . ARG A 1 196 ? 11.383 19.266 13.461 1 98.31 196 ARG A O 1
ATOM 1563 N N . PRO A 1 197 ? 12.672 19.172 11.547 1 98.31 197 PRO A N 1
ATOM 1564 C CA . PRO A 1 197 ? 13.312 19.734 10.359 1 98.31 197 PRO A CA 1
ATOM 1565 C C . PRO A 1 197 ? 12.352 19.891 9.188 1 98.31 197 PRO A C 1
ATOM 1567 O O . PRO A 1 197 ? 12.617 20.672 8.266 1 98.31 197 PRO A O 1
ATOM 1570 N N . GLY A 1 198 ? 11.25 19.141 9.273 1 98.06 198 GLY A N 1
ATOM 1571 C CA . GLY A 1 198 ? 10.117 19.312 8.383 1 98.06 198 GLY A CA 1
ATOM 1572 C C . GLY A 1 198 ? 10.484 19.156 6.918 1 98.06 198 GLY A C 1
ATOM 1573 O O . GLY A 1 198 ? 11.461 18.484 6.582 1 98.06 198 GLY A O 1
ATOM 1574 N N . LEU A 1 199 ? 9.578 19.641 6.051 1 97.94 199 LEU A N 1
ATOM 1575 C CA . LEU A 1 199 ? 9.766 19.578 4.605 1 97.94 199 LEU A CA 1
ATOM 1576 C C . LEU A 1 199 ? 9.328 20.875 3.949 1 97.94 199 LEU A C 1
ATOM 1578 O O . LEU A 1 199 ? 9.109 20.922 2.738 1 97.94 199 LEU A O 1
ATOM 1582 N N . GLY A 1 200 ? 9.18 21.922 4.797 1 95.31 200 GLY A N 1
ATOM 1583 C CA . GLY A 1 200 ? 8.672 23.188 4.289 1 95.31 200 GLY A CA 1
ATOM 1584 C C . GLY A 1 200 ? 7.16 23.25 4.234 1 95.31 200 GLY A C 1
ATOM 1585 O O . GLY A 1 200 ? 6.477 22.516 4.949 1 95.31 200 GLY A O 1
ATOM 1586 N N . ASP A 1 201 ? 6.609 24.219 3.502 1 94.5 201 ASP A N 1
ATOM 1587 C CA . ASP A 1 201 ? 5.168 24.344 3.309 1 94.5 201 ASP A CA 1
ATOM 1588 C C . ASP A 1 201 ? 4.66 23.344 2.281 1 94.5 201 ASP A C 1
ATOM 1590 O O . ASP A 1 201 ? 4.91 23.484 1.082 1 94.5 201 ASP A O 1
ATOM 1594 N N . ALA A 1 202 ? 3.932 22.391 2.723 1 95.75 202 ALA A N 1
ATOM 1595 C CA . ALA A 1 202 ? 3.48 21.297 1.858 1 95.75 202 ALA A CA 1
ATOM 1596 C C . ALA A 1 202 ? 2.613 21.828 0.719 1 95.75 202 ALA A C 1
ATOM 1598 O O . ALA A 1 202 ? 2.721 21.359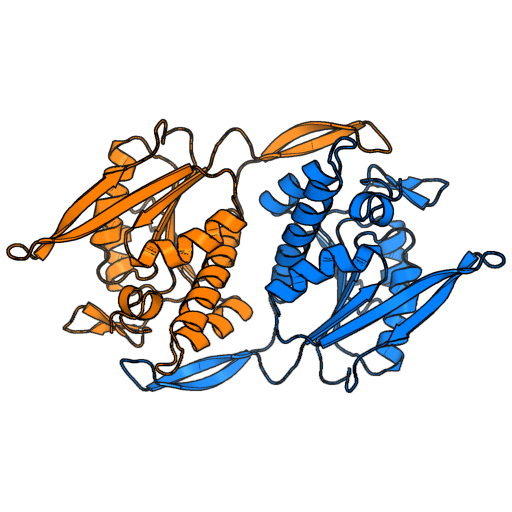 -0.418 1 95.75 202 ALA A O 1
ATOM 1599 N N . GLY A 1 203 ? 1.719 22.766 1.022 1 94.88 203 GLY A N 1
ATOM 1600 C CA . GLY A 1 203 ? 0.883 23.328 -0.024 1 94.88 203 GLY A CA 1
ATOM 1601 C C . GLY A 1 203 ? 1.682 23.969 -1.141 1 94.88 203 GLY A C 1
ATOM 1602 O O . GLY A 1 203 ? 1.42 23.734 -2.32 1 94.88 203 GLY A O 1
ATOM 1603 N N . ASP A 1 204 ? 2.643 24.766 -0.766 1 95 204 ASP A N 1
ATOM 1604 C CA . ASP A 1 204 ? 3.473 25.453 -1.75 1 95 204 ASP A CA 1
ATOM 1605 C C . ASP A 1 204 ? 4.281 24.453 -2.578 1 95 204 ASP A C 1
ATOM 1607 O O . ASP A 1 204 ? 4.453 24.641 -3.785 1 95 204 ASP A O 1
ATOM 1611 N N . ARG A 1 205 ? 4.754 23.438 -1.957 1 96.5 205 ARG A N 1
ATOM 1612 C CA . ARG A 1 205 ? 5.582 22.453 -2.643 1 96.5 205 ARG A CA 1
ATOM 1613 C C . ARG A 1 205 ? 4.742 21.594 -3.576 1 96.5 205 ARG A C 1
ATOM 1615 O O . ARG A 1 205 ? 5.219 21.156 -4.629 1 96.5 205 ARG A O 1
ATOM 1622 N N . LEU A 1 206 ? 3.506 21.359 -3.188 1 96.69 206 LEU A N 1
ATOM 1623 C CA . LEU A 1 206 ? 2.596 20.547 -3.984 1 96.69 206 LEU A CA 1
ATOM 1624 C C . LEU A 1 206 ? 2.139 21.297 -5.23 1 96.69 206 LEU A C 1
ATOM 1626 O O . LEU A 1 206 ? 1.966 20.688 -6.293 1 96.69 206 LEU A O 1
ATOM 1630 N N . TYR A 1 207 ? 1.979 22.578 -5.113 1 94.88 207 TYR A N 1
ATOM 1631 C CA . TYR A 1 207 ? 1.263 23.281 -6.168 1 94.88 207 TYR A CA 1
ATOM 1632 C C . TYR A 1 207 ? 2.135 24.359 -6.785 1 94.88 207 TYR A C 1
ATOM 1634 O O . TYR A 1 207 ? 1.688 25.109 -7.668 1 94.88 207 TYR A O 1
ATOM 1642 N N . GLY A 1 208 ? 3.365 24.469 -6.336 1 90.06 208 GLY A N 1
ATOM 1643 C CA . GLY A 1 208 ? 4.32 25.375 -6.953 1 90.06 208 GLY A CA 1
ATOM 1644 C C . GLY A 1 208 ? 4.02 26.828 -6.676 1 90.06 208 GLY A C 1
ATOM 1645 O O . GLY A 1 208 ? 4.148 27.672 -7.562 1 90.06 208 GLY A O 1
ATOM 1646 N N . THR A 1 209 ? 3.504 27.141 -5.574 1 82.25 209 THR A N 1
ATOM 1647 C CA . THR A 1 209 ? 3.178 28.516 -5.223 1 82.25 209 THR A CA 1
ATOM 1648 C C . THR A 1 209 ? 4.23 29.109 -4.285 1 82.25 209 THR A C 1
ATOM 1650 O O . THR A 1 209 ? 3.941 30.031 -3.518 1 82.25 209 THR A O 1
ATOM 1653 N N . LEU A 1 210 ? 5.469 28.5 -4.434 1 69.31 210 LEU A N 1
ATOM 1654 C CA . LEU A 1 210 ? 6.582 29.078 -3.688 1 69.31 210 LEU A CA 1
ATOM 1655 C C . LEU A 1 210 ? 6.926 30.453 -4.219 1 69.31 210 LEU A C 1
ATOM 1657 O O . LEU A 1 210 ? 6.777 30.734 -5.41 1 69.31 210 LEU A O 1
ATOM 1661 N N . MET B 1 1 ? 15.5 -25.188 7.535 1 44.41 1 MET B N 1
ATOM 1662 C CA . MET B 1 1 ? 14.844 -23.938 7.906 1 44.41 1 MET B CA 1
ATOM 1663 C C . MET B 1 1 ? 13.508 -23.781 7.191 1 44.41 1 MET B C 1
ATOM 1665 O O . MET B 1 1 ? 13.359 -24.219 6.043 1 44.41 1 MET B O 1
ATOM 1669 N N . GLU B 1 2 ? 12.352 -23.859 7.758 1 57.44 2 GLU B N 1
ATOM 1670 C CA . GLU B 1 2 ? 11.039 -23.797 7.121 1 57.44 2 GLU B CA 1
ATOM 1671 C C . GLU B 1 2 ? 10.789 -22.438 6.492 1 57.44 2 GLU B C 1
ATOM 1673 O O . GLU B 1 2 ? 11.039 -21.406 7.117 1 57.44 2 GLU B O 1
ATOM 1678 N N . PRO B 1 3 ? 10.664 -22.391 5.094 1 71.5 3 PRO B N 1
ATOM 1679 C CA . PRO B 1 3 ? 10.383 -21.109 4.465 1 71.5 3 PRO B CA 1
ATOM 1680 C C . PRO B 1 3 ? 9.289 -20.312 5.191 1 71.5 3 PRO B C 1
ATOM 1682 O O . PRO B 1 3 ? 8.352 -20.906 5.723 1 71.5 3 PRO B O 1
ATOM 1685 N N . LYS B 1 4 ? 9.586 -19.141 5.316 1 90.62 4 LYS B N 1
ATOM 1686 C CA . LYS B 1 4 ? 8.594 -18.281 5.949 1 90.62 4 LYS B CA 1
ATOM 1687 C C . LYS B 1 4 ? 7.469 -17.938 4.977 1 90.62 4 LYS B C 1
ATOM 1689 O O . LYS B 1 4 ? 7.719 -17.547 3.834 1 90.62 4 LYS B O 1
ATOM 1694 N N . VAL B 1 5 ? 6.371 -18.359 5.324 1 98.12 5 VAL B N 1
ATOM 1695 C CA . VAL B 1 5 ? 5.184 -18.016 4.543 1 98.12 5 VAL B CA 1
ATOM 1696 C C . VAL B 1 5 ? 4.406 -16.906 5.242 1 98.12 5 VAL B C 1
ATOM 1698 O O . VAL B 1 5 ? 4.012 -17.047 6.402 1 98.12 5 VAL B O 1
ATOM 1701 N N . TYR B 1 6 ? 4.258 -15.828 4.574 1 98.5 6 TYR B N 1
ATOM 1702 C CA . TYR B 1 6 ? 3.48 -14.695 5.066 1 98.5 6 TYR B CA 1
ATOM 1703 C C . TYR B 1 6 ? 2.137 -14.602 4.355 1 98.5 6 TYR B C 1
ATOM 1705 O O . TYR B 1 6 ? 2.076 -14.258 3.172 1 98.5 6 TYR B O 1
ATOM 1713 N N . GLU B 1 7 ? 1.123 -14.984 5.031 1 98.5 7 GLU B N 1
ATOM 1714 C CA . GLU B 1 7 ? -0.227 -14.773 4.516 1 98.5 7 GLU B CA 1
ATOM 1715 C C . GLU B 1 7 ? -0.754 -13.391 4.883 1 98.5 7 GLU B C 1
ATOM 1717 O O . GLU B 1 7 ? -0.981 -13.094 6.055 1 98.5 7 GLU B O 1
ATOM 1722 N N . ILE B 1 8 ? -0.974 -12.586 3.902 1 98.38 8 ILE B N 1
ATOM 1723 C CA . ILE B 1 8 ? -1.382 -11.203 4.117 1 98.38 8 ILE B CA 1
ATOM 1724 C C . ILE B 1 8 ? -2.898 -11.133 4.27 1 98.38 8 ILE B C 1
ATOM 1726 O O . ILE B 1 8 ? -3.629 -11.102 3.275 1 98.38 8 ILE B O 1
ATOM 1730 N N . ASN B 1 9 ? -3.348 -10.93 5.438 1 96.5 9 ASN B N 1
ATOM 1731 C CA . ASN B 1 9 ? -4.77 -11 5.762 1 96.5 9 ASN B CA 1
ATOM 1732 C C . ASN B 1 9 ? -5.363 -9.609 5.977 1 96.5 9 ASN B C 1
ATOM 1734 O O . ASN B 1 9 ? -6.398 -9.469 6.629 1 96.5 9 ASN B O 1
ATOM 1738 N N . HIS B 1 10 ? -4.777 -8.641 5.465 1 98.25 10 HIS B N 1
ATOM 1739 C CA . HIS B 1 10 ? -5.328 -7.289 5.539 1 98.25 10 HIS B CA 1
ATOM 1740 C C . HIS B 1 10 ? -6.742 -7.242 4.965 1 98.25 10 HIS B C 1
ATOM 1742 O O . HIS B 1 10 ? -7.012 -7.832 3.916 1 98.25 10 HIS B O 1
ATOM 1748 N N . PRO B 1 11 ? -7.66 -6.523 5.574 1 97.88 11 PRO B N 1
ATOM 1749 C CA . PRO B 1 11 ? -9.055 -6.5 5.133 1 97.88 11 PRO B CA 1
ATOM 1750 C C . PRO B 1 11 ? -9.211 -6.043 3.686 1 97.88 11 PRO B C 1
ATOM 1752 O O . PRO B 1 11 ? -10.008 -6.609 2.934 1 97.88 11 PRO B O 1
ATOM 1755 N N . LEU B 1 12 ? -8.484 -5.062 3.283 1 97.75 12 LEU B N 1
ATOM 1756 C CA . LEU B 1 12 ? -8.578 -4.582 1.91 1 97.75 12 LEU B CA 1
ATOM 1757 C C . LEU B 1 12 ? -8.094 -5.645 0.927 1 97.75 12 LEU B C 1
ATOM 1759 O O . LEU B 1 12 ? -8.656 -5.785 -0.163 1 97.75 12 LEU B O 1
ATOM 1763 N N . VAL B 1 13 ? -7.055 -6.383 1.297 1 98.56 13 VAL B N 1
ATOM 1764 C CA . VAL B 1 13 ? -6.551 -7.461 0.454 1 98.56 13 VAL B CA 1
ATOM 1765 C C . VAL B 1 13 ? -7.602 -8.562 0.341 1 98.56 13 VAL B C 1
ATOM 1767 O O . VAL B 1 13 ? -7.887 -9.047 -0.756 1 98.56 13 VAL B O 1
ATOM 1770 N N . GLN B 1 14 ? -8.211 -8.914 1.443 1 98.12 14 GLN B N 1
ATOM 1771 C CA . GLN B 1 14 ? -9.227 -9.969 1.45 1 98.12 14 GLN B CA 1
ATOM 1772 C C . GLN B 1 14 ? -10.445 -9.555 0.624 1 98.12 14 GLN B C 1
ATOM 1774 O O . GLN B 1 14 ? -10.984 -10.367 -0.138 1 98.12 14 GLN B O 1
ATOM 1779 N N . HIS B 1 15 ? -10.844 -8.312 0.82 1 97.69 15 HIS B N 1
ATOM 1780 C CA . HIS B 1 15 ? -11.969 -7.797 0.048 1 97.69 15 HIS B CA 1
ATOM 1781 C C . HIS B 1 15 ? -11.68 -7.852 -1.448 1 97.69 15 HIS B C 1
ATOM 1783 O O . HIS B 1 15 ? -12.516 -8.312 -2.23 1 97.69 15 HIS B O 1
ATOM 1789 N N . LYS B 1 16 ? -10.539 -7.379 -1.836 1 98.12 16 LYS B N 1
ATOM 1790 C CA . LYS B 1 16 ? -10.133 -7.352 -3.238 1 98.12 16 LYS B CA 1
ATOM 1791 C C . LYS B 1 16 ? -9.977 -8.766 -3.793 1 98.12 16 LYS B C 1
ATOM 1793 O O . LYS B 1 16 ? -10.352 -9.039 -4.934 1 98.12 16 LYS B O 1
ATOM 1798 N N . LEU B 1 17 ? -9.422 -9.664 -2.992 1 98.56 17 LEU B N 1
ATOM 1799 C CA . LEU B 1 17 ? -9.266 -11.055 -3.412 1 98.56 17 LEU B CA 1
ATOM 1800 C C . LEU B 1 17 ? -10.617 -11.695 -3.68 1 98.56 17 LEU B C 1
ATOM 1802 O O . LEU B 1 17 ? -10.773 -12.453 -4.641 1 98.56 17 LEU B O 1
ATOM 1806 N N . THR B 1 18 ? -11.586 -11.406 -2.834 1 98.5 18 THR B N 1
ATOM 1807 C CA . THR B 1 18 ? -12.945 -11.914 -3.029 1 98.5 18 THR B CA 1
ATOM 1808 C C . THR B 1 18 ? -13.492 -11.492 -4.387 1 98.5 18 THR B C 1
ATOM 1810 O O . THR B 1 18 ? -14.102 -12.297 -5.098 1 98.5 18 THR B O 1
ATOM 1813 N N . THR B 1 19 ? -13.258 -10.242 -4.734 1 98 19 THR B N 1
ATOM 1814 C CA . THR B 1 19 ? -13.672 -9.758 -6.047 1 98 19 THR B CA 1
ATOM 1815 C C . THR B 1 19 ? -13.008 -10.562 -7.156 1 98 19 THR B C 1
ATOM 1817 O O . THR B 1 19 ? -13.656 -10.938 -8.133 1 98 19 THR B O 1
ATOM 1820 N N . LEU B 1 20 ? -11.766 -10.93 -7.02 1 98.62 20 LEU B N 1
ATOM 1821 C CA . LEU B 1 20 ? -11.039 -11.695 -8.016 1 98.62 20 LEU B CA 1
ATOM 1822 C C . LEU B 1 20 ? -11.586 -13.117 -8.117 1 98.62 20 LEU B C 1
ATOM 1824 O O . LEU B 1 20 ? -11.57 -13.719 -9.195 1 98.62 20 LEU B O 1
ATOM 1828 N N . ARG B 1 21 ? -12.016 -13.625 -7.016 1 98.75 21 ARG B N 1
ATOM 1829 C CA . ARG B 1 21 ? -12.5 -15 -6.965 1 98.75 21 ARG B CA 1
ATOM 1830 C C . ARG B 1 21 ? -13.852 -15.133 -7.652 1 98.75 21 ARG B C 1
ATOM 1832 O O . ARG B 1 21 ? -14.211 -16.219 -8.125 1 98.75 21 ARG B O 1
ATOM 1839 N N . ARG B 1 22 ? -14.648 -14.07 -7.695 1 98.56 22 ARG B N 1
ATOM 1840 C CA . ARG B 1 22 ? -15.961 -14.102 -8.336 1 98.56 22 ARG B CA 1
ATOM 1841 C C . ARG B 1 22 ? -15.836 -14.461 -9.82 1 98.56 22 ARG B C 1
ATOM 1843 O O . ARG B 1 22 ? -15.109 -13.797 -10.562 1 98.56 22 ARG B O 1
ATOM 1850 N N . LYS B 1 23 ? -16.578 -15.43 -10.227 1 97.62 23 LYS B N 1
ATOM 1851 C CA . LYS B 1 23 ? -16.5 -15.859 -11.617 1 97.62 23 LYS B CA 1
ATOM 1852 C C . LYS B 1 23 ? -17 -14.766 -12.562 1 97.62 23 LYS B C 1
ATOM 1854 O O . LYS B 1 23 ? -16.609 -14.727 -13.727 1 97.62 23 LYS B O 1
ATOM 1859 N N . GLU B 1 24 ? -17.781 -13.789 -12.039 1 97.25 24 GLU B N 1
ATOM 1860 C CA . GLU B 1 24 ? -18.406 -12.766 -12.867 1 97.25 24 GLU B CA 1
ATOM 1861 C C . GLU B 1 24 ? -17.469 -11.57 -13.055 1 97.25 24 GLU B C 1
ATOM 1863 O O . GLU B 1 24 ? -17.75 -10.672 -13.852 1 97.25 24 GLU B O 1
ATOM 1868 N N . THR B 1 25 ? -16.344 -11.531 -12.266 1 97.69 25 THR B N 1
ATOM 1869 C CA . THR B 1 25 ? -15.43 -10.406 -12.406 1 97.69 25 THR B CA 1
ATOM 1870 C C . THR B 1 25 ? -14.852 -10.352 -13.82 1 97.69 25 THR B C 1
ATOM 1872 O O . THR B 1 25 ? -14.258 -11.328 -14.289 1 97.69 25 THR B O 1
ATOM 1875 N N . HIS B 1 26 ? -15 -9.234 -14.484 1 96.5 26 HIS B N 1
ATOM 1876 C CA . HIS B 1 26 ? -14.547 -9.102 -15.867 1 96.5 26 HIS B CA 1
ATOM 1877 C C . HIS B 1 26 ? -13.055 -8.781 -15.93 1 96.5 26 HIS B C 1
ATOM 1879 O O . HIS B 1 26 ? -12.469 -8.352 -14.938 1 96.5 26 HIS B O 1
ATOM 1885 N N . THR B 1 27 ? -12.531 -8.875 -17.109 1 97 27 THR B N 1
ATOM 1886 C CA . THR B 1 27 ? -11.094 -8.812 -17.359 1 97 27 THR B CA 1
ATOM 1887 C C . THR B 1 27 ? -10.516 -7.488 -16.875 1 97 27 THR B C 1
ATOM 1889 O O . THR B 1 27 ? -9.492 -7.473 -16.188 1 97 27 THR B O 1
ATOM 1892 N N . MET B 1 28 ? -11.172 -6.398 -17.188 1 96.69 28 MET B N 1
ATOM 1893 C CA . MET B 1 28 ? -10.664 -5.082 -16.797 1 96.69 28 MET B CA 1
ATOM 1894 C C . MET B 1 28 ? -10.57 -4.961 -15.289 1 96.69 28 MET B C 1
ATOM 1896 O O . MET B 1 28 ? -9.539 -4.523 -14.758 1 96.69 28 MET B O 1
ATOM 1900 N N . GLU B 1 29 ? -11.617 -5.348 -14.641 1 97.38 29 GLU B N 1
ATOM 1901 C CA . GLU B 1 29 ? -11.633 -5.293 -13.18 1 97.38 29 GLU B CA 1
ATOM 1902 C C . GLU B 1 29 ? -10.617 -6.262 -12.586 1 97.38 29 GLU B C 1
ATOM 1904 O O . GLU B 1 29 ? -9.945 -5.938 -11.602 1 97.38 29 GLU B O 1
ATOM 1909 N N . PHE B 1 30 ? -10.508 -7.457 -13.172 1 98.19 30 PHE B N 1
ATOM 1910 C CA . PHE B 1 30 ? -9.547 -8.453 -12.711 1 98.19 30 PHE B CA 1
ATOM 1911 C C . PHE B 1 30 ? -8.125 -7.902 -12.781 1 98.19 30 PHE B C 1
ATOM 1913 O O . PHE B 1 30 ? -7.363 -8.023 -11.82 1 98.19 30 PHE B O 1
ATOM 1920 N N . ARG B 1 31 ? -7.809 -7.188 -13.82 1 97.69 31 ARG B N 1
ATOM 1921 C CA . ARG B 1 31 ? -6.48 -6.613 -14.023 1 97.69 31 ARG B CA 1
ATOM 1922 C C . ARG B 1 31 ? -6.203 -5.512 -13 1 97.69 31 ARG B C 1
ATOM 1924 O O . ARG B 1 31 ? -5.125 -5.473 -12.406 1 97.69 31 ARG B O 1
ATOM 1931 N N . THR B 1 32 ? -7.18 -4.684 -12.852 1 97.75 32 THR B N 1
ATOM 1932 C CA . THR B 1 32 ? -7.035 -3.557 -11.938 1 97.75 32 THR B CA 1
ATOM 1933 C C . THR B 1 32 ? -6.797 -4.043 -10.508 1 97.75 32 THR B C 1
ATOM 1935 O O . THR B 1 32 ? -5.859 -3.592 -9.844 1 97.75 32 THR B O 1
ATOM 1938 N N . ILE B 1 33 ? -7.598 -4.961 -10.109 1 98.19 33 ILE B N 1
ATOM 1939 C CA . ILE B 1 33 ? -7.535 -5.445 -8.734 1 98.19 33 ILE B CA 1
ATOM 1940 C C . ILE B 1 33 ? -6.258 -6.254 -8.531 1 98.19 33 ILE B C 1
ATOM 1942 O O . ILE B 1 33 ? -5.637 -6.188 -7.465 1 98.19 33 ILE B O 1
ATOM 1946 N N . THR B 1 34 ? -5.832 -7.051 -9.508 1 98.62 34 THR B N 1
ATOM 1947 C CA . THR B 1 34 ? -4.578 -7.789 -9.414 1 98.62 34 THR B CA 1
ATOM 1948 C C . THR B 1 34 ? -3.402 -6.84 -9.211 1 98.62 34 THR B C 1
ATOM 1950 O O . THR B 1 34 ? -2.537 -7.086 -8.367 1 98.62 34 THR B O 1
ATOM 1953 N N . ARG B 1 35 ? -3.426 -5.758 -9.961 1 98.06 35 ARG B N 1
ATOM 1954 C CA . ARG B 1 35 ? -2.402 -4.727 -9.82 1 98.06 35 ARG B CA 1
ATOM 1955 C C . ARG B 1 35 ? -2.395 -4.152 -8.414 1 98.06 35 ARG B C 1
ATOM 1957 O O . ARG B 1 35 ? -1.332 -4.004 -7.801 1 98.06 35 ARG B O 1
ATOM 1964 N N . GLU B 1 36 ? -3.531 -3.859 -7.91 1 98.12 36 GLU B N 1
ATOM 1965 C CA . GLU B 1 36 ? -3.65 -3.275 -6.578 1 98.12 36 GLU B CA 1
ATOM 1966 C C . GLU B 1 36 ? -3.123 -4.227 -5.508 1 98.12 36 GLU B C 1
ATOM 1968 O O . GLU B 1 36 ? -2.379 -3.816 -4.613 1 98.12 36 GLU B O 1
ATOM 1973 N N . ILE B 1 37 ? -3.494 -5.48 -5.578 1 98.62 37 ILE B N 1
ATOM 1974 C CA . ILE B 1 37 ? -3.023 -6.449 -4.598 1 98.62 37 ILE B CA 1
ATOM 1975 C C . ILE B 1 37 ? -1.514 -6.629 -4.73 1 98.62 37 ILE B C 1
ATOM 1977 O O . ILE B 1 37 ? -0.81 -6.789 -3.729 1 98.62 37 ILE B O 1
ATOM 1981 N N . GLY B 1 38 ? -1.012 -6.602 -6.008 1 98.62 38 GLY B N 1
ATOM 1982 C CA . GLY B 1 38 ? 0.425 -6.672 -6.223 1 98.62 38 GLY B CA 1
ATOM 1983 C C . GLY B 1 38 ? 1.191 -5.594 -5.48 1 98.62 38 GLY B C 1
ATOM 1984 O O . GLY B 1 38 ? 2.227 -5.867 -4.867 1 98.62 38 GLY B O 1
ATOM 1985 N N . LEU B 1 39 ? 0.665 -4.406 -5.559 1 98.62 39 LEU B N 1
ATOM 1986 C CA . LEU B 1 39 ? 1.271 -3.289 -4.848 1 98.62 39 LEU B CA 1
ATOM 1987 C C . LEU B 1 39 ? 1.295 -3.549 -3.344 1 98.62 39 LEU B C 1
ATOM 1989 O O . LEU B 1 39 ? 2.326 -3.363 -2.693 1 98.62 39 LEU B O 1
ATOM 1993 N N . LEU B 1 40 ? 0.218 -4.02 -2.766 1 98.75 40 LEU B N 1
ATOM 1994 C CA . LEU B 1 40 ? 0.098 -4.23 -1.328 1 98.75 40 LEU B CA 1
ATOM 1995 C C . LEU B 1 40 ? 0.976 -5.391 -0.874 1 98.75 40 LEU B C 1
ATOM 1997 O O . LEU B 1 40 ? 1.586 -5.332 0.196 1 98.75 40 LEU B O 1
ATOM 2001 N N . LEU B 1 41 ? 1.078 -6.434 -1.664 1 98.81 41 LEU B N 1
ATOM 2002 C CA . LEU B 1 41 ? 1.979 -7.539 -1.356 1 98.81 41 LEU B CA 1
ATOM 2003 C C . LEU B 1 41 ? 3.432 -7.07 -1.353 1 98.81 41 LEU B C 1
ATOM 2005 O O . LEU B 1 41 ? 4.211 -7.469 -0.484 1 98.81 41 LEU B O 1
ATOM 2009 N N . ALA B 1 42 ? 3.771 -6.277 -2.352 1 98.69 42 ALA B N 1
ATOM 2010 C CA . ALA B 1 42 ? 5.129 -5.742 -2.41 1 98.69 42 ALA B CA 1
ATOM 2011 C C . ALA B 1 42 ? 5.445 -4.902 -1.176 1 98.69 42 ALA B C 1
ATOM 2013 O O . ALA B 1 42 ? 6.551 -4.977 -0.634 1 98.69 42 ALA B O 1
ATOM 2014 N N . TYR B 1 43 ? 4.48 -4.133 -0.755 1 98.75 43 TYR B N 1
ATOM 2015 C CA . TYR B 1 43 ? 4.645 -3.332 0.455 1 98.75 43 TYR B CA 1
ATOM 2016 C C . TYR B 1 43 ? 4.977 -4.215 1.651 1 98.75 43 TYR B C 1
ATOM 2018 O O . TYR B 1 43 ? 5.875 -3.898 2.434 1 98.75 43 TYR B O 1
ATOM 2026 N N . GLU B 1 44 ? 4.297 -5.312 1.788 1 98.69 44 GLU B N 1
ATOM 2027 C CA . GLU B 1 44 ? 4.547 -6.258 2.871 1 98.69 44 GLU B CA 1
ATOM 2028 C C . GLU B 1 44 ? 5.902 -6.941 2.701 1 98.69 44 GLU B C 1
ATOM 2030 O O . GLU B 1 44 ? 6.621 -7.152 3.68 1 98.69 44 GLU B O 1
ATOM 2035 N N . ALA B 1 45 ? 6.285 -7.188 1.504 1 98.38 45 ALA B N 1
ATOM 2036 C CA . ALA B 1 45 ? 7.504 -7.938 1.213 1 98.38 45 ALA B CA 1
ATOM 2037 C C . ALA B 1 45 ? 8.742 -7.062 1.392 1 98.38 45 ALA B C 1
ATOM 2039 O O . ALA B 1 45 ? 9.867 -7.566 1.399 1 98.38 45 ALA B O 1
ATOM 2040 N N . THR B 1 46 ? 8.562 -5.785 1.573 1 97.75 46 THR B N 1
ATOM 2041 C CA . THR B 1 46 ? 9.703 -4.879 1.636 1 97.75 46 THR B CA 1
ATOM 2042 C C . THR B 1 46 ? 9.836 -4.262 3.027 1 97.75 46 THR B C 1
ATOM 2044 O O . THR B 1 46 ? 10.523 -3.26 3.207 1 97.75 46 THR B O 1
ATOM 2047 N N . ARG B 1 47 ? 9.203 -4.812 4 1 97.38 47 ARG B N 1
ATOM 2048 C CA . ARG B 1 47 ? 9.164 -4.277 5.359 1 97.38 47 ARG B CA 1
ATOM 2049 C C . ARG B 1 47 ? 10.547 -4.277 5.988 1 97.38 47 ARG B C 1
ATOM 2051 O O . ARG B 1 47 ? 10.797 -3.559 6.961 1 97.38 47 ARG B O 1
ATOM 2058 N N . ASP B 1 48 ? 11.484 -5.09 5.496 1 96.38 48 ASP B N 1
ATOM 2059 C CA . ASP B 1 48 ? 12.797 -5.23 6.125 1 96.38 48 ASP B CA 1
ATOM 2060 C C . ASP B 1 48 ? 13.906 -4.719 5.203 1 96.38 48 ASP B C 1
ATOM 2062 O O . ASP B 1 48 ? 15.078 -5.043 5.395 1 96.38 48 ASP B O 1
ATOM 2066 N N . PHE B 1 49 ? 13.508 -3.98 4.164 1 96.62 49 PHE B N 1
ATOM 2067 C CA . PHE B 1 49 ? 14.523 -3.404 3.289 1 96.62 49 PHE B CA 1
ATOM 2068 C C . PHE B 1 49 ? 15.547 -2.617 4.098 1 96.62 49 PHE B C 1
ATOM 2070 O O . PHE B 1 49 ? 15.188 -1.896 5.031 1 96.62 49 PHE B O 1
ATOM 2077 N N . PRO B 1 50 ? 16.75 -2.727 3.764 1 94.75 50 PRO B N 1
ATOM 2078 C CA . PRO B 1 50 ? 17.781 -2.008 4.508 1 94.75 50 PRO B CA 1
ATOM 2079 C C . PRO B 1 50 ? 17.812 -0.517 4.184 1 94.75 50 PRO B C 1
ATOM 2081 O O . PRO B 1 50 ? 17.625 -0.129 3.027 1 94.75 50 PRO B O 1
ATOM 2084 N N . LEU B 1 51 ? 18.031 0.27 5.164 1 96.44 51 LEU B N 1
ATOM 2085 C CA . LEU B 1 51 ? 18.172 1.716 5.023 1 96.44 51 LEU B CA 1
ATOM 2086 C C . LEU B 1 51 ? 19.594 2.156 5.344 1 96.44 51 LEU B C 1
ATOM 2088 O O . LEU B 1 51 ? 20.328 1.456 6.055 1 96.44 51 LEU B O 1
ATOM 2092 N N . GLN B 1 52 ? 20.031 3.17 4.773 1 96.81 52 GLN B N 1
ATOM 2093 C CA . GLN B 1 52 ? 21.297 3.82 5.094 1 96.81 52 GLN B CA 1
ATOM 2094 C C . GLN B 1 52 ? 21.094 5.305 5.379 1 96.81 52 GLN B C 1
ATOM 2096 O O . GLN B 1 52 ? 20.125 5.906 4.906 1 96.81 52 GLN B O 1
ATOM 2101 N N . ASP B 1 53 ? 22.016 5.844 6.172 1 97.19 53 ASP B N 1
ATOM 2102 C CA . ASP B 1 53 ? 21.953 7.266 6.496 1 97.19 53 ASP B CA 1
ATOM 2103 C C . ASP B 1 53 ? 22.422 8.117 5.316 1 97.19 53 ASP B C 1
ATOM 2105 O O . ASP B 1 53 ? 23.266 7.695 4.531 1 97.19 53 ASP B O 1
ATOM 2109 N N . CYS B 1 54 ? 21.781 9.25 5.176 1 96.94 54 CYS B N 1
ATOM 2110 C CA . CYS B 1 54 ? 22.219 10.25 4.207 1 96.94 54 CYS B CA 1
ATOM 2111 C C . CYS B 1 54 ? 22.016 11.664 4.75 1 96.94 54 CYS B C 1
ATOM 2113 O O . CYS B 1 54 ? 21.203 11.875 5.652 1 96.94 54 CYS B O 1
ATOM 2115 N N . GLU B 1 55 ? 22.812 12.539 4.316 1 98.25 55 GLU B N 1
ATOM 2116 C CA . GLU B 1 55 ? 22.672 13.945 4.672 1 98.25 55 GLU B CA 1
ATOM 2117 C C . GLU B 1 55 ? 21.906 14.711 3.605 1 98.25 55 GLU B C 1
ATOM 2119 O O . GLU B 1 55 ? 22.219 14.633 2.418 1 98.25 55 GLU B O 1
ATOM 2124 N N . ILE B 1 56 ? 20.906 15.414 4.086 1 98.38 56 ILE B N 1
ATOM 2125 C CA . ILE B 1 56 ? 20.125 16.219 3.152 1 98.38 56 ILE B CA 1
ATOM 2126 C C . ILE B 1 56 ? 19.859 17.594 3.752 1 98.38 56 ILE B C 1
ATOM 2128 O O . ILE B 1 56 ? 20.156 17.844 4.926 1 98.38 56 ILE B O 1
ATOM 2132 N N . GLU B 1 57 ? 19.375 18.438 2.914 1 98.56 57 GLU B N 1
ATOM 2133 C CA . GLU B 1 57 ? 18.891 19.75 3.359 1 98.56 57 GLU B CA 1
ATOM 2134 C C . GLU B 1 57 ? 17.406 19.906 3.082 1 98.56 57 GLU B C 1
ATOM 2136 O O . GLU B 1 57 ? 16.953 19.781 1.938 1 98.56 57 GLU B O 1
ATOM 2141 N N . THR B 1 58 ? 16.672 20.141 4.184 1 98.44 58 THR B N 1
ATOM 2142 C CA . THR B 1 58 ? 15.281 20.531 4.004 1 98.44 58 THR B CA 1
ATOM 2143 C C . THR B 1 58 ? 15.164 22.016 3.689 1 98.44 58 THR B C 1
ATOM 2145 O O . THR B 1 58 ? 16.172 22.734 3.732 1 98.44 58 THR B O 1
ATOM 2148 N N . PRO B 1 59 ? 14.008 22.469 3.354 1 97.31 59 PRO B N 1
ATOM 2149 C CA . PRO B 1 59 ? 13.867 23.922 3.184 1 97.31 59 PRO B CA 1
ATOM 2150 C C . PRO B 1 59 ? 14.211 24.703 4.453 1 97.31 59 PRO B C 1
ATOM 2152 O O . PRO B 1 59 ? 14.406 25.922 4.398 1 97.31 59 PRO B O 1
ATOM 2155 N N . LEU B 1 60 ? 14.422 24.031 5.617 1 97.44 60 LEU B N 1
ATOM 2156 C CA . LEU B 1 60 ? 14.539 24.734 6.895 1 97.44 60 LEU B CA 1
ATOM 2157 C C . LEU B 1 60 ? 15.914 24.516 7.508 1 97.44 60 LEU B C 1
ATOM 2159 O O . LEU B 1 60 ? 16.422 25.375 8.227 1 97.44 60 LEU B O 1
ATOM 2163 N N . GLU B 1 61 ? 16.516 23.312 7.262 1 98.12 61 GLU B N 1
ATOM 2164 C CA . GLU B 1 61 ? 17.781 23 7.898 1 98.12 61 GLU B CA 1
ATOM 2165 C C . GLU B 1 61 ? 18.406 21.75 7.309 1 98.12 61 GLU B C 1
ATOM 2167 O O . GLU B 1 61 ? 17.75 21 6.59 1 98.12 61 GLU B O 1
ATOM 2172 N N . LYS B 1 62 ? 19.703 21.531 7.602 1 98.31 62 LYS B N 1
ATOM 2173 C CA . LYS B 1 62 ? 20.391 20.281 7.262 1 98.31 62 LYS B CA 1
ATOM 2174 C C . LYS B 1 62 ? 20.078 19.188 8.273 1 98.31 62 LYS B C 1
ATOM 2176 O O . LYS B 1 62 ? 20.047 19.438 9.477 1 98.31 62 LYS B O 1
ATOM 2181 N N . ILE B 1 63 ? 19.875 18.031 7.691 1 98.19 63 ILE B N 1
ATOM 2182 C CA . ILE B 1 63 ? 19.562 16.922 8.602 1 98.19 63 ILE B CA 1
ATOM 2183 C C . ILE B 1 63 ? 20.172 15.633 8.086 1 98.19 63 ILE B C 1
ATOM 2185 O O . ILE B 1 63 ? 20.547 15.539 6.91 1 98.19 63 ILE B O 1
ATOM 2189 N N . ARG B 1 64 ? 20.297 14.68 9.008 1 97.62 64 ARG B N 1
ATOM 2190 C CA . ARG B 1 64 ? 20.516 13.281 8.633 1 97.62 64 ARG B CA 1
ATOM 2191 C C . ARG B 1 64 ? 19.188 12.555 8.469 1 97.62 64 ARG B C 1
ATOM 2193 O O . ARG B 1 64 ? 18.297 12.688 9.305 1 97.62 64 ARG B O 1
ATOM 2200 N N . SER B 1 65 ? 18.984 11.891 7.344 1 97.38 65 SER B N 1
ATOM 2201 C CA . SER B 1 65 ? 17.781 11.125 7.031 1 97.38 65 SER B CA 1
ATOM 2202 C C . SER B 1 65 ? 18.125 9.703 6.598 1 97.38 65 SER B C 1
ATOM 2204 O O . SER B 1 65 ? 19.234 9.242 6.801 1 97.38 65 SER B O 1
ATOM 2206 N N . LYS B 1 66 ? 17.062 8.984 6.262 1 97 66 LYS B N 1
ATOM 2207 C CA . LYS B 1 66 ? 17.266 7.598 5.859 1 97 66 LYS B CA 1
ATOM 2208 C C . LYS B 1 66 ? 16.797 7.371 4.422 1 97 66 LYS B C 1
ATOM 2210 O O . LYS B 1 66 ? 15.789 7.926 3.99 1 97 66 LYS B O 1
ATOM 2215 N N . GLU B 1 67 ? 17.531 6.684 3.674 1 95.88 67 GLU B N 1
ATOM 2216 C CA . GLU B 1 67 ? 17.156 6.254 2.33 1 95.88 67 GLU B CA 1
ATOM 2217 C C . GLU B 1 67 ? 17.484 4.777 2.115 1 95.88 67 GLU B C 1
ATOM 2219 O O . GLU B 1 67 ? 18.25 4.188 2.883 1 95.88 67 GLU B O 1
ATOM 2224 N N . LEU B 1 68 ? 16.891 4.164 1.177 1 94.75 68 LEU B N 1
ATOM 2225 C CA . LEU B 1 68 ? 17.156 2.762 0.878 1 94.75 68 LEU B CA 1
ATOM 2226 C C . LEU B 1 68 ? 18.641 2.547 0.593 1 94.75 68 LEU B C 1
ATOM 2228 O O . LEU B 1 68 ? 19.281 3.355 -0.094 1 94.75 68 LEU B O 1
ATOM 2232 N N . GLN B 1 69 ? 19.141 1.543 1.153 1 90.88 69 GLN B N 1
ATOM 2233 C CA . GLN B 1 69 ? 20.547 1.218 0.991 1 90.88 69 GLN B CA 1
ATOM 2234 C C . GLN B 1 69 ? 20.812 0.509 -0.337 1 90.88 69 GLN B C 1
ATOM 2236 O O . GLN B 1 69 ? 20.234 -0.552 -0.598 1 90.88 69 GLN B O 1
ATOM 2241 N N . GLY B 1 70 ? 21.891 1.142 -0.962 1 67.81 70 GLY B N 1
ATOM 2242 C CA . GLY B 1 70 ? 22.625 0.451 -2.008 1 67.81 70 GLY B CA 1
ATOM 2243 C C . GLY B 1 70 ? 21.734 -0.201 -3.043 1 67.81 70 GLY B C 1
ATOM 2244 O O . GLY B 1 70 ? 21.859 0.071 -4.238 1 67.81 70 GLY B O 1
ATOM 2245 N N . LYS B 1 71 ? 21.031 -1.293 -2.496 1 62 71 LYS B N 1
ATOM 2246 C CA . LYS B 1 71 ? 20.578 -2.387 -3.352 1 62 71 LYS B CA 1
ATOM 2247 C C . LYS B 1 71 ? 19.344 -1.985 -4.16 1 62 71 LYS B C 1
ATOM 2249 O O . LYS B 1 71 ? 18.375 -1.472 -3.604 1 62 71 LYS B O 1
ATOM 2254 N N . LYS B 1 72 ? 19.562 -2.203 -5.355 1 85.5 72 LYS B N 1
ATOM 2255 C CA . LYS B 1 72 ? 18.5 -2.082 -6.344 1 85.5 72 LYS B CA 1
ATOM 2256 C C . LYS B 1 72 ? 17.547 -3.273 -6.273 1 85.5 72 LYS B C 1
ATOM 2258 O O . LYS B 1 72 ? 17.812 -4.25 -5.57 1 85.5 72 LYS B O 1
ATOM 2263 N N . THR B 1 73 ? 16.469 -3.135 -6.527 1 95.44 73 THR B N 1
ATOM 2264 C CA . THR B 1 73 ? 15.461 -4.188 -6.594 1 95.44 73 THR B CA 1
ATOM 2265 C C . THR B 1 73 ? 15.273 -4.672 -8.031 1 95.44 73 THR B C 1
ATOM 2267 O O . THR B 1 73 ? 15.469 -3.908 -8.977 1 95.44 73 THR B O 1
ATOM 2270 N N . CYS B 1 74 ? 15.094 -5.926 -8.125 1 96.69 74 CYS B N 1
ATOM 2271 C CA . CYS B 1 74 ? 14.711 -6.531 -9.391 1 96.69 74 CYS B CA 1
ATOM 2272 C C . CYS B 1 74 ? 13.414 -7.316 -9.258 1 96.69 74 CYS B C 1
ATOM 2274 O O . CYS B 1 74 ? 13.188 -7.977 -8.242 1 96.69 74 CYS B O 1
ATOM 2276 N N . ILE B 1 75 ? 12.547 -7.145 -10.219 1 98.44 75 ILE B N 1
ATOM 2277 C CA . ILE B 1 75 ? 11.289 -7.879 -10.25 1 98.44 75 ILE B CA 1
ATOM 2278 C C . ILE B 1 75 ? 11.289 -8.859 -11.422 1 98.44 75 ILE B C 1
ATOM 2280 O O . ILE B 1 75 ? 11.531 -8.469 -12.562 1 98.44 75 ILE B O 1
ATOM 2284 N N . ILE B 1 76 ? 11.078 -10.094 -11.148 1 98.62 76 ILE B N 1
ATOM 2285 C CA . ILE B 1 76 ? 11.016 -11.133 -12.172 1 98.62 76 ILE B CA 1
ATOM 2286 C C . ILE B 1 76 ? 9.57 -11.586 -12.367 1 98.62 76 ILE B C 1
ATOM 2288 O O . ILE B 1 76 ? 8.961 -12.141 -11.445 1 98.62 76 ILE B O 1
ATOM 2292 N N . SER B 1 77 ? 9.078 -11.359 -13.492 1 98.69 77 SER B N 1
ATOM 2293 C CA . SER B 1 77 ? 7.715 -11.766 -13.82 1 98.69 77 SER B CA 1
ATOM 2294 C C . SER B 1 77 ? 7.695 -13.133 -14.508 1 98.69 77 SER B C 1
ATOM 2296 O O . SER B 1 77 ? 8.352 -13.328 -15.531 1 98.69 77 SER B O 1
ATOM 2298 N N . ILE B 1 78 ? 7.027 -14.062 -13.93 1 97.88 78 ILE B N 1
ATOM 2299 C CA . ILE B 1 78 ? 6.805 -15.336 -14.602 1 97.88 78 ILE B CA 1
ATOM 2300 C C . ILE B 1 78 ? 5.621 -15.211 -15.555 1 97.88 78 ILE B C 1
ATOM 2302 O O . ILE B 1 78 ? 4.473 -15.086 -15.125 1 97.88 78 ILE B O 1
ATOM 2306 N N . LEU B 1 79 ? 5.883 -15.242 -16.781 1 95.06 79 LEU B N 1
ATOM 2307 C CA . LEU B 1 79 ? 4.898 -15.008 -17.828 1 95.06 79 LEU B CA 1
ATOM 2308 C C . LEU B 1 79 ? 3.912 -16.172 -17.922 1 95.06 79 LEU B C 1
ATOM 2310 O O . LEU B 1 79 ? 4.285 -17.328 -17.703 1 95.06 79 LEU B O 1
ATOM 2314 N N . ARG B 1 80 ? 2.607 -15.773 -18.281 1 92.81 80 ARG B N 1
ATOM 2315 C CA . ARG B 1 80 ? 2.1 -14.453 -18.656 1 92.81 80 ARG B CA 1
ATOM 2316 C C . ARG B 1 80 ? 1.479 -13.75 -17.453 1 92.81 80 ARG B C 1
ATOM 2318 O O . ARG B 1 80 ? 1.64 -12.539 -17.297 1 92.81 80 ARG B O 1
ATOM 2325 N N . ALA B 1 81 ? 0.974 -14.5 -16.531 1 95 81 ALA B N 1
ATOM 2326 C CA . ALA B 1 81 ? 0.104 -13.969 -15.484 1 95 81 ALA B CA 1
ATOM 2327 C C . ALA B 1 81 ? 0.896 -13.125 -14.484 1 95 81 ALA B C 1
ATOM 2329 O O . ALA B 1 81 ? 0.342 -12.234 -13.844 1 95 81 ALA B O 1
ATOM 2330 N N . GLY B 1 82 ? 2.211 -13.352 -14.43 1 97.88 82 GLY B N 1
ATOM 2331 C CA . GLY B 1 82 ? 3.041 -12.578 -13.523 1 97.88 82 GLY B CA 1
ATOM 2332 C C . GLY B 1 82 ? 2.98 -11.086 -13.789 1 97.88 82 GLY B C 1
ATOM 2333 O O . GLY B 1 82 ? 3.18 -10.281 -12.875 1 97.88 82 GLY B O 1
ATOM 2334 N N . ASN B 1 83 ? 2.701 -10.664 -15.031 1 97 83 ASN B N 1
ATOM 2335 C CA . ASN B 1 83 ? 2.629 -9.258 -15.414 1 97 83 ASN B CA 1
ATOM 2336 C C . ASN B 1 83 ? 1.512 -8.531 -14.672 1 97 83 ASN B C 1
ATOM 2338 O O . ASN B 1 83 ? 1.604 -7.328 -14.43 1 97 83 ASN B O 1
ATOM 2342 N N . GLY B 1 84 ? 0.486 -9.305 -14.383 1 97.25 84 GLY B N 1
ATOM 2343 C CA . GLY B 1 84 ? -0.601 -8.695 -13.633 1 97.25 84 GLY B CA 1
ATOM 2344 C C . GLY B 1 84 ? -0.159 -8.133 -12.297 1 97.25 84 GLY B C 1
ATOM 2345 O O . GLY B 1 84 ? -0.631 -7.078 -11.875 1 97.25 84 GLY B O 1
ATOM 2346 N N . LEU B 1 85 ? 0.719 -8.859 -11.648 1 98.56 85 LEU B N 1
ATOM 2347 C CA . LEU B 1 85 ? 1.256 -8.406 -10.367 1 98.56 85 LEU B CA 1
ATOM 2348 C C . LEU B 1 85 ? 2.381 -7.402 -10.57 1 98.56 85 LEU B C 1
ATOM 2350 O O . LEU B 1 85 ? 2.52 -6.453 -9.789 1 98.56 85 LEU B O 1
ATOM 2354 N N . LEU B 1 86 ? 3.148 -7.609 -11.609 1 98.5 86 LEU B N 1
ATOM 2355 C CA . LEU B 1 86 ? 4.332 -6.809 -11.898 1 98.5 86 LEU B CA 1
ATOM 2356 C C . LEU B 1 86 ? 3.996 -5.32 -11.906 1 98.5 86 LEU B C 1
ATOM 2358 O O . LEU B 1 86 ? 4.711 -4.516 -11.312 1 98.5 86 LEU B O 1
ATOM 2362 N N . ASP B 1 87 ? 2.9 -4.988 -12.508 1 96.69 87 ASP B N 1
ATOM 2363 C CA . ASP B 1 87 ? 2.521 -3.586 -12.648 1 96.69 87 ASP B CA 1
ATOM 2364 C C . ASP B 1 87 ? 2.34 -2.926 -11.281 1 96.69 87 ASP B C 1
ATOM 2366 O O . ASP B 1 87 ? 2.785 -1.796 -11.07 1 96.69 87 ASP B O 1
ATOM 2370 N N . GLY B 1 88 ? 1.695 -3.602 -10.422 1 97.75 88 GLY B N 1
ATOM 2371 C CA . GLY B 1 88 ? 1.501 -3.078 -9.078 1 97.75 88 GLY B CA 1
ATOM 2372 C C . GLY B 1 88 ? 2.793 -2.949 -8.297 1 97.75 88 GLY B C 1
ATOM 2373 O O . GLY B 1 88 ? 3.006 -1.959 -7.594 1 97.75 88 GLY B O 1
ATOM 2374 N N . VAL B 1 89 ? 3.65 -3.916 -8.438 1 98.56 89 VAL B N 1
ATOM 2375 C CA . VAL B 1 89 ? 4.934 -3.902 -7.742 1 98.56 89 VAL B CA 1
ATOM 2376 C C . VAL B 1 89 ? 5.785 -2.74 -8.258 1 98.56 89 VAL B C 1
ATOM 2378 O O . VAL B 1 89 ? 6.422 -2.035 -7.469 1 98.56 89 VAL B O 1
ATOM 2381 N N . LEU B 1 90 ? 5.742 -2.463 -9.555 1 97.25 90 LEU B N 1
ATOM 2382 C CA . LEU B 1 90 ? 6.523 -1.396 -10.172 1 97.25 90 LEU B CA 1
ATOM 2383 C C . LEU B 1 90 ? 6.035 -0.027 -9.711 1 97.25 90 LEU B C 1
ATOM 2385 O O . LEU B 1 90 ? 6.824 0.917 -9.617 1 97.25 90 LEU B O 1
ATOM 2389 N N . GLU B 1 91 ? 4.777 0.046 -9.453 1 95.06 91 GLU B N 1
ATOM 2390 C CA . GLU B 1 91 ? 4.254 1.307 -8.938 1 95.06 91 GLU B CA 1
ATOM 2391 C C . GLU B 1 91 ? 4.898 1.661 -7.602 1 95.06 91 GLU B C 1
ATOM 2393 O O . GLU B 1 91 ? 5.156 2.834 -7.32 1 95.06 91 GLU B O 1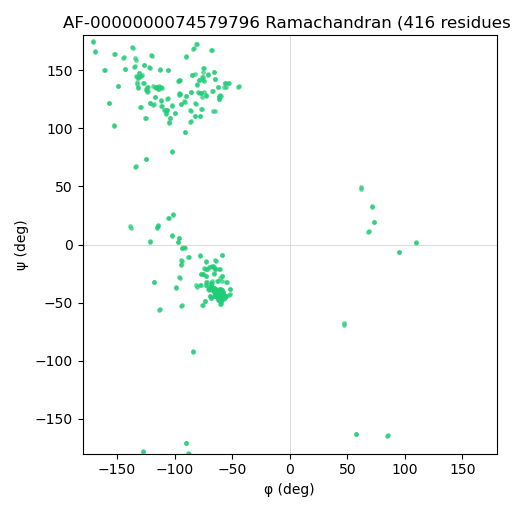
ATOM 2398 N N . LEU B 1 92 ? 5.109 0.681 -6.82 1 95.88 92 LEU B N 1
ATOM 2399 C CA . LEU B 1 92 ? 5.73 0.881 -5.516 1 95.88 92 LEU B CA 1
ATOM 2400 C C . LEU B 1 92 ? 7.238 1.071 -5.656 1 95.88 92 LEU B C 1
ATOM 2402 O O . LEU B 1 92 ? 7.848 1.826 -4.891 1 95.88 92 LEU B O 1
ATOM 2406 N N . LEU B 1 93 ? 7.84 0.364 -6.625 1 96.06 93 LEU B N 1
ATOM 2407 C CA . LEU B 1 93 ? 9.281 0.358 -6.863 1 96.06 93 LEU B CA 1
ATOM 2408 C C . LEU B 1 93 ? 9.594 0.742 -8.305 1 96.06 93 LEU B C 1
ATOM 2410 O O . LEU B 1 93 ? 10.109 -0.077 -9.07 1 96.06 93 LEU B O 1
ATOM 2414 N N . PRO B 1 94 ? 9.445 1.975 -8.633 1 92.5 94 PRO B N 1
ATOM 2415 C CA . PRO B 1 94 ? 9.5 2.383 -10.039 1 92.5 94 PRO B CA 1
ATOM 2416 C C . PRO B 1 94 ? 10.906 2.266 -10.633 1 92.5 94 PRO B C 1
ATOM 2418 O O . PRO B 1 94 ? 11.062 2.178 -11.852 1 92.5 94 PRO B O 1
ATOM 2421 N N . ALA B 1 95 ? 11.914 2.217 -9.859 1 91.62 95 ALA B N 1
ATOM 2422 C CA . ALA B 1 95 ? 13.289 2.178 -10.359 1 91.62 95 ALA B CA 1
ATOM 2423 C C . ALA B 1 95 ? 13.781 0.74 -10.492 1 91.62 95 ALA B C 1
ATOM 2425 O O . ALA B 1 95 ? 14.906 0.503 -10.945 1 91.62 95 ALA B O 1
ATOM 2426 N N . ALA B 1 96 ? 12.961 -0.234 -10.102 1 95.5 96 ALA B N 1
ATOM 2427 C CA . ALA B 1 96 ? 13.375 -1.635 -10.117 1 95.5 96 ALA B CA 1
ATOM 2428 C C . ALA B 1 96 ? 13.641 -2.109 -11.547 1 95.5 96 ALA B C 1
ATOM 2430 O O . ALA B 1 96 ? 12.914 -1.749 -12.477 1 95.5 96 ALA B O 1
ATOM 2431 N N . LYS B 1 97 ? 14.648 -2.926 -11.711 1 96.12 97 LYS B N 1
ATOM 2432 C CA . LYS B 1 97 ? 14.844 -3.629 -12.977 1 96.12 97 LYS B CA 1
ATOM 2433 C C . LYS B 1 97 ? 13.852 -4.77 -13.133 1 96.12 97 LYS B C 1
ATOM 2435 O O . LYS B 1 97 ? 13.383 -5.34 -12.141 1 96.12 97 LYS B O 1
ATOM 2440 N N . VAL B 1 98 ? 13.578 -5.039 -14.375 1 97.69 98 VAL B N 1
ATOM 2441 C CA . VAL B 1 98 ? 12.555 -6.051 -14.609 1 97.69 98 VAL B CA 1
ATOM 2442 C C . VAL B 1 98 ? 13.125 -7.168 -15.484 1 97.69 98 VAL B C 1
ATOM 2444 O O . VAL B 1 98 ? 13.852 -6.906 -16.438 1 97.69 98 VAL B O 1
ATOM 2447 N N . GLY B 1 99 ? 12.93 -8.359 -15.094 1 97.81 99 GLY B N 1
ATOM 2448 C CA . GLY B 1 99 ? 13.195 -9.547 -15.898 1 97.81 99 GLY B CA 1
ATOM 2449 C C . GLY B 1 99 ? 11.969 -10.398 -16.141 1 97.81 99 GLY B C 1
ATOM 2450 O O . GLY B 1 99 ? 10.961 -10.258 -15.438 1 97.81 99 GLY B O 1
ATOM 2451 N N . TYR B 1 100 ? 12.086 -11.242 -17.125 1 98.06 100 TYR B N 1
ATOM 2452 C CA . TYR B 1 100 ? 10.961 -12.094 -17.5 1 98.06 100 TYR B CA 1
ATOM 2453 C C . TYR B 1 100 ? 11.398 -13.539 -17.672 1 98.06 100 TYR B C 1
ATOM 2455 O O . TYR B 1 100 ? 12.477 -13.812 -18.219 1 98.06 100 TYR B O 1
ATOM 2463 N N . ILE B 1 101 ? 10.555 -14.398 -17.203 1 97.5 101 ILE B N 1
ATOM 2464 C CA . ILE B 1 101 ? 10.734 -15.82 -17.453 1 97.5 101 ILE B CA 1
ATOM 2465 C C . ILE B 1 101 ? 9.422 -16.422 -17.969 1 97.5 101 ILE B C 1
ATOM 2467 O O . ILE B 1 101 ? 8.406 -16.391 -17.266 1 97.5 101 ILE B O 1
ATOM 2471 N N . GLY B 1 102 ? 9.477 -16.938 -19.188 1 95.81 102 GLY B N 1
ATOM 2472 C CA . GLY B 1 102 ? 8.352 -17.672 -19.734 1 95.81 102 GLY B CA 1
ATOM 2473 C C . GLY B 1 102 ? 8.453 -19.172 -19.469 1 95.81 102 GLY B C 1
ATOM 2474 O O . GLY B 1 102 ? 9.43 -19.812 -19.844 1 95.81 102 GLY B O 1
ATOM 2475 N N . MET B 1 103 ? 7.473 -19.703 -18.844 1 91.19 103 MET B N 1
ATOM 2476 C CA . MET B 1 103 ? 7.484 -21.109 -18.469 1 91.19 103 MET B CA 1
ATOM 2477 C C . MET B 1 103 ? 6.379 -21.875 -19.188 1 91.19 103 MET B C 1
ATOM 2479 O O . MET B 1 103 ? 5.27 -21.359 -19.344 1 91.19 103 MET B O 1
ATOM 2483 N N . GLU B 1 104 ? 6.676 -22.969 -19.703 1 85.75 104 GLU B N 1
ATOM 2484 C CA . GLU B 1 104 ? 5.695 -23.891 -20.266 1 85.75 104 GLU B CA 1
ATOM 2485 C C . GLU B 1 104 ? 5.949 -25.328 -19.812 1 85.75 104 GLU B C 1
ATOM 2487 O O . GLU B 1 104 ? 7.039 -25.641 -19.328 1 85.75 104 GLU B O 1
ATOM 2492 N N . ARG B 1 105 ? 4.895 -26.047 -19.812 1 77.75 105 ARG B N 1
ATOM 2493 C CA . ARG B 1 105 ? 5.078 -27.453 -19.484 1 77.75 105 ARG B CA 1
ATOM 2494 C C . ARG B 1 105 ? 5.445 -28.266 -20.719 1 77.75 105 ARG B C 1
ATOM 2496 O O . ARG B 1 105 ? 4.902 -28.031 -21.797 1 77.75 105 ARG B O 1
ATOM 2503 N N . ASP B 1 106 ? 6.461 -28.984 -20.422 1 75.75 106 ASP B N 1
ATOM 2504 C CA . ASP B 1 106 ? 6.805 -29.875 -21.516 1 75.75 106 ASP B CA 1
ATOM 2505 C C . ASP B 1 106 ? 5.652 -30.828 -21.812 1 75.75 106 ASP B C 1
ATOM 2507 O O . ASP B 1 106 ? 5.082 -31.438 -20.906 1 75.75 106 ASP B O 1
ATOM 2511 N N . GLU B 1 107 ? 5.215 -30.922 -23.031 1 69.06 107 GLU B N 1
ATOM 2512 C CA . GLU B 1 107 ? 4.074 -31.75 -23.422 1 69.06 107 GLU B CA 1
ATOM 2513 C C . GLU B 1 107 ? 4.316 -33.219 -23.109 1 69.06 107 GLU B C 1
ATOM 2515 O O . GLU B 1 107 ? 3.371 -33.969 -22.875 1 69.06 107 GLU B O 1
ATOM 2520 N N . VAL B 1 108 ? 5.543 -33.719 -23.094 1 73.19 108 VAL B N 1
ATOM 2521 C CA . VAL B 1 108 ? 5.891 -35.125 -22.922 1 73.19 108 VAL B CA 1
ATOM 2522 C C . VAL B 1 108 ? 6.188 -35.406 -21.453 1 73.19 108 VAL B C 1
ATOM 2524 O O . VAL B 1 108 ? 5.543 -36.281 -20.844 1 73.19 108 VAL B O 1
ATOM 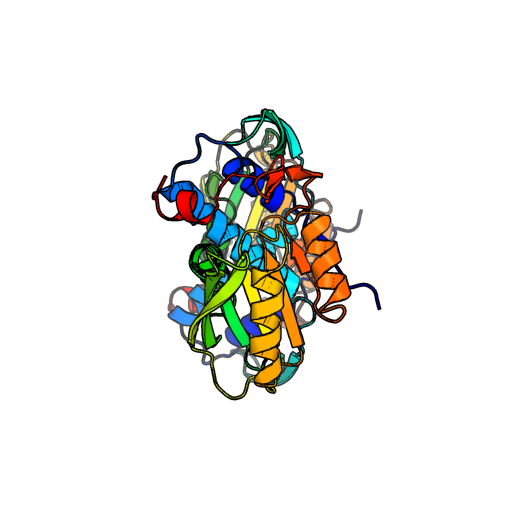2527 N N . THR B 1 109 ? 7.043 -34.688 -20.797 1 73 109 THR B N 1
ATOM 2528 C CA . THR B 1 109 ? 7.539 -34.969 -19.453 1 73 109 THR B CA 1
ATOM 2529 C C . THR B 1 109 ? 6.715 -34.219 -18.406 1 73 109 THR B C 1
ATOM 2531 O O . THR B 1 109 ? 6.781 -34.531 -17.219 1 73 109 THR B O 1
ATOM 2534 N N . HIS B 1 110 ? 6.02 -33.281 -18.844 1 72.44 110 HIS B N 1
ATOM 2535 C CA . HIS B 1 110 ? 5.168 -32.438 -18 1 72.44 110 HIS B CA 1
ATOM 2536 C C . HIS B 1 110 ? 6.004 -31.562 -17.062 1 72.44 110 HIS B C 1
ATOM 2538 O O . HIS B 1 110 ? 5.461 -30.938 -16.156 1 72.44 110 HIS B O 1
ATOM 2544 N N . LYS B 1 111 ? 7.34 -31.594 -17.406 1 76.81 111 LYS B N 1
ATOM 2545 C CA . LYS B 1 111 ? 8.219 -30.75 -16.594 1 76.81 111 LYS B CA 1
ATOM 2546 C C . LYS B 1 111 ? 8.242 -29.328 -17.125 1 76.81 111 LYS B C 1
ATOM 2548 O O . LYS B 1 111 ? 8.172 -29.094 -18.328 1 76.81 111 LYS B O 1
ATOM 2553 N N . PRO B 1 112 ? 8.375 -28.391 -16.125 1 82.12 112 PRO B N 1
ATOM 2554 C CA . PRO B 1 112 ? 8.43 -27 -16.578 1 82.12 112 PRO B CA 1
ATOM 2555 C C . PRO B 1 112 ? 9.703 -26.688 -17.359 1 82.12 112 PRO B C 1
ATOM 2557 O O . PRO B 1 112 ? 10.781 -27.203 -17.031 1 82.12 112 PRO B O 1
ATOM 2560 N N . ARG B 1 113 ? 9.531 -26.031 -18.516 1 84.38 113 ARG B N 1
ATOM 2561 C CA . ARG B 1 113 ? 10.633 -25.547 -19.359 1 84.38 113 ARG B CA 1
ATOM 2562 C C . ARG B 1 113 ? 10.469 -24.062 -19.656 1 84.38 113 ARG B C 1
ATOM 2564 O O . ARG B 1 113 ? 9.367 -23.609 -19.969 1 84.38 113 ARG B O 1
ATOM 2571 N N . ALA B 1 114 ? 11.57 -23.406 -19.609 1 87.81 114 ALA B N 1
ATOM 2572 C CA . ALA B 1 114 ? 11.523 -21.984 -19.938 1 87.81 114 ALA B CA 1
ATOM 2573 C C . ALA B 1 114 ? 11.562 -21.766 -21.453 1 87.81 114 ALA B C 1
ATOM 2575 O O . ALA B 1 114 ? 12.484 -22.219 -22.125 1 87.81 114 ALA B O 1
ATOM 2576 N N . TYR B 1 115 ? 10.57 -21.125 -21.984 1 88.69 115 TYR B N 1
ATOM 2577 C CA . TYR B 1 115 ? 10.578 -20.812 -23.406 1 88.69 115 TYR B CA 1
ATOM 2578 C C . TYR B 1 115 ? 11.141 -19.406 -23.641 1 88.69 115 TYR B C 1
ATOM 2580 O O . TYR B 1 115 ? 11.461 -19.047 -24.781 1 88.69 115 TYR B O 1
ATOM 2588 N N . TYR B 1 116 ? 11.25 -18.641 -22.594 1 90.44 116 TYR B N 1
ATOM 2589 C CA . TYR B 1 116 ? 11.773 -17.281 -22.609 1 90.44 116 TYR B CA 1
ATOM 2590 C C . TYR B 1 116 ? 12.461 -16.938 -21.281 1 90.44 116 TYR B C 1
ATOM 2592 O O . TYR B 1 116 ? 11.977 -17.312 -20.219 1 90.44 116 TYR B O 1
ATOM 2600 N N . CYS B 1 117 ? 13.609 -16.312 -21.344 1 94.31 117 CYS B N 1
ATOM 2601 C CA . CYS B 1 117 ? 14.344 -15.922 -20.141 1 94.31 117 CYS B CA 1
ATOM 2602 C C . CYS B 1 117 ? 15.219 -14.703 -20.406 1 94.31 117 CYS B C 1
ATOM 2604 O O . CYS B 1 117 ? 16.203 -14.797 -21.125 1 94.31 117 CYS B O 1
ATOM 2606 N N . LYS B 1 118 ? 14.789 -13.586 -19.984 1 95.56 118 LYS B N 1
ATOM 2607 C CA . LYS B 1 118 ? 15.547 -12.344 -20.016 1 95.56 118 LYS B CA 1
ATOM 2608 C C . LYS B 1 118 ? 15.633 -11.703 -18.625 1 95.56 118 LYS B C 1
ATOM 2610 O O . LYS B 1 118 ? 14.633 -11.188 -18.125 1 95.56 118 LYS B O 1
ATOM 2615 N N . LEU B 1 119 ? 16.812 -11.766 -18.109 1 95.25 119 LEU B N 1
ATOM 2616 C CA . LEU B 1 119 ? 17 -11.344 -16.734 1 95.25 119 LEU B CA 1
ATOM 2617 C C . LEU B 1 119 ? 18.031 -10.227 -16.641 1 95.25 119 LEU B C 1
ATOM 2619 O O . LEU B 1 119 ? 18.922 -10.133 -17.484 1 95.25 119 LEU B O 1
ATOM 2623 N N . PRO B 1 120 ? 17.922 -9.383 -15.633 1 92.75 120 PRO B N 1
ATOM 2624 C CA . PRO B 1 120 ? 18.906 -8.328 -15.445 1 92.75 120 PRO B CA 1
ATOM 2625 C C . PRO B 1 120 ? 20.281 -8.867 -15.055 1 92.75 120 PRO B C 1
ATOM 2627 O O . PRO B 1 120 ? 20.406 -10.047 -14.727 1 92.75 120 PRO B O 1
ATOM 2630 N N . LYS B 1 121 ? 21.203 -7.934 -15.156 1 89.81 121 LYS B N 1
ATOM 2631 C CA . LYS B 1 121 ? 22.547 -8.266 -14.734 1 89.81 121 LYS B CA 1
ATOM 2632 C C . LYS B 1 121 ? 22.766 -7.953 -13.25 1 89.81 121 LYS B C 1
ATOM 2634 O O . LYS B 1 121 ? 21.922 -7.297 -12.625 1 89.81 121 LYS B O 1
ATOM 2639 N N . ALA B 1 122 ? 23.75 -8.5 -12.625 1 89.31 122 ALA B N 1
ATOM 2640 C CA . ALA B 1 122 ? 24.203 -8.203 -11.266 1 89.31 122 ALA B CA 1
ATOM 2641 C C . ALA B 1 122 ? 23.125 -8.516 -10.242 1 89.31 122 ALA B C 1
ATOM 2643 O O . ALA B 1 122 ? 22.797 -7.676 -9.391 1 89.31 122 ALA B O 1
ATOM 2644 N N . MET B 1 123 ? 22.578 -9.648 -10.367 1 91.06 123 MET B N 1
ATOM 2645 C CA . MET B 1 123 ? 21.484 -10.055 -9.508 1 91.06 123 MET B CA 1
ATOM 2646 C C . MET B 1 123 ? 21.938 -10.227 -8.07 1 91.06 123 MET B C 1
ATOM 2648 O O . MET B 1 123 ? 21.125 -10.18 -7.141 1 91.06 123 MET B O 1
ATOM 2652 N N . ASP B 1 124 ? 23.203 -10.359 -7.859 1 90.75 124 ASP B N 1
ATOM 2653 C CA . ASP B 1 124 ? 23.781 -10.539 -6.527 1 90.75 124 ASP B CA 1
ATOM 2654 C C . ASP B 1 124 ? 23.734 -9.234 -5.73 1 90.75 124 ASP B C 1
ATOM 2656 O O . ASP B 1 124 ? 23.844 -9.242 -4.504 1 90.75 124 ASP B O 1
ATOM 2660 N N . GLU B 1 125 ? 23.5 -8.195 -6.402 1 90.19 125 GLU B N 1
ATOM 2661 C CA . GLU B 1 125 ? 23.484 -6.891 -5.754 1 90.19 125 GLU B CA 1
ATOM 2662 C C . GLU B 1 125 ? 22.047 -6.41 -5.523 1 90.19 125 GLU B C 1
ATOM 2664 O O . GLU B 1 125 ? 21.828 -5.285 -5.07 1 90.19 125 GLU B O 1
ATOM 2669 N N . ARG B 1 126 ? 21.062 -7.281 -5.77 1 92.19 126 ARG B N 1
ATOM 2670 C CA . ARG B 1 126 ? 19.672 -6.84 -5.773 1 92.19 126 ARG B CA 1
ATOM 2671 C C . ARG B 1 126 ? 18.812 -7.77 -4.934 1 92.19 126 ARG B C 1
ATOM 2673 O O . ARG B 1 126 ? 19.047 -8.977 -4.883 1 92.19 126 ARG B O 1
ATOM 2680 N N . ILE B 1 127 ? 17.875 -7.172 -4.281 1 96 127 ILE B N 1
ATOM 2681 C CA . ILE B 1 127 ? 16.766 -7.973 -3.758 1 96 127 ILE B CA 1
ATOM 2682 C C . ILE B 1 127 ? 15.812 -8.328 -4.891 1 96 127 ILE B C 1
ATOM 2684 O O . ILE B 1 127 ? 15.383 -7.461 -5.652 1 96 127 ILE B O 1
ATOM 2688 N N . THR B 1 128 ? 15.469 -9.617 -5 1 97.81 128 THR B N 1
ATOM 2689 C CA . THR B 1 128 ? 14.703 -10.094 -6.145 1 97.81 128 THR B CA 1
ATOM 2690 C C . THR B 1 128 ? 13.297 -10.508 -5.723 1 97.81 128 THR B C 1
ATOM 2692 O O . THR B 1 128 ? 13.133 -11.398 -4.891 1 97.81 128 THR B O 1
ATOM 2695 N N . LEU B 1 129 ? 12.336 -9.844 -6.289 1 98.62 129 LEU B N 1
ATOM 2696 C CA . LEU B 1 129 ? 10.938 -10.219 -6.121 1 98.62 129 LEU B CA 1
ATOM 2697 C C . LEU B 1 129 ? 10.438 -11.016 -7.328 1 98.62 129 LEU B C 1
ATOM 2699 O O . LEU B 1 129 ? 10.391 -10.492 -8.445 1 98.62 129 LEU B O 1
ATOM 2703 N N . VAL B 1 130 ? 10.133 -12.266 -7.113 1 98.88 130 VAL B N 1
ATOM 2704 C CA . VAL B 1 130 ? 9.562 -13.094 -8.172 1 98.88 130 VAL B CA 1
ATOM 2705 C C . VAL B 1 130 ? 8.047 -13.125 -8.039 1 98.88 130 VAL B C 1
ATOM 2707 O O . VAL B 1 130 ? 7.512 -13.406 -6.965 1 98.88 130 VAL B O 1
ATOM 2710 N N . VAL B 1 131 ? 7.375 -12.852 -9.188 1 98.88 131 VAL B N 1
ATOM 2711 C CA . VAL B 1 131 ? 5.93 -12.688 -9.07 1 98.88 131 VAL B CA 1
ATOM 2712 C C . VAL B 1 131 ? 5.227 -13.648 -10.023 1 98.88 131 VAL B C 1
ATOM 2714 O O . VAL B 1 131 ? 5.605 -13.766 -11.195 1 98.88 131 VAL B O 1
ATOM 2717 N N . ASP B 1 132 ? 4.246 -14.312 -9.531 1 98.44 132 ASP B N 1
ATOM 2718 C CA . ASP B 1 132 ? 3.307 -15.188 -10.234 1 98.44 132 ASP B CA 1
ATOM 2719 C C . ASP B 1 132 ? 2.004 -15.336 -9.445 1 98.44 132 ASP B C 1
ATOM 2721 O O . ASP B 1 132 ? 2.002 -15.859 -8.328 1 98.44 132 ASP B O 1
ATOM 2725 N N . PRO B 1 133 ? 0.879 -14.984 -10.023 1 98.5 133 PRO B N 1
ATOM 2726 C CA . PRO B 1 133 ? -0.357 -14.938 -9.242 1 98.5 133 PRO B CA 1
ATOM 2727 C C . PRO B 1 133 ? -0.659 -16.25 -8.539 1 98.5 133 PRO B C 1
ATOM 2729 O O . PRO B 1 133 ? -1.225 -16.266 -7.441 1 98.5 133 PRO B O 1
ATOM 2732 N N . MET B 1 134 ? -0.268 -17.328 -9.148 1 98 134 MET B N 1
ATOM 2733 C CA . MET B 1 134 ? -0.71 -18.625 -8.633 1 98 134 MET B CA 1
ATOM 2734 C C . MET B 1 134 ? 0.483 -19.5 -8.258 1 98 134 MET B C 1
ATOM 2736 O O . MET B 1 134 ? 1.35 -19.766 -9.094 1 98 134 MET B O 1
ATOM 2740 N N . LEU B 1 135 ? 0.544 -19.906 -7.043 1 98.06 135 LEU B N 1
ATOM 2741 C CA . LEU B 1 135 ? 1.457 -20.953 -6.613 1 98.06 135 LEU B CA 1
ATOM 2742 C C . LEU B 1 135 ? 0.72 -22.281 -6.441 1 98.06 135 LEU B C 1
ATOM 2744 O O . LEU B 1 135 ? 0.423 -22.688 -5.32 1 98.06 135 LEU B O 1
ATOM 2748 N N . ALA B 1 136 ? 0.521 -22.891 -7.535 1 96.5 136 ALA B N 1
ATOM 2749 C CA . ALA B 1 136 ? -0.24 -24.141 -7.562 1 96.5 136 ALA B CA 1
ATOM 2750 C C . ALA B 1 136 ? 0.652 -25.328 -7.238 1 96.5 136 ALA B C 1
ATOM 2752 O O . ALA B 1 136 ? 0.825 -25.688 -6.07 1 96.5 136 ALA B O 1
ATOM 2753 N N . THR B 1 137 ? 1.23 -25.953 -8.273 1 94.69 137 THR B N 1
ATOM 2754 C CA . THR B 1 137 ? 2.111 -27.094 -8.039 1 94.69 137 THR B CA 1
ATOM 2755 C C . THR B 1 137 ? 3.479 -26.625 -7.551 1 94.69 137 THR B C 1
ATOM 2757 O O . THR B 1 137 ? 4.207 -27.391 -6.914 1 94.69 137 THR B O 1
ATOM 2760 N N . GLY B 1 138 ? 3.834 -25.422 -7.883 1 95.31 138 GLY B N 1
ATOM 2761 C CA . GLY B 1 138 ? 5.094 -24.828 -7.469 1 95.31 138 GLY B CA 1
ATOM 2762 C C . GLY B 1 138 ? 6.191 -24.984 -8.508 1 95.31 138 GLY B C 1
ATOM 2763 O O . GLY B 1 138 ? 7.242 -24.344 -8.406 1 95.31 138 GLY B O 1
ATOM 2764 N N . PHE B 1 139 ? 5.98 -25.688 -9.547 1 93.31 139 PHE B N 1
ATOM 2765 C CA . PHE B 1 139 ? 7.043 -26.062 -10.477 1 93.31 139 PHE B CA 1
ATOM 2766 C C . PHE B 1 139 ? 7.543 -24.844 -11.242 1 93.31 139 PHE B C 1
ATOM 2768 O O . PHE B 1 139 ? 8.75 -24.672 -11.406 1 93.31 139 PHE B O 1
ATOM 2775 N N . SER B 1 140 ? 6.613 -23.984 -11.727 1 94.19 140 SER B N 1
ATOM 2776 C CA . SER B 1 140 ? 7.031 -22.781 -12.438 1 94.19 140 SER B CA 1
ATOM 2777 C C . SER B 1 140 ? 7.883 -21.891 -11.547 1 94.19 140 SER B C 1
ATOM 2779 O O . SER B 1 140 ? 8.922 -21.391 -11.969 1 94.19 140 SER B O 1
ATOM 2781 N N . ALA B 1 141 ? 7.418 -21.703 -10.344 1 96.81 141 ALA B N 1
ATOM 2782 C CA . ALA B 1 141 ? 8.141 -20.875 -9.383 1 96.81 141 ALA B CA 1
ATOM 2783 C C . ALA B 1 141 ? 9.516 -21.469 -9.078 1 96.81 141 ALA B C 1
ATOM 2785 O O . ALA B 1 141 ? 10.523 -20.75 -9.102 1 96.81 141 ALA B O 1
ATOM 2786 N N . ILE B 1 142 ? 9.578 -22.734 -8.805 1 97.25 142 ILE B N 1
ATOM 2787 C CA . ILE B 1 142 ? 10.805 -23.422 -8.422 1 97.25 142 ILE B CA 1
ATOM 2788 C C . ILE B 1 142 ? 11.836 -23.297 -9.539 1 97.25 142 ILE B C 1
ATOM 2790 O O . ILE B 1 142 ? 12.977 -22.891 -9.297 1 97.25 142 ILE B O 1
ATOM 2794 N N . GLU B 1 143 ? 11.43 -23.641 -10.75 1 96.31 143 GLU B N 1
ATOM 2795 C CA . GLU B 1 143 ? 12.344 -23.547 -11.883 1 96.31 143 GLU B CA 1
ATOM 2796 C C . GLU B 1 143 ? 12.82 -22.125 -12.102 1 96.31 143 GLU B C 1
ATOM 2798 O O . GLU B 1 143 ? 13.992 -21.891 -12.398 1 96.31 143 GLU B O 1
ATOM 2803 N N . SER B 1 144 ? 11.938 -21.156 -11.984 1 97.19 144 SER B N 1
ATOM 2804 C CA . SER B 1 144 ? 12.297 -19.75 -12.156 1 97.19 144 SER B CA 1
ATOM 2805 C C . SER B 1 144 ? 13.312 -19.312 -11.109 1 97.19 144 SER B C 1
ATOM 2807 O O . SER B 1 144 ? 14.273 -18.609 -11.43 1 97.19 144 SER B O 1
ATOM 2809 N N . ILE B 1 145 ? 13.086 -19.688 -9.906 1 97.75 145 ILE B N 1
ATOM 2810 C CA . ILE B 1 145 ? 13.961 -19.297 -8.812 1 97.75 145 ILE B CA 1
ATOM 2811 C C . ILE B 1 145 ? 15.328 -19.953 -8.984 1 97.75 145 ILE B C 1
ATOM 2813 O O . ILE B 1 145 ? 16.359 -19.344 -8.703 1 97.75 145 ILE B O 1
ATOM 2817 N N . TYR B 1 146 ? 15.336 -21.234 -9.469 1 97 146 TYR B N 1
ATOM 2818 C CA . TYR B 1 146 ? 16.609 -21.844 -9.805 1 97 146 TYR B CA 1
ATOM 2819 C C . TYR B 1 146 ? 17.375 -21 -10.812 1 97 146 TYR B C 1
ATOM 2821 O O . TYR B 1 146 ? 18.578 -20.797 -10.68 1 97 146 TYR B O 1
ATOM 2829 N N . LYS B 1 147 ? 16.703 -20.531 -11.82 1 95.44 147 LYS B N 1
ATOM 2830 C CA . LYS B 1 147 ? 17.344 -19.719 -12.867 1 95.44 147 LYS B CA 1
ATOM 2831 C C . LYS B 1 147 ? 17.891 -18.422 -12.305 1 95.44 147 LYS B C 1
ATOM 2833 O O . LYS B 1 147 ? 19 -18 -12.641 1 95.44 147 LYS B O 1
ATOM 2838 N N . VAL B 1 148 ? 17.109 -17.812 -11.453 1 96.31 148 VAL B N 1
ATOM 2839 C CA . VAL B 1 148 ? 17.516 -16.531 -10.867 1 96.31 148 VAL B CA 1
ATOM 2840 C C . VAL B 1 148 ? 18.703 -16.75 -9.93 1 96.31 148 VAL B C 1
ATOM 2842 O O . VAL B 1 148 ? 19.641 -15.945 -9.898 1 96.31 148 VAL B O 1
ATOM 2845 N N . LYS B 1 149 ? 18.703 -17.828 -9.203 1 97.12 149 LYS B N 1
ATOM 2846 C CA . LYS B 1 149 ? 19.812 -18.172 -8.312 1 97.12 149 LYS B CA 1
ATOM 2847 C C . LYS B 1 149 ? 21.078 -18.469 -9.109 1 97.12 149 LYS B C 1
ATOM 2849 O O . LYS B 1 149 ? 22.188 -18.125 -8.68 1 97.12 149 LYS B O 1
ATOM 2854 N N . ALA B 1 150 ? 20.906 -19.109 -10.211 1 95.25 150 ALA B N 1
ATOM 2855 C CA . ALA B 1 150 ? 22.047 -19.453 -11.055 1 95.25 150 ALA B CA 1
ATOM 2856 C C . ALA B 1 150 ? 22.766 -18.188 -11.531 1 95.25 150 ALA B C 1
ATOM 2858 O O . ALA B 1 150 ? 23.953 -18.219 -11.836 1 95.25 150 ALA B O 1
ATOM 2859 N N . LEU B 1 151 ? 22.062 -17.047 -11.508 1 94.06 151 LEU B N 1
ATOM 2860 C CA . LEU B 1 151 ? 22.641 -15.773 -11.945 1 94.06 151 LEU B CA 1
ATOM 2861 C C . LEU B 1 151 ? 23.141 -14.977 -10.75 1 94.06 151 LEU B C 1
ATOM 2863 O O . LEU B 1 151 ? 23.562 -13.82 -10.906 1 94.06 151 LEU B O 1
ATOM 2867 N N . GLY B 1 152 ? 23.016 -15.555 -9.562 1 95.12 152 GLY B N 1
ATOM 2868 C CA . GLY B 1 152 ? 23.688 -14.969 -8.422 1 95.12 152 GLY B CA 1
ATOM 2869 C C . GLY B 1 152 ? 22.734 -14.328 -7.43 1 95.12 152 GLY B C 1
ATOM 2870 O O . GLY B 1 152 ? 23.156 -13.773 -6.414 1 95.12 152 GLY B O 1
ATOM 2871 N N . ALA B 1 153 ? 21.438 -14.406 -7.699 1 95.88 153 ALA B N 1
ATOM 2872 C CA . ALA B 1 153 ? 20.5 -13.805 -6.766 1 95.88 153 ALA B CA 1
ATOM 2873 C C . ALA B 1 153 ? 20.578 -14.461 -5.391 1 95.88 153 ALA B C 1
ATOM 2875 O O . ALA B 1 153 ? 20.609 -15.688 -5.285 1 95.88 153 ALA B O 1
ATOM 2876 N N . ILE B 1 154 ? 20.578 -13.664 -4.398 1 95.06 154 ILE B N 1
ATOM 2877 C CA . ILE B 1 154 ? 20.75 -14.156 -3.039 1 95.06 154 ILE B CA 1
ATOM 2878 C C . ILE B 1 154 ? 19.453 -13.938 -2.246 1 95.06 154 ILE B C 1
ATOM 2880 O O . ILE B 1 154 ? 18.906 -14.875 -1.669 1 95.06 154 ILE B O 1
ATOM 2884 N N . ASP B 1 155 ? 18.969 -12.703 -2.18 1 96.25 155 ASP B N 1
ATOM 2885 C CA . ASP B 1 155 ? 17.734 -12.367 -1.496 1 96.25 155 ASP B CA 1
ATOM 2886 C C . ASP B 1 155 ? 16.547 -12.43 -2.453 1 96.25 155 ASP B C 1
ATOM 2888 O O . ASP B 1 155 ? 16.266 -11.477 -3.178 1 96.25 155 ASP B O 1
ATOM 2892 N N . ILE B 1 156 ? 15.859 -13.562 -2.416 1 98.06 156 ILE B N 1
ATOM 2893 C CA . ILE B 1 156 ? 14.727 -13.812 -3.301 1 98.06 156 ILE B CA 1
ATOM 2894 C C . ILE B 1 156 ? 13.445 -13.93 -2.479 1 98.06 156 ILE B C 1
ATOM 2896 O O . ILE B 1 156 ? 13.43 -14.578 -1.432 1 98.06 156 ILE B O 1
ATOM 2900 N N . ARG B 1 157 ? 12.414 -13.297 -2.947 1 98.56 157 ARG B N 1
ATOM 2901 C CA . ARG B 1 157 ? 11.094 -13.344 -2.336 1 98.56 157 ARG B CA 1
ATOM 2902 C C . ARG B 1 157 ? 10.016 -13.625 -3.379 1 98.56 157 ARG B C 1
ATOM 2904 O O . ARG B 1 157 ? 10.055 -13.07 -4.48 1 98.56 157 ARG B O 1
ATOM 2911 N N . PHE B 1 158 ? 9.117 -14.508 -3.057 1 98.81 158 PHE B N 1
ATOM 2912 C CA . PHE B 1 158 ? 8.078 -14.898 -4.004 1 98.81 158 PHE B CA 1
ATOM 2913 C C . PHE B 1 158 ? 6.734 -14.305 -3.605 1 98.81 158 PHE B C 1
ATOM 2915 O O . PHE B 1 158 ? 6.309 -14.43 -2.455 1 98.81 158 PHE B O 1
ATOM 2922 N N . LEU B 1 159 ? 6.078 -13.578 -4.516 1 98.94 159 LEU B N 1
ATOM 2923 C CA . LEU B 1 159 ? 4.781 -12.945 -4.293 1 98.94 159 LEU B CA 1
ATOM 2924 C C . LEU B 1 159 ? 3.711 -13.586 -5.168 1 98.94 159 LEU B C 1
ATOM 2926 O O . LEU B 1 159 ? 3.914 -13.773 -6.371 1 98.94 159 LEU B O 1
ATOM 2930 N N . CYS B 1 160 ? 2.562 -13.898 -4.582 1 98.88 160 CYS B N 1
ATOM 2931 C CA . CYS B 1 160 ? 1.464 -14.453 -5.359 1 98.88 160 CYS B CA 1
ATOM 2932 C C . CYS B 1 160 ? 0.118 -14.109 -4.734 1 98.88 160 CYS B C 1
ATOM 2934 O O . CYS B 1 160 ? 0.059 -13.664 -3.588 1 98.88 160 CYS B O 1
ATOM 2936 N N . LEU B 1 161 ? -0.934 -14.258 -5.5 1 98.75 161 LEU B N 1
ATOM 2937 C CA . LEU B 1 161 ? -2.287 -14.07 -4.984 1 98.75 161 LEU B CA 1
ATOM 2938 C C . LEU B 1 161 ? -2.719 -15.258 -4.137 1 98.75 161 LEU B C 1
ATOM 2940 O O . LEU B 1 161 ? -3.166 -15.086 -3.002 1 98.75 161 LEU B O 1
ATOM 2944 N N . LEU B 1 162 ? -2.568 -16.453 -4.727 1 98.75 162 LEU B N 1
ATOM 2945 C CA . LEU B 1 162 ? -3.037 -17.672 -4.082 1 98.75 162 LEU B CA 1
ATOM 2946 C C . LEU B 1 162 ? -1.933 -18.719 -4.039 1 98.75 162 LEU B C 1
ATOM 2948 O O . LEU B 1 162 ? -1.171 -18.859 -5 1 98.75 162 LEU B O 1
ATOM 2952 N N . SER B 1 163 ? -1.943 -19.438 -3.027 1 98.62 163 SER B N 1
ATOM 2953 C CA . SER B 1 163 ? -1.073 -20.609 -2.916 1 98.62 163 SER B CA 1
ATOM 2954 C C . SER B 1 163 ? -1.852 -21.828 -2.463 1 98.62 163 SER B C 1
ATOM 2956 O O . SER B 1 163 ? -2.875 -21.719 -1.786 1 98.62 163 SER B O 1
ATOM 2958 N N . ALA B 1 164 ? -1.435 -22.922 -2.912 1 98.5 164 ALA B N 1
ATOM 2959 C CA . ALA B 1 164 ? -1.939 -24.203 -2.439 1 98.5 164 ALA B CA 1
ATOM 2960 C C . ALA B 1 164 ? -0.918 -24.906 -1.539 1 98.5 164 ALA B C 1
ATOM 2962 O O . ALA B 1 164 ? 0.288 -24.688 -1.686 1 98.5 164 ALA B O 1
ATOM 2963 N N . PRO B 1 165 ? -1.374 -25.719 -0.581 1 98.31 165 PRO B N 1
ATOM 2964 C CA . PRO B 1 165 ? -0.442 -26.438 0.287 1 98.31 165 PRO B CA 1
ATOM 2965 C C . PRO B 1 165 ? 0.605 -27.219 -0.497 1 98.31 165 PRO B C 1
ATOM 2967 O O . PRO B 1 165 ? 1.767 -27.297 -0.086 1 98.31 165 PRO B O 1
ATOM 2970 N N . GLU B 1 166 ? 0.227 -27.812 -1.583 1 97.56 166 GLU B N 1
ATOM 2971 C CA . GLU B 1 166 ? 1.146 -28.578 -2.422 1 97.56 166 GLU B CA 1
ATOM 2972 C C . GLU B 1 166 ? 2.273 -27.703 -2.949 1 97.56 166 GLU B C 1
ATOM 2974 O O . GLU B 1 166 ? 3.441 -28.094 -2.926 1 97.56 166 GLU B O 1
ATOM 2979 N N . GLY B 1 167 ? 1.898 -26.516 -3.434 1 97.69 167 GLY B N 1
ATOM 2980 C CA . GLY B 1 167 ? 2.904 -25.578 -3.908 1 97.69 167 GLY B CA 1
ATOM 2981 C C . GLY B 1 167 ? 3.828 -25.078 -2.811 1 97.69 167 GLY B C 1
ATOM 2982 O O . GLY B 1 167 ? 5.039 -24.969 -3.016 1 97.69 167 GLY B O 1
ATOM 2983 N N . LEU B 1 168 ? 3.254 -24.766 -1.689 1 98.38 168 LEU B N 1
ATOM 2984 C CA . LEU B 1 168 ? 4.043 -24.328 -0.546 1 98.38 168 LEU B CA 1
ATOM 2985 C C . LEU B 1 168 ? 5.035 -25.406 -0.119 1 98.38 168 LEU B C 1
ATOM 2987 O O . LEU B 1 168 ? 6.199 -25.109 0.166 1 98.38 168 LEU B O 1
ATOM 2991 N N . LYS B 1 169 ? 4.578 -26.594 -0.051 1 97.62 169 LYS B N 1
ATOM 2992 C CA . LYS B 1 169 ? 5.445 -27.719 0.299 1 97.62 169 LYS B CA 1
ATOM 2993 C C . LYS B 1 169 ? 6.59 -27.859 -0.701 1 97.62 169 LYS B C 1
ATOM 2995 O O . LYS B 1 169 ? 7.742 -28.047 -0.31 1 97.62 169 LYS B O 1
ATOM 3000 N N . ALA B 1 170 ? 6.234 -27.844 -1.988 1 96.56 170 ALA B N 1
ATOM 3001 C CA . ALA B 1 170 ? 7.246 -27.938 -3.035 1 96.56 170 ALA B CA 1
ATOM 3002 C C . ALA B 1 170 ? 8.297 -26.844 -2.893 1 96.56 170 ALA B C 1
ATOM 3004 O O . ALA B 1 170 ? 9.5 -27.109 -2.99 1 96.56 170 ALA B O 1
ATOM 3005 N N . MET B 1 171 ? 7.871 -25.625 -2.662 1 97.81 171 MET B N 1
ATOM 3006 C CA . MET B 1 171 ? 8.781 -24.5 -2.48 1 97.81 171 MET B CA 1
ATOM 3007 C C . MET B 1 171 ? 9.68 -24.719 -1.268 1 97.81 171 MET B C 1
ATOM 3009 O O . MET B 1 171 ? 10.875 -24.422 -1.312 1 97.81 171 MET B O 1
ATOM 3013 N N . ARG B 1 172 ? 9.109 -25.188 -0.215 1 97.12 172 ARG B N 1
ATOM 3014 C CA . ARG B 1 172 ? 9.875 -25.453 0.999 1 97.12 172 ARG B CA 1
ATOM 3015 C C . ARG B 1 172 ? 10.969 -26.484 0.741 1 97.12 172 ARG B C 1
ATOM 3017 O O . ARG B 1 172 ? 12.078 -26.359 1.273 1 97.12 172 ARG B O 1
ATOM 3024 N N . GLU B 1 173 ? 10.703 -27.469 -0.013 1 97.19 173 GLU B N 1
ATOM 3025 C CA . GLU B 1 173 ? 11.641 -28.547 -0.302 1 97.19 173 GLU B CA 1
ATOM 3026 C C . GLU B 1 173 ? 12.773 -28.062 -1.204 1 97.19 173 GLU B C 1
ATOM 3028 O O . GLU B 1 173 ? 13.93 -28.453 -1.025 1 97.19 173 GLU B O 1
ATOM 3033 N N . HIS B 1 174 ? 12.469 -27.25 -2.104 1 97.19 174 HIS B N 1
ATOM 3034 C CA . HIS B 1 174 ? 13.445 -26.906 -3.127 1 97.19 174 HIS B CA 1
ATOM 3035 C C . HIS B 1 174 ? 14.125 -25.578 -2.807 1 97.19 174 HIS B C 1
ATOM 3037 O O . HIS B 1 174 ? 15.281 -25.359 -3.18 1 97.19 174 HIS B O 1
ATOM 3043 N N . HIS B 1 175 ? 13.375 -24.641 -2.271 1 97.88 175 HIS B N 1
ATOM 3044 C CA . HIS B 1 175 ? 13.891 -23.312 -1.949 1 97.88 175 HIS B CA 1
ATOM 3045 C C . HIS B 1 175 ? 13.469 -22.891 -0.548 1 97.88 175 HIS B C 1
ATOM 3047 O O . HIS B 1 175 ? 12.75 -21.891 -0.386 1 97.88 175 HIS B O 1
ATOM 3053 N N . PRO B 1 176 ? 13.977 -23.547 0.483 1 97.31 176 PRO B N 1
ATOM 3054 C CA . PRO B 1 176 ? 13.578 -23.234 1.857 1 97.31 176 PRO B CA 1
ATOM 3055 C C . PRO B 1 176 ? 13.992 -21.828 2.285 1 97.31 176 PRO B C 1
ATOM 3057 O O . PRO B 1 176 ? 13.508 -21.328 3.301 1 97.31 176 PRO B O 1
ATOM 3060 N N . ASP B 1 177 ? 14.828 -21.234 1.535 1 97.31 177 ASP B N 1
ATOM 3061 C CA . ASP B 1 177 ? 15.391 -19.938 1.878 1 97.31 177 ASP B CA 1
ATOM 3062 C C . ASP B 1 177 ? 14.555 -18.797 1.277 1 97.31 177 ASP B C 1
ATOM 3064 O O . ASP B 1 177 ? 14.836 -17.625 1.511 1 97.31 177 ASP B O 1
ATOM 3068 N N . VAL B 1 178 ? 13.523 -19.094 0.529 1 98.19 178 VAL B N 1
ATOM 3069 C CA . VAL B 1 178 ? 12.75 -18.078 -0.175 1 98.19 178 VAL B CA 1
ATOM 3070 C C . VAL B 1 178 ? 11.43 -17.828 0.552 1 98.19 178 VAL B C 1
ATOM 3072 O O . VAL B 1 178 ? 10.547 -18.688 0.543 1 98.19 178 VAL B O 1
ATOM 3075 N N . PRO B 1 179 ? 11.297 -16.688 1.193 1 98.56 179 PRO B N 1
ATOM 3076 C CA . PRO B 1 179 ? 9.992 -16.391 1.789 1 98.56 179 PRO B CA 1
ATOM 3077 C C . PRO B 1 179 ? 8.891 -16.203 0.745 1 98.56 179 PRO B C 1
ATOM 3079 O O . PRO B 1 179 ? 9.164 -15.734 -0.366 1 98.56 179 PRO B O 1
ATOM 3082 N N . ILE B 1 180 ? 7.715 -16.578 1.145 1 98.75 180 ILE B N 1
ATOM 3083 C CA . ILE B 1 180 ? 6.555 -16.484 0.268 1 98.75 180 ILE B CA 1
ATOM 3084 C C . ILE B 1 180 ? 5.539 -15.508 0.861 1 98.75 180 ILE B C 1
ATOM 3086 O O . ILE B 1 180 ? 5.191 -15.609 2.039 1 98.75 180 ILE B O 1
ATOM 3090 N N . PHE B 1 181 ? 5.133 -14.547 0.084 1 98.88 181 PHE B N 1
ATOM 3091 C CA . PHE B 1 181 ? 4.059 -13.617 0.416 1 98.88 181 PHE B CA 1
ATOM 3092 C C . PHE B 1 181 ? 2.822 -13.891 -0.43 1 98.88 181 PHE B C 1
ATOM 3094 O O . PHE B 1 181 ? 2.867 -13.797 -1.657 1 98.88 181 PHE B O 1
ATOM 3101 N N . THR B 1 182 ? 1.763 -14.281 0.246 1 98.88 182 THR B N 1
ATOM 3102 C CA . THR B 1 182 ? 0.551 -14.688 -0.458 1 98.88 182 THR B CA 1
ATOM 3103 C C . THR B 1 182 ? -0.68 -14.031 0.164 1 98.88 182 THR B C 1
ATOM 3105 O O . THR B 1 182 ? -0.737 -13.836 1.379 1 98.88 182 THR B O 1
ATOM 3108 N N . ALA B 1 183 ? -1.65 -13.695 -0.709 1 98.75 183 ALA B N 1
ATOM 3109 C CA . ALA B 1 183 ? -2.879 -13.094 -0.193 1 98.75 183 ALA B CA 1
ATOM 3110 C C . ALA B 1 183 ? -3.768 -14.148 0.465 1 98.75 183 ALA B C 1
ATOM 3112 O O . ALA B 1 183 ? -4.578 -13.828 1.339 1 98.75 183 ALA B O 1
ATOM 3113 N N . ALA B 1 184 ? -3.59 -15.438 0.02 1 98.69 184 ALA B N 1
ATOM 3114 C CA . ALA B 1 184 ? -4.371 -16.5 0.636 1 98.69 184 ALA B CA 1
ATOM 3115 C C . ALA B 1 184 ? -3.736 -17.875 0.375 1 98.69 184 ALA B C 1
ATOM 3117 O O . ALA B 1 184 ? -3.09 -18.078 -0.655 1 98.69 184 ALA B O 1
ATOM 3118 N N . ILE B 1 185 ? -3.936 -18.75 1.272 1 98.62 185 ILE B N 1
ATOM 3119 C CA . ILE B 1 185 ? -3.625 -20.172 1.108 1 98.62 185 ILE B CA 1
ATOM 3120 C C . ILE B 1 185 ? -4.918 -20.969 0.957 1 98.62 185 ILE B C 1
ATOM 3122 O O . ILE B 1 185 ? -5.703 -21.078 1.902 1 98.62 185 ILE B O 1
ATOM 3126 N N . ASP B 1 186 ? -5.09 -21.484 -0.186 1 98.56 186 ASP B N 1
ATOM 3127 C CA . ASP B 1 186 ? -6.324 -22.219 -0.476 1 98.56 186 ASP B CA 1
ATOM 3128 C C . ASP B 1 186 ? -6.199 -23.688 -0.082 1 98.56 186 ASP B C 1
ATOM 3130 O O . ASP B 1 186 ? -5.145 -24.125 0.385 1 98.56 186 ASP B O 1
ATOM 3134 N N . ARG B 1 187 ? -7.223 -24.391 -0.301 1 98.44 187 ARG B N 1
ATOM 3135 C CA . ARG B 1 187 ? -7.438 -25.688 0.327 1 98.44 187 ARG B CA 1
ATOM 3136 C C . ARG B 1 187 ? -6.527 -26.75 -0.283 1 98.44 187 ARG B C 1
ATOM 3138 O O . ARG B 1 187 ? -5.957 -27.578 0.436 1 98.44 187 ARG B O 1
ATOM 3145 N N . GLU B 1 188 ? -6.504 -26.797 -1.627 1 98.31 188 GLU B N 1
ATOM 3146 C CA . GLU B 1 188 ? -5.828 -27.906 -2.289 1 98.31 188 GLU B CA 1
ATOM 3147 C C . GLU B 1 188 ? -5.715 -27.656 -3.793 1 98.31 188 GLU B C 1
ATOM 3149 O O . GLU B 1 188 ? -6.273 -26.703 -4.316 1 98.31 188 GLU B O 1
ATOM 3154 N N . LEU B 1 189 ? -5.004 -28.578 -4.414 1 97.69 189 LEU B N 1
ATOM 3155 C CA . LEU B 1 189 ? -5.062 -28.734 -5.867 1 97.69 189 LEU B CA 1
ATOM 3156 C C . LEU B 1 189 ? -6.047 -29.828 -6.258 1 97.69 189 LEU B C 1
ATOM 3158 O O . LEU B 1 189 ? -6.113 -30.875 -5.602 1 97.69 189 LEU B O 1
ATOM 3162 N N . ASP B 1 190 ? -6.754 -29.609 -7.273 1 96.69 190 ASP B N 1
ATOM 3163 C CA . ASP B 1 190 ? -7.621 -30.672 -7.762 1 96.69 190 ASP B CA 1
ATOM 3164 C C . ASP B 1 190 ? -6.895 -31.547 -8.773 1 96.69 190 ASP B C 1
ATOM 3166 O O . ASP B 1 190 ? -5.672 -31.453 -8.93 1 96.69 190 ASP B O 1
ATOM 3170 N N . GLU B 1 191 ? -7.586 -32.406 -9.406 1 94.44 191 GLU B N 1
ATOM 3171 C CA . GLU B 1 191 ? -6.996 -33.406 -10.297 1 94.44 191 GLU B CA 1
ATOM 3172 C C . GLU B 1 191 ? -6.348 -32.75 -11.516 1 94.44 191 GLU B C 1
ATOM 3174 O O . GLU B 1 191 ? -5.438 -33.312 -12.117 1 94.44 191 GLU B O 1
ATOM 3179 N N . ASN B 1 192 ? -6.816 -31.562 -11.867 1 92.25 192 ASN B N 1
ATOM 3180 C CA . ASN B 1 192 ? -6.262 -30.828 -12.992 1 92.25 192 ASN B CA 1
ATOM 3181 C C . ASN B 1 192 ? -5.223 -29.812 -12.547 1 92.25 192 ASN B C 1
ATOM 3183 O O . ASN B 1 192 ? -4.836 -28.922 -13.312 1 92.25 192 ASN B O 1
ATOM 3187 N N . ALA B 1 193 ? -4.836 -29.781 -11.219 1 92.69 193 ALA B N 1
ATOM 3188 C CA . ALA B 1 193 ? -3.82 -28.922 -10.625 1 92.69 193 ALA B CA 1
ATOM 3189 C C . ALA B 1 193 ? -4.32 -27.484 -10.508 1 92.69 193 ALA B C 1
ATOM 3191 O O . ALA B 1 193 ? -3.525 -26.547 -10.547 1 92.69 193 ALA B O 1
ATOM 3192 N N . TYR B 1 194 ? -5.629 -27.359 -10.562 1 95.62 194 TYR B N 1
ATOM 3193 C CA . TYR B 1 194 ? -6.203 -26.062 -10.211 1 95.62 194 TYR B CA 1
ATOM 3194 C C . TYR B 1 194 ? -6.258 -25.891 -8.703 1 95.62 194 TYR B C 1
ATOM 3196 O O . TYR B 1 194 ? -6.555 -26.828 -7.965 1 95.62 194 TYR B O 1
ATOM 3204 N N . ILE B 1 195 ? -5.969 -24.672 -8.336 1 97.88 195 ILE B N 1
ATOM 3205 C CA . ILE B 1 195 ? -6.121 -24.344 -6.926 1 97.88 195 ILE B CA 1
ATOM 3206 C C . ILE B 1 195 ? -7.605 -24.25 -6.578 1 97.88 195 ILE B C 1
ATOM 3208 O O . ILE B 1 195 ? -8.375 -23.594 -7.277 1 97.88 195 ILE B O 1
ATOM 3212 N N . ARG B 1 196 ? -8.008 -24.938 -5.555 1 98.31 196 ARG B N 1
ATOM 3213 C CA . ARG B 1 196 ? -9.383 -24.891 -5.066 1 98.31 196 ARG B CA 1
ATOM 3214 C C . ARG B 1 196 ? -9.461 -24.219 -3.699 1 98.31 196 ARG B C 1
ATOM 3216 O O . ARG B 1 196 ? -8.68 -24.547 -2.799 1 98.31 196 ARG B O 1
ATOM 3223 N N . PRO B 1 197 ? -10.492 -23.266 -3.467 1 98.38 197 PRO B N 1
ATOM 3224 C CA . PRO B 1 197 ? -11.555 -22.844 -4.387 1 98.38 197 PRO B CA 1
ATOM 3225 C C . PRO B 1 197 ? -11.039 -21.953 -5.508 1 98.38 197 PRO B C 1
ATOM 3227 O O . PRO B 1 197 ? -11.695 -21.812 -6.547 1 98.38 197 PRO B O 1
ATOM 3230 N N . GLY B 1 198 ? -9.875 -21.359 -5.242 1 98.06 198 GLY B N 1
ATOM 3231 C CA . GLY B 1 198 ? -9.125 -20.641 -6.262 1 98.06 198 GLY B CA 1
ATOM 3232 C C . GLY B 1 198 ? -9.906 -19.516 -6.906 1 98.06 198 GLY B C 1
ATOM 3233 O O . GLY B 1 198 ? -10.82 -18.969 -6.297 1 98.06 198 GLY B O 1
ATOM 3234 N N . LEU B 1 199 ? -9.406 -19.062 -8.07 1 97.94 199 LEU B N 1
ATOM 3235 C CA . LEU B 1 199 ? -10.023 -17.984 -8.828 1 97.94 199 LEU B CA 1
ATOM 3236 C C . LEU B 1 199 ? -10.016 -18.297 -10.32 1 97.94 199 LEU B C 1
ATOM 3238 O O . LEU B 1 199 ? -10.188 -17.406 -11.148 1 97.94 199 LEU B O 1
ATOM 3242 N N . GLY B 1 200 ? -9.75 -19.578 -10.633 1 95.44 200 GLY B N 1
ATOM 3243 C CA . GLY B 1 200 ? -9.625 -19.969 -12.031 1 95.44 200 GLY B CA 1
ATOM 3244 C C . GLY B 1 200 ? -8.227 -19.75 -12.586 1 95.44 200 GLY B C 1
ATOM 3245 O O . GLY B 1 200 ? -7.254 -19.703 -11.828 1 95.44 200 GLY B O 1
ATOM 3246 N N . ASP B 1 201 ? -8.078 -19.766 -13.906 1 94.56 201 ASP B N 1
ATOM 3247 C CA . ASP B 1 201 ? -6.809 -19.5 -14.57 1 94.56 201 ASP B CA 1
ATOM 3248 C C . ASP B 1 201 ? -6.512 -18 -14.602 1 94.56 201 ASP B C 1
ATOM 3250 O O . ASP B 1 201 ? -7.141 -17.25 -15.352 1 94.56 201 ASP B O 1
ATOM 3254 N N . ALA B 1 202 ? -5.555 -17.609 -13.867 1 95.81 202 ALA B N 1
ATOM 3255 C CA . ALA B 1 202 ? -5.25 -16.188 -13.719 1 95.81 202 ALA B CA 1
ATOM 3256 C C . ALA B 1 202 ? -4.871 -15.562 -15.062 1 95.81 202 ALA B C 1
ATOM 3258 O O . ALA B 1 202 ? -5.262 -14.43 -15.359 1 95.81 202 ALA B O 1
ATOM 3259 N N . GLY B 1 203 ? -4.066 -16.25 -15.844 1 94.94 203 GLY B N 1
ATOM 3260 C CA . GLY B 1 203 ? -3.695 -15.734 -17.156 1 94.94 203 GLY B CA 1
ATOM 3261 C C . GLY B 1 203 ? -4.891 -15.453 -18.047 1 94.94 203 GLY B C 1
ATOM 3262 O O . GLY B 1 203 ? -4.988 -14.383 -18.641 1 94.94 203 GLY B O 1
ATOM 3263 N N . ASP B 1 204 ? -5.781 -16.391 -18.094 1 95.06 204 ASP B N 1
ATOM 3264 C CA . ASP B 1 204 ? -6.969 -16.25 -18.938 1 95.06 204 ASP B CA 1
ATOM 3265 C C . ASP B 1 204 ? -7.848 -15.094 -18.438 1 95.06 204 ASP B C 1
ATOM 3267 O O . ASP B 1 204 ? -8.422 -14.359 -19.234 1 95.06 204 ASP B O 1
ATOM 3271 N N . ARG B 1 205 ? -7.953 -14.961 -17.172 1 96.5 205 ARG B N 1
ATOM 3272 C CA . ARG B 1 205 ? -8.805 -13.93 -16.594 1 96.5 205 ARG B CA 1
ATOM 3273 C C . ARG B 1 205 ? -8.195 -12.547 -16.781 1 96.5 205 ARG B C 1
ATOM 3275 O O . ARG B 1 205 ? -8.914 -11.562 -16.938 1 96.5 205 ARG B O 1
ATOM 3282 N N . LEU B 1 206 ? -6.875 -12.484 -16.766 1 96.75 206 LEU B N 1
ATOM 3283 C CA . LEU B 1 206 ? -6.156 -11.227 -16.922 1 96.75 206 LEU B CA 1
ATOM 3284 C C . LEU B 1 206 ? -6.238 -10.734 -18.359 1 96.75 206 LEU B C 1
ATOM 3286 O O . LEU B 1 206 ? -6.324 -9.531 -18.609 1 96.75 206 LEU B O 1
ATOM 3290 N N . TYR B 1 207 ? -6.238 -11.648 -19.281 1 94.94 207 TYR B N 1
ATOM 3291 C CA . TYR B 1 207 ? -6.008 -11.227 -20.672 1 94.94 207 TYR B CA 1
ATOM 3292 C C . TYR B 1 207 ? -7.18 -11.625 -21.562 1 94.94 207 TYR B C 1
ATOM 3294 O O . TYR B 1 207 ? -7.152 -11.383 -22.766 1 94.94 207 TYR B O 1
ATOM 3302 N N . GLY B 1 208 ? -8.203 -12.203 -20.969 1 90.25 208 GLY B N 1
ATOM 3303 C CA . GLY B 1 208 ? -9.422 -12.492 -21.719 1 90.25 208 GLY B CA 1
ATOM 3304 C C . GLY B 1 208 ? -9.258 -13.617 -22.719 1 90.25 208 GLY B C 1
ATOM 3305 O O . GLY B 1 208 ? -9.781 -13.539 -23.828 1 90.25 208 GLY B O 1
ATOM 3306 N N . THR B 1 209 ? -8.461 -14.562 -22.469 1 82.69 209 THR B N 1
ATOM 3307 C CA . THR B 1 209 ? -8.242 -15.68 -23.375 1 82.69 209 THR B CA 1
ATOM 3308 C C . THR B 1 209 ? -9.008 -16.906 -22.922 1 82.69 209 THR B C 1
ATOM 3310 O O . THR B 1 209 ? -8.617 -18.047 -23.234 1 82.69 209 THR B O 1
ATOM 3313 N N . LEU B 1 210 ? -10.125 -16.594 -22.156 1 69.69 210 LEU B N 1
ATOM 3314 C CA . LEU B 1 210 ? -11.008 -17.688 -21.797 1 69.69 210 LEU B CA 1
ATOM 3315 C C . LEU B 1 210 ? -11.719 -18.25 -23.016 1 69.69 210 LEU B C 1
ATOM 3317 O O . LEU B 1 210 ? -12.008 -17.516 -23.969 1 69.69 210 LEU B O 1
#

Nearest PDB structures (foldseek):
  1i5e-assembly1_B  TM=9.658E-01  e=8.644E-31  [Bacillus] caldolyticus
  1v9s-assembly1_C  TM=9.708E-01  e=9.171E-30  Thermus thermophilus HB8
  6wn8-assembly1_C  TM=9.753E-01  e=2.586E-29  Klebsiella pneumoniae subsp. pneumoniae
  1o5o-assembly1_B  TM=9.724E-01  e=1.542E-28  Thermotoga maritima
  2ehj-assembly1_A  TM=9.691E-01  e=3.455E-28  Escherichia coli

Sequence (420 aa):
MEPKVYEINHPLVQHKLTTLRRKETHTMEFRTITREIGLLLAYEATRDFPLQDCEIETPLEKIRSKELQGKKTCIISILRAGNGLLDGVLELLPAAKVGYIGMERDEVTHKPRAYYCKLPKAMDERITLVVDPMLATGFSAIESIYKVKALGAIDIRFLCLLSAPEGLKAMREHHPDVPIFTAAIDRELDENAYIRPGLGDAGDRLYGTLMEPKVYEINHPLVQHKLTTLRRKETHTMEFRTITREIGLLLAYEATRDFPLQDCEIETPLEKIRSKELQGKKTCIISILRAGNGLLDGVLELLPAAKVGYIGMERDEVTHKPRAYYCKLPKAMDERITLVVDPMLATGFSAIESIYKVKALGAIDIRFLCLLSAPEGLKAMREHHPDVPIFTAAIDRELDENAYIRPGLGDAGDRLYGTL

Foldseek 3Di:
DAAAEAADADPVLVVLLVLLQDLPNAQVSNLVSLLQNLLVLLVVVCPPFDWDWDWDADPVGIDIDIDGPQAAAEEEAEPDLSVSSVNNNCVNVVRHHYWYWYWDQDPPPRAIDTPDTDGDAPLQRHAYEYEDAEQFQQRSVLVVVVVSVVRNHDHYEYEYAEYEPNSSVVCCVRPSPYHYYYNYYAYHADPVRAGPVHRPDSNCRNPVVD/DAAAEAADADPVLVVLLVLLQDLPNAQVSNLVSLLQNLLVLLVVVCPPFDWDWDWDADPVGIDIDIDGDQAAAEEEAEPDLSVSSVNNNCVNVVRHHYWYWYWDQDPPPRAIDTPDTDGDAPLQRHAYEYEDAEQFQQRSVLVVVVVSVVRNHDHYEYEYAEYEPNSSVVCCVRPSPYHYYYNYYAYHADPVRAGPVHRPDSNCRNPVVD

Solvent-accessible surface area (backbone atoms only — not comparable to full-atom values): 21221 Å² total; per-residue (Å²): 115,82,37,51,70,45,70,46,73,41,38,65,50,42,26,50,48,41,51,52,20,28,56,81,55,46,36,69,57,37,35,53,46,39,16,53,47,23,27,53,50,45,55,64,72,37,58,77,52,58,67,35,80,42,78,45,40,24,67,74,40,76,42,80,44,45,32,69,37,96,54,48,43,30,39,34,25,37,44,72,37,3,51,42,31,44,58,16,34,34,69,75,41,72,84,41,44,71,22,41,34,28,58,41,62,35,89,85,81,62,43,70,39,73,81,39,79,48,69,68,79,69,31,60,56,21,45,32,40,37,28,32,46,67,30,33,70,23,53,64,59,50,56,50,49,50,56,46,39,75,59,43,38,70,52,45,34,39,39,29,48,36,29,14,57,60,8,52,50,45,36,38,73,74,42,28,83,39,36,36,40,24,53,36,75,41,76,30,61,50,99,85,55,43,45,34,57,47,48,60,62,60,46,32,45,50,68,62,68,111,116,80,38,50,71,44,70,45,75,41,38,66,50,42,26,49,48,42,49,48,18,28,56,80,54,46,36,70,59,37,36,52,47,39,16,52,48,22,29,54,52,42,56,62,72,37,58,77,52,57,66,35,79,43,79,45,42,24,67,75,40,76,43,79,45,45,31,69,36,94,53,47,42,32,37,34,25,37,45,72,37,3,52,42,32,43,57,16,35,35,70,76,40,71,83,40,45,71,23,41,35,28,59,40,63,35,88,85,78,60,44,71,40,73,82,39,78,48,70,68,79,70,30,59,56,21,44,33,41,36,29,32,47,65,31,33,70,25,54,64,59,48,55,50,50,50,55,45,41,74,59,43,39,70,52,46,36,38,40,28,48,38,29,13,56,60,8,53,51,45,36,38,74,74,42,30,83,38,34,35,41,24,54,36,76,40,76,30,61,50,97,84,55,43,47,32,58,48,48,59,60,59,46,32,45,51,67,63,69,112